Protein AF-A0A135L977-F1 (afdb_monomer)

pLDDT: mean 73.46, std 22.53, range [22.14, 96.0]

Mean predicted aligned error: 14.61 Å

Sequence (661 aa):
MSYQSEPTFPAQKAPVEPTLLHPRTAQRRLKKLVEDEQHTILTTLPQDTKLSVALDCWTSPFQQAFMAITGYFIDRDWNYREILLGFEPLDGAHSGINLSGMLMDIFRKLDITDRVLAITSDNAPNNTTLVQAVQDSIDSLELPNNPVVVRIPCLAHVIQLSLRELLGSVKVDPQNDTTDRNVSDVQAQAQARSLRASQSEQVIVQTLVKIRGLAVFINASPQRRDDFFRLQTNGAKLAPIQDVRTRWNSTFLMLRRAKRLSKPCDEYCDNIGTQKYKLSKAEWRQVDYLLYITEPFYRFTTVLSKTKEITVHHVFGIYNALFDHFEDSIARLTPKTIPWKKAMLQALNAGMAKLTSYYAKTKEIHGNLYAIGTILAPQHKLHFFSSKAWGTSENDTNWSDQYKETLRQFMAPYAQRHTQAQPLQGEQTPKRHSASTSDLDALLDIRPHIHSDPSTSEHELARYLEKPRRKVDPLEFWKEHEDEFPILSSVARDILSIPATGAGVERLFNSARDVCHYRRGRLSAKTIQDIMMFRCKTQFDIEIEELPDEDMSLDSIQEADEQREAELTTDMPEPISDGEDSEDNDPVGLIEYEFIMESQLPCPSIVPSTRKRQRSELVDSEDESSPHLPLYGDEVGTQRRPGLREVRKRGKPSDDQFVSY

Radius of gyration: 31.74 Å; Cα contacts (8 Å, |Δi|>4): 713; chains: 1; bounding box: 70×122×106 Å

InterPro domains:
  IPR008906 HAT, C-terminal dimerisation domain [PF05699] (461-533)
  IPR012337 Ribonuclease H-like superfamily [SSF53098] (48-536)
  IPR052035 Zinc finger BED domain-containing [PTHR46481] (23-533)

Solvent-accessible surface area (backbone atoms only — not comparable to full-atom values): 39423 Å² total; per-residue (Å²): 140,78,89,79,79,78,84,80,74,79,77,77,75,72,78,76,74,77,82,76,70,57,67,71,60,45,51,54,51,48,52,50,58,37,53,56,45,54,50,54,57,56,67,48,47,47,94,91,55,38,32,20,35,28,36,48,73,49,67,44,96,83,75,50,39,32,37,34,33,31,36,22,28,39,35,84,86,45,46,76,44,80,43,81,75,44,54,42,70,60,78,84,70,88,42,17,61,54,53,22,54,55,52,50,51,49,25,59,75,69,73,39,70,81,31,45,43,34,43,18,26,62,83,54,75,42,54,57,47,16,50,50,47,40,43,56,55,50,59,73,63,68,49,98,77,61,64,70,62,39,64,36,66,17,45,51,56,49,53,46,53,16,51,48,40,20,36,48,66,41,63,58,59,58,86,37,81,49,83,65,55,54,54,67,59,59,50,52,55,46,52,60,44,49,76,72,39,52,85,34,32,34,56,59,35,49,45,52,47,21,52,42,48,44,20,23,55,32,72,58,36,72,66,49,40,53,58,54,40,69,59,53,86,69,83,81,80,72,79,64,47,61,40,26,50,76,42,84,60,30,55,57,51,20,51,53,45,45,60,77,37,40,66,49,51,48,60,56,17,72,41,96,90,36,54,89,40,49,73,50,73,71,43,52,51,50,50,40,49,50,46,56,68,46,42,64,54,46,51,52,40,54,51,54,51,68,54,84,69,77,36,23,49,45,51,66,58,54,50,49,56,51,48,52,53,47,50,55,52,40,62,66,33,66,84,48,82,53,51,50,50,45,38,47,42,54,11,49,53,45,14,47,52,46,44,49,61,56,56,60,52,39,78,41,79,48,28,52,52,36,47,43,22,24,39,66,26,48,58,44,28,61,60,59,43,68,33,72,95,52,56,88,59,102,84,68,71,64,53,39,60,53,49,52,50,50,45,52,62,67,43,47,67,47,42,52,51,56,62,68,69,52,77,80,91,79,76,92,76,85,84,80,90,81,88,87,77,60,76,64,61,71,72,60,67,77,62,77,79,77,67,84,67,95,62,60,69,65,55,51,53,49,55,59,69,69,48,78,69,42,93,59,60,48,51,62,52,41,60,78,36,31,89,81,31,59,54,58,36,55,50,43,38,37,46,40,26,30,57,40,42,40,22,70,44,55,54,49,50,56,56,45,48,68,65,61,27,85,95,44,78,78,67,49,63,68,54,50,28,55,50,52,55,45,50,53,70,65,44,80,82,38,79,77,71,76,67,76,63,92,78,59,55,69,69,57,50,54,50,51,54,47,52,58,49,56,76,73,49,61,80,39,58,59,75,88,59,93,84,59,90,52,101,77,74,81,81,94,51,69,43,79,62,78,65,79,63,84,77,81,72,82,76,80,84,78,74,84,78,85,73,82,80,84,79,82,86,80,81,90,79,90,81,91,80,87,82,84,86,86,90,86,85,90,85,90,83,89,84,82,87,89,84,91,78,86,83,79,85,74,80,83,78,79,96,81,80,85,79,80,124

Foldseek 3Di:
DDDDDDDDDPPDPDPDDPPDDDPVRVLVVLVVVLVVLLLVVVVQADPLAAKEKEKDWDAFPLRWIWIWIWIWFQGPLLDIDIATLFTGTDDDDPALLSVLVVVVVSCVVSVRLQRYAEYEYEPDPRVVVNLVNSLVVLVVVVDPVSHRYYYFHQLLNLLLVLVCLLCVLLVNADDAQDLDLDLVVLVVVLVVVLVVGDPLSNLLSLLSSLLSSLLSPCVNDPVSLVVLQVLCPDDDRAGQFHAHNQDRCRVLLNLVSCLVCVRSSQVSCVDPPSVSSHDDLVSNVSSQQVNLLCVLSNVVSVCLLPDPFQPLLCSVVSLVVNLVSLVVLLVLLVVADRSNSVSSNSSSVSSNVSSVVVVVCLVDPNVLLSLLLNLLQLQRHLVVCVDVVNDDDPDHDSVSVVSLVSNVVVLVVLLVVVVVPDDDPPDDDDDDDDDDDDVVCVVPPPPVPPPPPPDDPVVLSVVSRPDHRDDDRSSVVLSVCCVVRVSSSSVNRRSSRHRSRSSVVVVLVVVLNVVCDPVNVPDDSSNSRSVSSSVSSVPVPPDPPVPPPPDDDVSVVSSVVSSVVSVVDQFGRDDDDPPPSDSDDDDPDGDNPPPPPVDDDDDPDPDDDDDDPPDDDDDDDDDDDDDDDDDDDDDDDDDDDDDDDDDDDDDDDDPDDDDRD

Secondary structure (DSSP, 8-state):
----PPPPPPPPPPPPPP-PPPHHHHHHHHHHHHHHHHHHHHHHS-TT--EEEEEEEEE-TTS-EEEEEEEEEE-TTS-EEEEEEEEEEP-S---HHHHHHHHHHHHHHTT-TTTEEEEEE-S-HHHHHHHHHHHHHHHTTT-TT-PPPEEEE-HHHHHHHHHHHHHHHTT-----SS----HHHHHHHHHHHHTTS-TTHHHHHHHHHHHHHHHHHHHT-HHHHHHHHHH--SSS--PPP---TT-TTHHHHHHHHHHHTHHHHHHHHHSTT-GGGPPPHHHHHHHHHHHHHHHHHHHHHHHHHH--S--GGGHHHHHHHHHHHHHHHHHHHTT---HHHHHHHHHHHHHHHHHHHHHHHTTSHHHHHHHHHHHHSTTTTGGGGGSGGG--STT---HHHHHHHHHHHHHHHHHHHHHHHS-------PPPP-----HHHHH-------------HHHHHHHHHHSPP--S-HHHHHHHTTTT-HHHHHHHHHHHT--SS-HHHHHHHHHHHHHT-GGGTT--HHHHHHHHHHHHHHHSSS-------TT--HHHHHHHHHHHHHHH--EEEPPPPTT-SSTT-----EEE--------PPPP---------------------------------------------PPPPPS------

Structure (mmCIF, N/CA/C/O backbone):
data_AF-A0A135L977-F1
#
_entry.id   AF-A0A135L977-F1
#
loop_
_atom_site.group_PDB
_atom_site.id
_atom_site.type_symbol
_atom_site.label_atom_id
_atom_site.label_alt_id
_atom_site.label_comp_id
_atom_site.label_asym_id
_atom_site.label_entity_id
_atom_site.label_seq_id
_atom_site.pdbx_PDB_ins_code
_atom_site.Cartn_x
_atom_site.Cartn_y
_atom_site.Cartn_z
_atom_site.occupancy
_atom_site.B_iso_or_equiv
_atom_site.auth_seq_id
_atom_site.auth_comp_id
_atom_site.auth_asym_id
_atom_site.auth_atom_id
_atom_site.pdbx_PDB_model_num
ATOM 1 N N . MET A 1 1 ? -23.602 -87.725 -11.733 1.00 49.34 1 MET A N 1
ATOM 2 C CA . MET A 1 1 ? -22.424 -87.354 -10.923 1.00 49.34 1 MET A CA 1
ATOM 3 C C . MET A 1 1 ? -21.447 -86.618 -11.816 1.00 49.34 1 MET A C 1
ATOM 5 O O . MET A 1 1 ? -20.798 -87.259 -12.627 1.00 49.34 1 MET A O 1
ATOM 9 N N . SER A 1 2 ? -21.385 -85.295 -11.695 1.00 36.41 2 SER A N 1
ATOM 10 C CA . SER A 1 2 ? -20.291 -84.464 -12.212 1.00 36.41 2 SER A CA 1
ATOM 11 C C . SER A 1 2 ? -20.518 -83.043 -11.700 1.00 36.41 2 SER A C 1
ATOM 13 O O . SER A 1 2 ? -21.400 -82.340 -12.187 1.00 36.41 2 SER A O 1
ATOM 15 N N . TYR A 1 3 ? -19.768 -82.675 -10.661 1.00 40.78 3 TYR A N 1
ATOM 16 C CA . TYR A 1 3 ? -19.650 -81.306 -10.169 1.00 40.78 3 TYR A CA 1
ATOM 17 C C . TYR A 1 3 ? -19.117 -80.420 -11.303 1.00 40.78 3 TYR A C 1
ATOM 19 O O . TYR A 1 3 ? -18.032 -80.685 -11.819 1.00 40.78 3 TYR A O 1
ATOM 27 N N . GLN A 1 4 ? -19.862 -79.386 -11.691 1.00 41.44 4 GLN A N 1
ATOM 28 C CA . GLN A 1 4 ? -19.320 -78.281 -12.478 1.00 41.44 4 GLN A CA 1
ATOM 29 C C . GLN A 1 4 ? -18.882 -77.192 -11.499 1.00 41.44 4 GLN A C 1
ATOM 31 O O . GLN A 1 4 ? -19.692 -76.634 -10.766 1.00 41.44 4 GLN A O 1
ATOM 36 N N . SER A 1 5 ? -17.573 -76.972 -11.448 1.00 44.62 5 SER A N 1
ATOM 37 C CA . SER A 1 5 ? -16.907 -75.909 -10.702 1.00 44.62 5 SER A CA 1
ATOM 38 C C . SER A 1 5 ? -17.307 -74.537 -11.247 1.00 44.62 5 SER A C 1
ATOM 40 O O . SER A 1 5 ? -17.176 -74.296 -12.449 1.00 44.62 5 SER A O 1
ATOM 42 N N . GLU A 1 6 ? -17.752 -73.644 -10.365 1.00 44.44 6 GLU A N 1
ATOM 43 C CA . GLU A 1 6 ? -17.967 -72.230 -10.676 1.00 44.44 6 GLU A CA 1
ATOM 44 C C . GLU A 1 6 ? -16.665 -71.554 -11.152 1.00 44.44 6 GLU A C 1
ATOM 46 O O . GLU A 1 6 ? -15.580 -71.881 -10.659 1.00 44.44 6 GLU A O 1
ATOM 51 N N . PRO A 1 7 ? -16.740 -70.601 -12.097 1.00 46.44 7 PRO A N 1
ATOM 52 C CA . PRO A 1 7 ? -15.580 -69.844 -12.539 1.00 46.44 7 PRO A CA 1
ATOM 53 C C . PRO A 1 7 ? -15.164 -68.833 -11.463 1.00 46.44 7 PRO A C 1
ATOM 55 O O . PRO A 1 7 ? -15.897 -67.905 -11.128 1.00 46.44 7 PRO A O 1
ATOM 58 N N . THR A 1 8 ? -13.947 -68.990 -10.945 1.00 47.84 8 THR A N 1
ATOM 59 C CA . THR A 1 8 ? -13.271 -67.998 -10.102 1.00 47.84 8 THR A CA 1
ATOM 60 C C . THR A 1 8 ? -13.156 -66.663 -10.836 1.00 47.84 8 THR A C 1
ATOM 62 O O . THR A 1 8 ? -12.465 -66.567 -11.853 1.00 47.84 8 THR A O 1
ATOM 65 N N . PHE A 1 9 ? -13.804 -65.625 -10.304 1.00 45.59 9 PHE A N 1
ATOM 66 C CA . PHE A 1 9 ? -13.606 -64.240 -10.726 1.00 45.59 9 PHE A CA 1
ATOM 67 C C . PHE A 1 9 ? -12.124 -63.852 -10.569 1.00 45.59 9 PHE A C 1
ATOM 69 O O . PHE A 1 9 ? -11.539 -64.121 -9.516 1.00 45.59 9 PHE A O 1
ATOM 76 N N . PRO A 1 10 ? -11.485 -63.222 -11.574 1.00 50.06 10 PRO A N 1
ATOM 77 C CA . PRO A 1 10 ? -10.119 -62.746 -11.423 1.00 50.06 10 PRO A CA 1
ATOM 78 C C . PRO A 1 10 ? -10.093 -61.661 -10.346 1.00 50.06 10 PRO A C 1
ATOM 80 O O . PRO A 1 10 ? -10.793 -60.653 -10.449 1.00 50.06 10 PRO A O 1
ATOM 83 N N . ALA A 1 11 ? -9.282 -61.887 -9.310 1.00 53.66 11 ALA A N 1
ATOM 84 C CA . ALA A 1 11 ? -9.000 -60.908 -8.274 1.00 53.66 11 ALA A CA 1
ATOM 85 C C . ALA A 1 11 ? -8.647 -59.565 -8.930 1.00 53.66 11 ALA A C 1
ATOM 87 O O . ALA A 1 11 ? -7.690 -59.478 -9.706 1.00 53.66 11 ALA A O 1
ATOM 88 N N . GLN A 1 12 ? -9.436 -58.526 -8.643 1.00 55.78 12 GLN A N 1
ATOM 89 C CA . GLN A 1 12 ? -9.081 -57.156 -8.994 1.00 55.78 12 GLN A CA 1
ATOM 90 C C . GLN A 1 12 ? -7.673 -56.902 -8.449 1.00 55.78 12 GLN A C 1
ATOM 92 O O . GLN A 1 12 ? -7.437 -57.040 -7.248 1.00 55.78 12 GLN A O 1
ATOM 97 N N . LYS A 1 13 ? -6.718 -56.601 -9.341 1.00 57.03 13 LYS A N 1
ATOM 98 C CA . LYS A 1 13 ? -5.365 -56.201 -8.941 1.00 57.03 13 LYS A CA 1
ATOM 99 C C . LYS A 1 13 ? -5.510 -55.076 -7.922 1.00 57.03 13 LYS A C 1
ATOM 101 O O . LYS A 1 13 ? -6.149 -54.070 -8.228 1.00 57.03 13 LYS A O 1
ATOM 106 N N . ALA A 1 14 ? -4.937 -55.270 -6.735 1.00 58.12 14 ALA A N 1
ATOM 107 C CA . ALA A 1 14 ? -4.849 -54.224 -5.729 1.00 58.12 14 ALA A CA 1
ATOM 108 C C . ALA A 1 14 ? -4.335 -52.935 -6.401 1.00 58.12 14 ALA A C 1
ATOM 110 O O . ALA A 1 14 ? -3.413 -53.030 -7.225 1.00 58.12 14 ALA A O 1
ATOM 111 N N . PRO A 1 15 ? -4.936 -51.762 -6.128 1.00 58.78 15 PRO A N 1
ATOM 112 C CA . PRO A 1 15 ? -4.445 -50.507 -6.677 1.00 58.78 15 PRO A CA 1
ATOM 113 C C . PRO A 1 15 ? -2.958 -50.393 -6.344 1.00 58.78 15 PRO A C 1
ATOM 115 O O . PRO A 1 15 ? -2.561 -50.566 -5.193 1.00 58.78 15 PRO A O 1
ATOM 118 N N . VAL A 1 16 ? -2.137 -50.188 -7.376 1.00 65.56 16 VAL A N 1
ATOM 119 C CA . VAL A 1 16 ? -0.691 -50.009 -7.227 1.00 65.56 16 VAL A CA 1
ATOM 120 C C . VAL A 1 16 ? -0.491 -48.871 -6.237 1.00 65.56 16 VAL A C 1
ATOM 122 O O . VAL A 1 16 ? -0.934 -47.754 -6.510 1.00 65.56 16 VAL A O 1
ATOM 125 N N . GLU A 1 17 ? 0.119 -49.158 -5.083 1.00 60.03 17 GLU A N 1
ATOM 126 C CA . GLU A 1 17 ? 0.443 -48.118 -4.111 1.00 60.03 17 GLU A CA 1
ATOM 127 C C . GLU A 1 17 ? 1.224 -47.020 -4.840 1.00 60.03 17 GLU A C 1
ATOM 129 O O . GLU A 1 17 ? 2.238 -47.320 -5.489 1.00 60.03 17 GLU A O 1
ATOM 134 N N . PRO A 1 18 ? 0.756 -45.758 -4.803 1.00 63.22 18 PRO A N 1
ATOM 135 C CA . PRO A 1 18 ? 1.469 -44.680 -5.455 1.00 63.22 18 PRO A CA 1
ATOM 136 C C . PRO A 1 18 ? 2.872 -44.640 -4.862 1.00 63.22 18 PRO A C 1
ATOM 138 O O . PRO A 1 18 ? 3.048 -44.521 -3.650 1.00 63.22 18 PRO A O 1
ATOM 141 N N . THR A 1 19 ? 3.884 -44.782 -5.716 1.00 73.88 19 THR A N 1
ATOM 142 C CA . THR A 1 19 ? 5.275 -44.751 -5.275 1.00 73.88 19 THR A CA 1
ATOM 143 C C . THR A 1 19 ? 5.573 -43.346 -4.761 1.00 73.88 19 THR A C 1
ATOM 145 O O . THR A 1 19 ? 5.822 -42.424 -5.540 1.00 73.88 19 THR A O 1
ATOM 148 N N . LEU A 1 20 ? 5.493 -43.164 -3.443 1.00 72.88 20 LEU A N 1
ATOM 149 C CA . LEU A 1 20 ? 5.776 -41.888 -2.804 1.00 72.88 20 L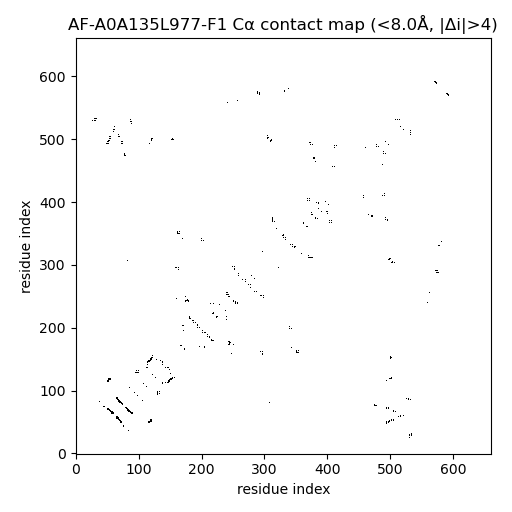EU A CA 1
ATOM 150 C C . LEU A 1 20 ? 7.235 -41.518 -3.083 1.00 72.88 20 LEU A C 1
ATOM 152 O O . LEU A 1 20 ? 8.161 -42.293 -2.831 1.00 72.88 20 LEU A O 1
ATOM 156 N N . LEU A 1 21 ? 7.445 -40.330 -3.647 1.00 77.44 21 LEU A N 1
ATOM 157 C CA . LEU A 1 21 ? 8.785 -39.832 -3.932 1.00 77.44 21 LEU A CA 1
ATOM 158 C C . LEU A 1 21 ? 9.562 -39.667 -2.625 1.00 77.44 21 LEU A C 1
ATOM 160 O O . LEU A 1 21 ? 9.064 -39.096 -1.656 1.00 77.44 21 LEU A O 1
ATOM 164 N N . HIS A 1 22 ? 10.828 -40.086 -2.627 1.00 82.06 22 HIS A N 1
ATOM 165 C CA . HIS A 1 22 ? 11.729 -39.771 -1.525 1.00 82.06 22 HIS A CA 1
ATOM 166 C C . HIS A 1 22 ? 11.811 -38.237 -1.342 1.00 82.06 22 HIS A C 1
ATOM 168 O O . HIS A 1 22 ? 11.999 -37.533 -2.342 1.00 82.06 22 HIS A O 1
ATOM 174 N N . PRO A 1 23 ? 11.762 -37.693 -0.108 1.00 75.75 23 PRO A N 1
ATOM 175 C CA . PRO A 1 23 ? 11.695 -36.246 0.137 1.00 75.75 23 PRO A CA 1
ATOM 176 C C . PRO A 1 23 ? 12.778 -35.425 -0.576 1.00 75.75 23 PRO A C 1
ATOM 178 O O . PRO A 1 23 ? 12.489 -34.397 -1.177 1.00 75.75 23 PRO A O 1
ATOM 181 N N . ARG A 1 24 ? 14.025 -35.918 -0.609 1.00 78.69 24 ARG A N 1
ATOM 182 C CA . ARG A 1 24 ? 15.127 -35.261 -1.347 1.00 78.69 24 ARG A CA 1
ATOM 183 C C . ARG A 1 24 ? 14.898 -35.205 -2.861 1.00 78.69 24 ARG A C 1
ATOM 185 O O . ARG A 1 24 ? 15.302 -34.245 -3.511 1.00 78.69 24 ARG A O 1
ATOM 192 N N . THR A 1 25 ? 14.274 -36.235 -3.430 1.00 84.25 25 THR A N 1
ATOM 193 C CA . THR A 1 25 ? 13.932 -36.276 -4.857 1.00 84.25 25 THR A CA 1
ATOM 194 C C . THR A 1 25 ? 12.800 -35.302 -5.150 1.00 84.25 25 THR A C 1
ATOM 196 O O . THR A 1 25 ? 12.874 -34.580 -6.142 1.00 84.25 25 THR A O 1
ATOM 199 N N . ALA A 1 26 ? 11.796 -35.235 -4.269 1.00 80.44 26 ALA A N 1
ATOM 200 C CA . ALA A 1 26 ? 10.725 -34.250 -4.355 1.00 80.44 26 ALA A CA 1
ATOM 201 C C . ALA A 1 26 ? 11.283 -32.818 -4.291 1.00 80.44 26 ALA A C 1
ATOM 203 O O . ALA A 1 26 ? 11.040 -32.044 -5.207 1.00 80.44 26 ALA A O 1
ATOM 204 N N . GLN A 1 27 ? 12.128 -32.504 -3.303 1.00 79.25 27 GLN A N 1
ATOM 205 C CA . GLN A 1 27 ? 12.760 -31.188 -3.150 1.00 79.25 27 GLN A CA 1
ATOM 206 C C . GLN A 1 27 ? 13.604 -30.789 -4.371 1.00 79.25 27 GLN A C 1
ATOM 208 O O . GLN A 1 27 ? 13.496 -29.670 -4.864 1.00 79.25 27 GLN A O 1
ATOM 213 N N . ARG A 1 28 ? 14.418 -31.708 -4.913 1.00 83.50 28 ARG A N 1
ATOM 214 C CA . ARG A 1 28 ? 15.217 -31.431 -6.119 1.00 83.50 28 ARG A CA 1
ATOM 215 C C . ARG A 1 28 ? 14.336 -31.133 -7.333 1.00 83.50 28 ARG A C 1
ATOM 217 O O . ARG A 1 28 ? 14.639 -30.213 -8.086 1.00 83.50 28 ARG A O 1
ATOM 224 N N . ARG A 1 29 ? 13.269 -31.916 -7.534 1.00 84.75 29 ARG A N 1
ATOM 225 C CA . ARG A 1 29 ? 12.309 -31.684 -8.623 1.00 84.75 29 ARG A CA 1
ATOM 226 C C . ARG A 1 29 ? 11.600 -30.346 -8.448 1.00 84.75 29 ARG A C 1
ATOM 228 O O . ARG A 1 29 ? 11.495 -29.606 -9.413 1.00 84.75 29 ARG A O 1
ATOM 235 N N . LEU A 1 30 ? 11.187 -30.029 -7.225 1.00 81.69 30 LEU A N 1
ATOM 236 C CA . LEU A 1 30 ? 10.537 -28.772 -6.870 1.00 81.69 30 LEU A CA 1
ATOM 237 C C . LEU A 1 30 ? 11.422 -27.566 -7.204 1.00 81.69 30 LEU A C 1
ATOM 239 O O . LEU A 1 30 ? 10.984 -26.672 -7.916 1.00 81.69 30 LEU A O 1
ATOM 243 N N . LYS A 1 31 ? 12.691 -27.590 -6.775 1.00 82.25 31 LYS A N 1
ATOM 244 C CA . LYS A 1 31 ? 13.657 -26.525 -7.068 1.00 82.25 31 LYS A CA 1
ATOM 245 C C . LYS A 1 31 ? 13.836 -26.316 -8.572 1.00 82.25 31 LYS A C 1
ATOM 247 O O . LYS A 1 31 ? 13.759 -25.185 -9.034 1.00 82.25 31 LYS A O 1
ATOM 252 N N . LYS A 1 32 ? 14.016 -27.401 -9.333 1.00 85.62 32 LYS A N 1
ATOM 253 C CA . LYS A 1 32 ? 14.134 -27.314 -10.793 1.00 85.62 32 LYS A CA 1
ATOM 254 C C . LYS A 1 32 ? 12.875 -26.708 -11.423 1.00 85.62 32 LYS A C 1
ATOM 256 O O . LYS A 1 32 ? 12.978 -25.830 -12.262 1.00 85.62 32 LYS A O 1
ATOM 261 N N . LEU A 1 33 ? 11.693 -27.138 -10.981 1.00 83.06 33 LEU A N 1
ATOM 262 C CA . LEU A 1 33 ? 10.418 -26.621 -11.484 1.00 83.06 33 LEU A CA 1
ATOM 263 C C . LEU A 1 33 ? 10.199 -25.133 -11.191 1.00 83.06 33 LEU A C 1
ATOM 265 O O . LEU A 1 33 ? 9.468 -24.500 -11.946 1.00 83.06 33 LEU A O 1
ATOM 269 N N . VAL A 1 34 ? 10.758 -24.615 -10.094 1.00 83.56 34 VAL A N 1
ATOM 270 C CA . VAL A 1 34 ? 10.756 -23.183 -9.763 1.00 83.56 34 VAL A CA 1
ATOM 271 C C . VAL A 1 34 ? 11.723 -22.434 -10.676 1.00 83.56 34 VAL A C 1
ATOM 273 O O . VAL A 1 34 ? 11.342 -21.425 -11.252 1.00 83.56 34 VAL A O 1
ATOM 276 N N . GLU A 1 35 ? 12.951 -22.933 -10.832 1.00 84.69 35 GLU A N 1
ATOM 277 C CA . GLU A 1 35 ? 13.979 -22.290 -11.663 1.00 84.69 35 GLU A CA 1
ATOM 278 C C . GLU A 1 35 ? 13.559 -22.225 -13.141 1.00 84.69 35 GLU A C 1
ATOM 280 O O . GLU A 1 35 ? 13.664 -21.166 -13.756 1.00 84.69 35 GLU A O 1
ATOM 285 N N . ASP A 1 36 ? 13.006 -23.316 -13.681 1.00 84.75 36 ASP A N 1
ATOM 286 C CA . ASP A 1 36 ? 12.485 -23.374 -15.054 1.00 84.75 36 ASP A CA 1
ATOM 287 C C . ASP A 1 36 ? 11.333 -22.362 -15.261 1.00 84.75 36 ASP A C 1
ATOM 289 O O . ASP A 1 36 ? 11.236 -21.728 -16.312 1.00 84.75 36 ASP A O 1
ATOM 293 N N . GLU A 1 37 ? 10.475 -22.168 -14.252 1.00 80.62 37 GLU A N 1
ATOM 294 C CA . GLU A 1 37 ? 9.342 -21.233 -14.309 1.00 80.62 37 GLU A CA 1
ATOM 295 C C . GLU A 1 37 ? 9.792 -19.775 -14.231 1.00 80.62 37 GLU A C 1
ATOM 297 O O . GLU A 1 37 ? 9.392 -18.961 -15.060 1.00 80.62 37 GLU A O 1
ATOM 302 N N . GLN A 1 38 ? 10.656 -19.448 -13.263 1.00 84.75 38 GLN A N 1
ATOM 303 C CA . GLN A 1 38 ? 11.221 -18.106 -13.146 1.00 84.75 38 GLN A CA 1
ATOM 304 C C . GLN A 1 38 ? 11.900 -17.712 -14.453 1.00 84.75 38 GLN A C 1
ATOM 306 O O . GLN A 1 38 ? 11.684 -16.610 -14.947 1.00 84.75 38 GLN A O 1
ATOM 311 N N . HIS A 1 39 ? 12.652 -18.636 -15.054 1.00 85.56 39 HIS A N 1
ATOM 312 C CA . HIS A 1 39 ? 13.256 -18.401 -16.353 1.00 85.56 39 HIS A CA 1
ATOM 313 C C . HIS A 1 39 ? 12.197 -18.196 -17.446 1.00 85.56 39 HIS A C 1
ATOM 315 O O . HIS A 1 39 ? 12.319 -17.253 -18.224 1.00 85.56 39 HIS A O 1
ATOM 321 N N . THR A 1 40 ? 11.150 -19.023 -17.491 1.00 86.31 40 THR A N 1
ATOM 322 C CA . THR A 1 40 ? 10.064 -18.906 -18.480 1.00 86.31 40 THR A CA 1
ATOM 323 C C . THR A 1 40 ? 9.375 -17.545 -18.391 1.00 86.31 40 THR A C 1
ATOM 325 O O . THR A 1 40 ? 9.290 -16.831 -19.388 1.00 86.31 40 THR A O 1
ATOM 328 N N . ILE A 1 41 ? 8.966 -17.116 -17.199 1.00 84.25 41 ILE A N 1
ATOM 329 C CA . ILE A 1 41 ? 8.322 -15.813 -17.005 1.00 84.25 41 ILE A CA 1
ATOM 330 C C . ILE A 1 41 ? 9.299 -14.676 -17.326 1.00 84.25 41 ILE A C 1
ATOM 332 O O . ILE A 1 41 ? 8.939 -13.753 -18.051 1.00 84.25 41 ILE A O 1
ATOM 336 N N . LEU A 1 42 ? 10.557 -14.751 -16.881 1.00 86.19 42 LEU A N 1
ATOM 337 C CA . LEU A 1 42 ? 11.562 -13.730 -17.195 1.00 86.19 42 LEU A CA 1
ATOM 338 C C . LEU A 1 42 ? 11.907 -13.661 -18.692 1.00 86.19 42 LEU A C 1
ATOM 340 O O . LEU A 1 42 ? 12.355 -12.618 -19.148 1.00 86.19 42 LEU A O 1
ATOM 344 N N . THR A 1 43 ? 11.654 -14.703 -19.495 1.00 87.31 43 THR A N 1
ATOM 345 C CA . THR A 1 43 ? 11.786 -14.592 -20.965 1.00 87.31 43 THR A CA 1
ATOM 346 C C . THR A 1 43 ? 10.667 -13.778 -21.617 1.00 87.31 43 THR A C 1
ATOM 348 O O . THR A 1 43 ? 10.846 -13.286 -22.733 1.00 87.31 43 THR A O 1
ATOM 351 N N . THR A 1 44 ? 9.530 -13.594 -20.934 1.00 88.69 44 THR A N 1
ATOM 352 C CA . THR A 1 44 ? 8.441 -12.720 -21.413 1.00 88.69 44 THR A CA 1
ATOM 353 C C . THR A 1 44 ? 8.773 -11.236 -21.249 1.00 88.69 44 THR A C 1
ATOM 355 O O . THR A 1 44 ? 8.252 -10.405 -21.995 1.00 88.69 44 THR A O 1
ATOM 358 N N . LEU A 1 45 ? 9.684 -10.907 -20.325 1.00 89.19 45 LEU A N 1
ATOM 359 C CA . LEU A 1 45 ? 10.205 -9.562 -20.119 1.00 89.19 45 LEU A CA 1
ATOM 360 C C . LEU A 1 45 ? 10.975 -9.114 -21.385 1.00 89.19 45 LEU A C 1
ATOM 362 O O . LEU A 1 45 ? 11.989 -9.729 -21.735 1.00 89.19 45 LEU A O 1
ATOM 366 N N . PRO A 1 46 ? 10.532 -8.058 -22.096 1.00 88.69 46 PRO A N 1
ATOM 367 C CA . PRO A 1 46 ? 11.173 -7.616 -23.338 1.00 88.69 46 PRO A CA 1
ATOM 368 C C . PRO A 1 46 ? 12.633 -7.217 -23.111 1.00 88.69 46 PRO A C 1
ATOM 370 O O . PRO A 1 46 ? 12.947 -6.693 -22.053 1.00 88.69 46 PRO A O 1
ATOM 373 N N . GLN A 1 47 ? 13.525 -7.436 -24.081 1.00 81.38 47 GLN A N 1
ATOM 374 C CA . GLN A 1 47 ? 14.984 -7.330 -23.894 1.00 81.38 47 GLN A CA 1
ATOM 375 C C . GLN A 1 47 ? 15.455 -5.964 -23.353 1.00 81.38 47 GLN A C 1
ATOM 377 O O . GLN A 1 47 ? 16.345 -5.923 -22.511 1.00 81.38 47 GLN A O 1
ATOM 382 N N . ASP A 1 48 ? 14.810 -4.872 -23.767 1.00 82.62 48 ASP A N 1
ATOM 383 C CA . ASP A 1 48 ? 15.196 -3.494 -23.427 1.00 82.62 48 ASP A CA 1
ATOM 384 C C . ASP A 1 48 ? 14.381 -2.850 -22.292 1.00 82.62 48 ASP A C 1
ATOM 386 O O . ASP A 1 48 ? 14.566 -1.665 -21.991 1.00 82.62 48 ASP A O 1
ATOM 390 N N . THR A 1 49 ? 13.482 -3.621 -21.677 1.00 89.50 49 THR A N 1
ATOM 391 C CA . THR A 1 49 ? 12.572 -3.180 -20.610 1.00 89.50 49 THR A CA 1
ATOM 392 C C . THR A 1 49 ? 13.214 -3.355 -19.239 1.00 89.50 49 THR A C 1
ATOM 394 O O . THR A 1 49 ? 13.954 -4.312 -18.995 1.00 89.50 49 THR A O 1
ATOM 397 N N . LYS A 1 50 ? 12.934 -2.439 -18.322 1.00 92.25 50 LYS A N 1
ATOM 398 C CA . LYS A 1 50 ? 13.350 -2.548 -16.926 1.00 92.25 50 LYS A CA 1
ATOM 399 C C . LYS A 1 50 ? 12.269 -3.220 -16.087 1.00 92.25 50 LYS A C 1
ATOM 401 O O . LYS A 1 50 ? 11.103 -3.268 -16.461 1.00 92.25 50 LYS A O 1
ATOM 406 N N . LEU A 1 51 ? 12.662 -3.729 -14.927 1.00 93.56 51 LEU A N 1
ATOM 407 C CA . LEU A 1 51 ? 11.746 -4.304 -13.949 1.00 93.56 51 LEU A CA 1
ATOM 408 C C . LEU A 1 51 ? 11.824 -3.553 -12.624 1.00 93.56 51 LEU A C 1
ATOM 410 O O . LEU A 1 51 ? 12.870 -3.033 -12.229 1.00 93.56 51 LEU A O 1
ATOM 414 N N . SER A 1 52 ? 10.704 -3.525 -11.923 1.00 96.00 52 SER A N 1
ATOM 415 C CA . SER A 1 52 ? 10.602 -2.985 -10.573 1.00 96.00 52 SER A CA 1
ATOM 416 C C . SER A 1 52 ? 10.549 -4.131 -9.574 1.00 96.00 52 SER A C 1
ATOM 418 O O . SER A 1 52 ? 10.043 -5.206 -9.875 1.00 96.00 52 SER A O 1
ATOM 420 N N . VAL A 1 53 ? 11.068 -3.924 -8.374 1.00 95.75 53 VAL A N 1
ATOM 421 C CA . VAL A 1 53 ? 11.061 -4.922 -7.303 1.00 95.75 53 VAL A CA 1
ATOM 422 C C . VAL A 1 53 ? 10.271 -4.365 -6.131 1.00 95.75 53 VAL A C 1
ATOM 424 O O . VAL A 1 53 ? 10.405 -3.190 -5.818 1.00 95.75 53 VAL A O 1
ATOM 427 N N . ALA A 1 54 ? 9.474 -5.188 -5.459 1.00 94.75 54 ALA A N 1
ATOM 428 C CA . ALA A 1 54 ? 9.017 -4.917 -4.103 1.00 94.75 54 ALA A CA 1
ATOM 429 C C . ALA A 1 54 ? 9.590 -5.968 -3.157 1.00 94.75 54 ALA A C 1
ATOM 431 O O . ALA A 1 54 ? 9.648 -7.151 -3.500 1.00 94.75 54 ALA A O 1
ATOM 432 N N . LEU A 1 55 ? 10.007 -5.539 -1.972 1.00 94.19 55 LEU A N 1
ATOM 433 C CA . LEU A 1 55 ? 10.532 -6.431 -0.949 1.00 94.19 55 LEU A CA 1
ATOM 434 C C . LEU A 1 55 ? 9.983 -6.082 0.422 1.00 94.19 55 LEU A C 1
ATOM 436 O O . LEU A 1 55 ? 9.668 -4.925 0.703 1.00 94.19 55 LEU A O 1
ATOM 440 N N . ASP A 1 56 ? 9.914 -7.101 1.266 1.00 91.25 56 ASP A N 1
ATOM 441 C CA . ASP A 1 56 ? 9.557 -6.953 2.667 1.00 91.25 56 ASP A CA 1
ATOM 442 C C . ASP A 1 56 ? 10.151 -8.104 3.494 1.00 91.25 56 ASP A C 1
ATOM 444 O O . ASP A 1 56 ? 10.531 -9.153 2.956 1.00 91.25 56 ASP A O 1
ATOM 448 N N . CYS A 1 57 ? 10.265 -7.895 4.803 1.00 89.88 57 CYS A N 1
ATOM 449 C CA . CYS A 1 57 ? 10.825 -8.846 5.752 1.00 89.88 57 CYS A CA 1
ATOM 450 C C . CYS A 1 57 ? 9.753 -9.331 6.725 1.00 89.88 57 CYS A C 1
ATOM 452 O O . CYS A 1 57 ? 9.168 -8.555 7.474 1.00 89.88 57 CYS A O 1
ATOM 454 N N . TRP A 1 58 ? 9.579 -10.645 6.812 1.00 85.38 58 TRP A N 1
ATOM 455 C CA . TRP A 1 58 ? 8.618 -11.267 7.712 1.00 85.38 58 TRP A CA 1
ATOM 456 C C . TRP A 1 58 ? 9.293 -12.238 8.669 1.00 85.38 58 TRP A C 1
ATOM 458 O O . TRP A 1 58 ? 10.152 -13.030 8.288 1.00 85.38 58 TRP A O 1
ATOM 468 N N . THR A 1 59 ? 8.866 -12.214 9.931 1.00 82.81 59 THR A N 1
ATOM 469 C CA . THR A 1 59 ? 9.268 -13.212 10.926 1.00 82.81 59 THR A CA 1
ATOM 470 C C . THR A 1 59 ? 8.115 -14.168 11.185 1.00 82.81 59 THR A C 1
ATOM 472 O O . THR A 1 59 ? 7.024 -13.765 11.586 1.00 82.81 59 THR A O 1
ATOM 475 N N . SER A 1 60 ? 8.369 -15.454 10.968 1.00 80.94 60 SER A N 1
ATOM 476 C CA . SER A 1 60 ? 7.399 -16.513 11.222 1.00 80.94 60 SER A CA 1
ATOM 477 C C . SER A 1 60 ? 7.079 -16.676 12.715 1.00 80.94 60 SER A C 1
ATOM 479 O O . SER A 1 60 ? 7.901 -16.329 13.569 1.00 80.94 60 SER A O 1
ATOM 481 N N . PRO A 1 61 ? 5.940 -17.309 13.061 1.00 75.19 61 PRO A N 1
ATOM 482 C CA . PRO A 1 61 ? 5.606 -17.657 14.446 1.00 75.19 61 PRO A CA 1
ATOM 483 C C . PRO A 1 61 ? 6.665 -18.515 15.161 1.00 75.19 61 PRO A C 1
ATOM 485 O O . PRO A 1 61 ? 6.692 -18.569 16.388 1.00 75.19 61 PRO A O 1
ATOM 488 N N . PHE A 1 62 ? 7.552 -19.172 14.407 1.00 79.69 62 PHE A N 1
ATOM 489 C CA . PHE A 1 62 ? 8.658 -19.982 14.927 1.00 79.69 62 PHE A CA 1
ATOM 490 C C . PHE A 1 62 ? 9.998 -19.240 14.952 1.00 79.69 62 PHE A C 1
ATOM 492 O O . PHE A 1 62 ? 11.046 -19.878 15.025 1.00 79.69 62 PHE A O 1
ATOM 499 N N . GLN A 1 63 ? 9.973 -17.904 14.896 1.00 83.19 63 GLN A N 1
ATOM 500 C CA . GLN A 1 63 ? 11.152 -17.033 14.984 1.00 83.19 63 GLN A CA 1
ATOM 501 C C . GLN A 1 63 ? 12.165 -17.224 13.844 1.00 83.19 63 GLN A C 1
ATOM 503 O O . GLN A 1 63 ? 13.342 -16.907 13.991 1.00 83.19 63 GLN A O 1
ATOM 508 N N . GLN A 1 64 ? 11.716 -17.731 12.696 1.00 86.19 64 GLN A N 1
ATOM 509 C CA . GLN A 1 64 ? 12.510 -17.747 11.465 1.00 86.19 64 GLN A CA 1
ATOM 510 C C . GLN A 1 64 ? 12.156 -16.513 10.643 1.00 86.19 64 GLN A C 1
ATOM 512 O O . GLN A 1 64 ? 10.975 -16.315 10.342 1.00 86.19 64 GLN A O 1
ATOM 517 N N . ALA A 1 65 ? 13.155 -15.703 10.307 1.00 89.56 65 ALA A N 1
ATOM 518 C CA . ALA A 1 65 ? 12.996 -14.508 9.493 1.00 89.56 65 ALA A CA 1
ATOM 519 C C . ALA A 1 65 ? 13.218 -14.817 8.009 1.00 89.56 65 ALA A C 1
ATOM 521 O O . ALA A 1 65 ? 14.064 -15.640 7.656 1.00 89.56 65 ALA A O 1
ATOM 522 N N . PHE A 1 66 ? 12.453 -14.151 7.153 1.00 90.81 66 PHE A N 1
ATOM 523 C CA . PHE A 1 66 ? 12.499 -14.291 5.706 1.00 90.81 66 PHE A CA 1
ATOM 524 C C . PHE A 1 66 ? 12.399 -12.921 5.043 1.00 90.81 66 PHE A C 1
ATOM 526 O O . PHE A 1 66 ? 11.689 -12.049 5.540 1.00 90.81 66 PHE A O 1
ATOM 533 N N . MET A 1 67 ? 13.056 -12.760 3.901 1.00 92.44 67 MET A N 1
ATOM 534 C CA . MET A 1 67 ? 12.831 -11.655 2.978 1.00 92.44 67 MET A CA 1
ATOM 535 C C . MET A 1 67 ? 12.164 -12.200 1.721 1.00 92.44 67 MET A C 1
ATOM 537 O O . MET A 1 67 ? 12.686 -13.102 1.063 1.00 92.44 67 MET A O 1
ATOM 541 N N . ALA A 1 68 ? 11.004 -11.650 1.392 1.00 92.00 68 ALA A N 1
ATOM 542 C CA . ALA A 1 68 ? 10.308 -11.955 0.156 1.00 92.00 68 ALA A CA 1
ATOM 543 C C . ALA A 1 68 ? 10.551 -10.829 -0.849 1.00 92.00 68 ALA A C 1
ATOM 545 O O . ALA A 1 68 ? 10.513 -9.652 -0.497 1.00 92.00 68 ALA A O 1
ATOM 546 N N . ILE A 1 69 ? 10.842 -11.206 -2.092 1.00 94.00 69 ILE A N 1
ATOM 547 C CA . ILE A 1 69 ? 11.267 -10.303 -3.162 1.00 94.00 69 ILE A CA 1
ATOM 548 C C . ILE A 1 69 ? 10.429 -10.618 -4.391 1.00 94.00 69 ILE A C 1
ATOM 550 O O . ILE A 1 69 ? 10.550 -11.694 -4.976 1.00 94.00 69 ILE A O 1
ATOM 554 N N . THR A 1 70 ? 9.595 -9.670 -4.795 1.00 92.75 70 THR A N 1
ATOM 555 C CA . THR A 1 70 ? 8.684 -9.805 -5.934 1.00 92.75 70 THR A CA 1
ATOM 556 C C . THR A 1 70 ? 9.092 -8.829 -7.028 1.00 92.75 70 THR A C 1
ATOM 558 O O . THR A 1 70 ? 9.337 -7.661 -6.748 1.00 92.75 70 THR A O 1
ATOM 561 N N . GLY A 1 71 ? 9.200 -9.307 -8.262 1.00 93.50 71 GLY A N 1
ATOM 562 C CA . GLY A 1 71 ? 9.467 -8.516 -9.454 1.00 93.50 71 GLY A CA 1
ATOM 563 C C . GLY A 1 71 ? 8.176 -8.162 -10.182 1.00 93.50 71 GLY A C 1
ATOM 564 O O . GLY A 1 71 ? 7.236 -8.956 -10.209 1.00 93.50 71 GLY A O 1
ATOM 565 N N . TYR A 1 72 ? 8.166 -6.985 -10.792 1.00 94.25 72 TYR A N 1
ATOM 566 C CA . TYR A 1 72 ? 7.047 -6.425 -11.533 1.00 94.25 72 TYR A CA 1
ATOM 567 C C . TYR A 1 72 ? 7.542 -5.861 -12.855 1.00 94.25 72 TYR A C 1
ATOM 569 O O . TYR A 1 72 ? 8.538 -5.135 -12.900 1.00 94.25 72 TYR A O 1
ATOM 577 N N . PHE A 1 73 ? 6.846 -6.200 -13.930 1.00 94.94 73 PHE A N 1
ATOM 578 C CA . PHE A 1 73 ? 7.132 -5.693 -15.266 1.00 94.94 73 PHE A CA 1
ATOM 579 C C . PHE A 1 73 ? 5.888 -5.785 -16.144 1.00 94.94 73 PHE A C 1
ATOM 581 O O . PHE A 1 73 ? 4.918 -6.455 -15.798 1.00 94.94 73 PHE A O 1
ATOM 588 N N . ILE A 1 74 ? 5.915 -5.112 -17.287 1.00 95.25 74 ILE A N 1
ATOM 589 C CA . ILE A 1 74 ? 4.874 -5.224 -18.307 1.00 95.25 74 ILE A CA 1
ATOM 590 C C . ILE A 1 74 ? 5.458 -6.020 -19.480 1.00 95.25 74 ILE A C 1
ATOM 592 O O . ILE A 1 74 ? 6.554 -5.711 -19.958 1.00 95.25 74 ILE A O 1
ATOM 596 N N . ASP A 1 75 ? 4.768 -7.083 -19.896 1.00 92.94 75 ASP A N 1
ATOM 597 C CA . ASP A 1 75 ? 5.221 -7.954 -20.986 1.00 92.94 75 ASP A CA 1
ATOM 598 C C . ASP A 1 75 ? 4.957 -7.351 -22.382 1.00 92.94 75 ASP A C 1
ATOM 600 O O . ASP A 1 75 ? 4.481 -6.223 -22.530 1.00 92.94 75 ASP A O 1
ATOM 604 N N . ARG A 1 76 ? 5.300 -8.104 -23.435 1.00 90.94 76 ARG A N 1
ATOM 605 C CA . ARG A 1 76 ? 5.109 -7.683 -24.838 1.00 90.94 76 ARG A CA 1
ATOM 606 C C . ARG A 1 76 ? 3.643 -7.480 -25.222 1.00 90.94 76 ARG A C 1
ATOM 608 O O . ARG A 1 76 ? 3.363 -6.721 -26.137 1.00 90.94 76 ARG A O 1
ATOM 615 N N . ASP A 1 77 ? 2.730 -8.150 -24.530 1.00 91.62 77 ASP A N 1
ATOM 616 C CA . ASP A 1 77 ? 1.293 -8.100 -24.794 1.00 91.62 77 ASP A CA 1
ATOM 617 C C . ASP A 1 77 ? 0.580 -7.049 -23.925 1.00 91.62 77 ASP A C 1
ATOM 619 O O . ASP A 1 77 ? -0.656 -6.984 -23.937 1.00 91.62 77 ASP A O 1
ATOM 623 N N . TRP A 1 78 ? 1.358 -6.221 -23.212 1.00 93.81 78 TRP A N 1
ATOM 624 C CA . TRP A 1 78 ? 0.916 -5.205 -22.255 1.00 93.81 78 TRP A CA 1
ATOM 625 C C . TRP A 1 78 ? 0.221 -5.759 -21.010 1.00 93.81 78 TRP A C 1
ATOM 627 O O . TRP A 1 78 ? -0.539 -5.052 -20.352 1.00 93.81 78 TRP A O 1
ATOM 637 N N . ASN A 1 79 ? 0.517 -7.003 -20.630 1.00 92.25 79 ASN A N 1
ATOM 638 C CA . ASN A 1 79 ? 0.038 -7.543 -19.364 1.00 92.25 79 ASN A CA 1
ATOM 639 C C . ASN A 1 79 ? 0.995 -7.168 -18.236 1.00 92.25 79 ASN A C 1
ATOM 641 O O . ASN A 1 79 ? 2.212 -7.354 -18.343 1.00 92.25 79 ASN A O 1
ATOM 645 N N . TYR A 1 80 ? 0.436 -6.700 -17.124 1.00 92.25 80 TYR A N 1
ATOM 646 C CA . TYR A 1 80 ? 1.186 -6.511 -15.891 1.00 92.25 80 TYR A CA 1
ATOM 647 C C . TYR A 1 80 ? 1.519 -7.873 -15.270 1.00 92.25 80 TYR A C 1
ATOM 649 O O . TYR A 1 80 ? 0.632 -8.681 -14.992 1.00 92.25 80 TYR A O 1
ATOM 657 N N . ARG A 1 81 ? 2.811 -8.151 -15.092 1.00 89.94 81 ARG A N 1
ATOM 658 C CA . ARG A 1 81 ? 3.331 -9.412 -14.561 1.00 89.94 81 ARG A CA 1
ATOM 659 C C . ARG A 1 81 ? 3.893 -9.200 -13.167 1.00 89.94 81 ARG A C 1
ATOM 661 O O . ARG A 1 81 ? 4.705 -8.307 -12.946 1.00 89.94 81 ARG A O 1
ATOM 668 N N . GLU A 1 82 ? 3.494 -10.083 -12.261 1.00 88.38 82 GLU A N 1
ATOM 669 C CA . GLU A 1 82 ? 4.016 -10.213 -10.903 1.00 88.38 82 GLU A CA 1
ATOM 670 C C . GLU A 1 82 ? 4.739 -11.564 -10.793 1.00 88.38 82 GLU A C 1
ATOM 672 O O . GLU A 1 82 ? 4.197 -12.596 -11.188 1.00 88.38 82 GLU A O 1
ATOM 677 N N . ILE A 1 83 ? 5.973 -11.572 -10.283 1.00 88.06 83 ILE A N 1
ATOM 678 C CA . ILE A 1 83 ? 6.775 -12.793 -10.124 1.00 88.06 83 ILE A CA 1
ATOM 679 C C . ILE A 1 83 ? 7.520 -12.807 -8.793 1.00 88.06 83 ILE A C 1
ATOM 681 O O . ILE A 1 83 ? 8.239 -11.874 -8.455 1.00 88.06 83 ILE A O 1
ATOM 685 N N . LEU A 1 84 ? 7.447 -13.918 -8.062 1.00 90.56 84 LEU A N 1
ATOM 686 C CA . LEU A 1 84 ? 8.306 -14.143 -6.902 1.00 90.56 84 LEU A CA 1
ATOM 687 C C . LEU A 1 84 ? 9.748 -14.439 -7.357 1.00 90.56 84 LEU A C 1
ATOM 689 O O . LEU A 1 84 ? 10.035 -15.508 -7.901 1.00 90.56 84 LEU A O 1
ATOM 693 N N . LEU A 1 85 ? 10.663 -13.496 -7.125 1.00 91.56 85 LEU A N 1
ATOM 694 C CA . LEU A 1 85 ? 12.089 -13.624 -7.448 1.00 91.56 85 LEU A CA 1
ATOM 695 C C . LEU A 1 85 ? 12.839 -14.414 -6.368 1.00 91.56 85 LEU A C 1
ATOM 697 O O . LEU A 1 85 ? 13.717 -15.216 -6.689 1.00 91.56 85 LEU A O 1
ATOM 701 N N . GLY A 1 86 ? 12.463 -14.234 -5.100 1.00 91.25 86 GLY A N 1
ATOM 702 C CA . GLY A 1 86 ? 13.073 -14.947 -3.980 1.00 91.25 86 GLY A CA 1
ATOM 703 C C . GLY A 1 86 ? 12.246 -14.900 -2.698 1.00 91.25 86 GLY A C 1
ATOM 704 O O . GLY A 1 86 ? 11.538 -13.932 -2.432 1.00 91.25 86 GLY A O 1
ATOM 705 N N . PHE A 1 87 ? 12.362 -15.956 -1.895 1.00 91.81 87 PHE A N 1
ATOM 706 C CA . PHE A 1 87 ? 11.823 -16.046 -0.536 1.00 91.81 87 PHE A CA 1
ATOM 707 C C . PHE A 1 87 ? 12.938 -16.559 0.374 1.00 91.81 87 PHE A C 1
ATOM 709 O O . PHE A 1 87 ? 13.048 -17.753 0.651 1.00 91.81 87 PHE A O 1
ATOM 716 N N . GLU A 1 88 ? 13.849 -15.674 0.747 1.00 91.62 88 GLU A N 1
ATOM 717 C CA . GLU A 1 88 ? 15.127 -16.068 1.326 1.00 91.62 88 GLU A CA 1
ATOM 718 C C . GLU A 1 88 ? 15.095 -16.032 2.854 1.00 91.62 88 GLU A C 1
ATOM 720 O O . GLU A 1 88 ? 14.612 -15.057 3.431 1.00 91.62 88 GLU A O 1
ATOM 725 N N . PRO A 1 89 ? 15.609 -17.068 3.537 1.00 91.69 89 PRO A N 1
ATOM 726 C CA . PRO A 1 89 ? 15.796 -17.015 4.978 1.00 91.69 89 PRO A CA 1
ATOM 727 C C . PRO A 1 89 ? 16.855 -15.971 5.340 1.00 91.69 89 PRO A C 1
ATOM 729 O O . PRO A 1 89 ? 17.915 -15.915 4.722 1.00 91.69 89 PRO A O 1
ATOM 732 N N . LEU A 1 90 ? 16.575 -15.167 6.362 1.00 89.44 90 LEU A N 1
ATOM 733 C CA . LEU A 1 90 ? 17.486 -14.143 6.858 1.00 89.44 90 LEU A CA 1
ATOM 734 C C . LEU A 1 90 ? 18.316 -14.681 8.024 1.00 89.44 90 LEU A C 1
ATOM 736 O O . LEU A 1 90 ? 17.769 -15.103 9.044 1.00 89.44 90 LEU A O 1
ATOM 740 N N . ASP A 1 91 ? 19.638 -14.600 7.881 1.00 82.38 91 ASP A N 1
ATOM 741 C CA . ASP A 1 91 ? 20.597 -14.909 8.937 1.00 82.38 91 ASP A CA 1
ATOM 742 C C . ASP A 1 91 ? 21.260 -13.621 9.454 1.00 82.38 91 ASP A C 1
ATOM 744 O O . ASP A 1 91 ? 21.662 -12.741 8.688 1.00 82.38 91 ASP A O 1
ATOM 748 N N . GLY A 1 92 ? 21.425 -13.520 10.775 1.00 79.88 92 GLY A N 1
ATOM 749 C CA . GLY A 1 92 ? 22.124 -12.403 11.413 1.00 79.88 92 GLY A CA 1
ATOM 750 C C . GLY A 1 92 ? 21.294 -11.119 11.526 1.00 79.88 92 GLY A C 1
ATOM 751 O O . GLY A 1 92 ? 20.076 -11.149 11.678 1.00 79.88 92 GLY A O 1
ATOM 752 N N . ALA A 1 93 ? 21.972 -9.968 11.541 1.00 78.88 93 ALA A N 1
ATOM 753 C CA . ALA A 1 93 ? 21.313 -8.674 11.705 1.00 78.88 93 ALA A CA 1
ATOM 754 C C . ALA A 1 93 ? 20.587 -8.251 10.418 1.00 78.88 93 ALA A C 1
ATOM 756 O O . ALA A 1 93 ? 21.155 -8.322 9.329 1.00 78.88 93 ALA A O 1
ATOM 757 N N . HIS A 1 94 ? 19.368 -7.722 10.542 1.00 82.00 94 HIS A N 1
ATOM 758 C CA . HIS A 1 94 ? 18.580 -7.189 9.419 1.00 82.00 94 HIS A CA 1
ATOM 759 C C . HIS A 1 94 ? 19.035 -5.767 9.021 1.00 82.00 94 HIS A C 1
ATOM 761 O O . HIS A 1 94 ? 18.231 -4.839 8.887 1.00 82.00 94 HIS A O 1
ATOM 767 N N . SER A 1 95 ? 20.351 -5.563 8.905 1.00 87.12 95 SER A N 1
ATOM 768 C CA . SER A 1 95 ? 20.922 -4.299 8.439 1.00 87.12 95 SER A CA 1
ATOM 769 C C . SER A 1 95 ? 20.724 -4.155 6.930 1.00 87.12 95 SER A C 1
ATOM 771 O O . SER A 1 95 ? 20.715 -5.151 6.207 1.00 87.12 95 SER A O 1
ATOM 773 N N . GLY A 1 96 ? 20.622 -2.917 6.438 1.00 86.81 96 GLY A N 1
ATOM 774 C CA . GLY A 1 96 ? 20.459 -2.668 5.002 1.00 86.81 96 GLY A CA 1
ATOM 775 C C . GLY A 1 96 ? 21.566 -3.299 4.150 1.00 86.81 96 GLY A C 1
ATOM 776 O O . GLY A 1 96 ? 21.281 -3.825 3.085 1.00 86.81 96 GLY A O 1
ATOM 777 N N . ILE A 1 97 ? 22.801 -3.353 4.665 1.00 89.19 97 ILE A N 1
ATOM 778 C CA . ILE A 1 97 ? 23.959 -3.973 3.995 1.00 89.19 97 ILE A CA 1
ATOM 779 C C . ILE A 1 97 ? 23.807 -5.498 3.871 1.00 89.19 97 ILE A C 1
ATOM 781 O O . ILE A 1 97 ? 24.174 -6.086 2.859 1.00 89.19 97 ILE A O 1
ATOM 785 N N . ASN A 1 98 ? 23.280 -6.167 4.900 1.00 89.25 98 ASN A N 1
ATOM 786 C CA . ASN A 1 98 ? 23.067 -7.614 4.835 1.00 89.25 98 ASN A CA 1
ATOM 787 C C . ASN A 1 98 ? 21.963 -7.949 3.821 1.00 89.25 98 ASN A C 1
ATOM 789 O O . ASN A 1 98 ? 22.116 -8.830 2.976 1.00 89.25 98 ASN A O 1
ATOM 793 N N . LEU A 1 99 ? 20.869 -7.183 3.871 1.00 92.31 99 LEU A N 1
ATOM 794 C CA . LEU A 1 99 ? 19.752 -7.329 2.943 1.00 92.31 99 LEU A CA 1
ATOM 795 C C . LEU A 1 99 ? 20.166 -7.017 1.494 1.00 92.31 99 LEU A C 1
ATOM 797 O O . LEU A 1 99 ? 19.746 -7.726 0.581 1.00 92.31 99 LEU A O 1
ATOM 801 N N . SER A 1 100 ? 21.027 -6.015 1.270 1.00 94.31 100 SER A N 1
ATOM 802 C CA . SER A 1 100 ? 21.524 -5.684 -0.070 1.00 94.31 100 SER A CA 1
ATOM 803 C C . SER A 1 100 ? 22.395 -6.793 -0.657 1.00 94.31 100 SER A C 1
ATOM 805 O O . SER A 1 100 ? 22.237 -7.115 -1.831 1.00 94.31 100 SER A O 1
ATOM 807 N N . GLY A 1 101 ? 23.261 -7.427 0.143 1.00 93.12 101 GLY A N 1
ATOM 808 C CA . GLY A 1 101 ? 24.081 -8.555 -0.309 1.00 93.12 101 GLY A CA 1
ATOM 809 C C . GLY A 1 101 ? 23.230 -9.708 -0.849 1.00 93.12 101 GLY A C 1
ATOM 810 O O . GLY A 1 101 ? 23.455 -10.180 -1.964 1.00 93.12 101 GLY A O 1
ATOM 811 N N . MET A 1 102 ? 22.188 -10.080 -0.102 1.00 93.38 102 MET A N 1
ATOM 812 C CA . MET A 1 102 ? 21.221 -11.101 -0.510 1.00 93.38 102 MET A CA 1
ATOM 813 C C . MET A 1 102 ? 20.445 -10.711 -1.773 1.00 93.38 102 MET A C 1
ATOM 815 O O . MET A 1 102 ? 20.268 -11.528 -2.677 1.00 93.38 102 MET A O 1
ATOM 819 N N . LEU A 1 103 ? 19.996 -9.457 -1.857 1.00 95.06 103 LEU A N 1
ATOM 820 C CA . LEU A 1 103 ? 19.275 -8.964 -3.025 1.00 95.06 103 LEU A CA 1
ATOM 821 C C . LEU A 1 103 ? 20.164 -8.982 -4.283 1.00 95.06 103 LEU A C 1
ATOM 823 O O . LEU A 1 103 ? 19.730 -9.441 -5.339 1.00 95.06 103 LEU A O 1
ATOM 827 N N . MET A 1 104 ? 21.433 -8.583 -4.156 1.00 94.75 104 MET A N 1
ATOM 828 C CA . MET A 1 104 ? 22.413 -8.636 -5.245 1.00 94.75 104 MET A CA 1
ATOM 829 C C . MET A 1 104 ? 22.762 -10.068 -5.666 1.00 94.75 104 MET A C 1
ATOM 831 O O . MET A 1 104 ? 23.001 -10.307 -6.850 1.00 94.75 104 MET A O 1
ATOM 835 N N . ASP A 1 105 ? 22.791 -11.032 -4.739 1.00 94.50 105 ASP A N 1
ATOM 836 C CA . ASP A 1 105 ? 22.948 -12.452 -5.083 1.00 94.50 105 ASP A CA 1
ATOM 837 C C . ASP A 1 105 ? 21.796 -12.943 -5.970 1.00 94.50 105 ASP A C 1
ATOM 839 O O . ASP A 1 105 ? 22.033 -13.656 -6.947 1.00 94.50 105 ASP A O 1
ATOM 843 N N . ILE A 1 106 ? 20.559 -12.525 -5.681 1.00 93.81 106 ILE A N 1
ATOM 844 C CA . ILE A 1 106 ? 19.390 -12.854 -6.509 1.00 93.81 106 ILE A CA 1
ATOM 845 C C . ILE A 1 106 ? 19.476 -12.173 -7.872 1.00 93.81 106 ILE A C 1
ATOM 847 O O . ILE A 1 106 ? 19.269 -12.837 -8.887 1.00 93.81 106 ILE A O 1
ATOM 851 N N . PHE A 1 107 ? 19.825 -10.885 -7.919 1.00 94.06 107 PHE A N 1
ATOM 852 C CA . PHE A 1 107 ? 19.957 -10.155 -9.183 1.00 94.06 107 PHE A CA 1
ATOM 853 C C . PHE A 1 107 ? 21.011 -10.777 -10.102 1.00 94.06 107 PHE A C 1
ATOM 855 O O . PHE A 1 107 ? 20.762 -10.937 -11.296 1.00 94.06 107 PHE A O 1
ATOM 862 N N . ARG A 1 108 ? 22.145 -11.217 -9.542 1.00 93.62 108 ARG A N 1
ATOM 863 C CA . ARG A 1 108 ? 23.175 -11.962 -10.278 1.00 93.62 108 ARG A CA 1
ATOM 864 C C . ARG A 1 108 ? 22.700 -13.344 -10.707 1.00 93.62 108 ARG A C 1
ATOM 866 O O . ARG A 1 108 ? 22.952 -13.745 -11.836 1.00 93.62 108 ARG A O 1
ATOM 873 N N . LYS A 1 109 ? 22.012 -14.081 -9.828 1.00 92.31 109 LYS A N 1
ATOM 874 C CA . LYS A 1 109 ? 21.498 -15.424 -10.141 1.00 92.31 109 LYS A CA 1
ATOM 875 C C . LYS A 1 109 ? 20.510 -15.399 -11.311 1.00 92.31 109 LYS A C 1
ATOM 877 O O . LYS A 1 109 ? 20.494 -16.340 -12.099 1.00 92.31 109 LYS A O 1
ATOM 882 N N . LEU A 1 110 ? 19.676 -14.365 -11.380 1.00 91.06 110 LEU A N 1
ATOM 883 C CA . LEU A 1 110 ? 18.626 -14.218 -12.389 1.00 91.06 110 LEU A CA 1
ATOM 884 C C . LEU A 1 110 ? 19.060 -13.401 -13.615 1.00 91.06 110 LEU A C 1
ATOM 886 O O . LEU A 1 110 ? 18.251 -13.240 -14.520 1.00 91.06 110 LEU A O 1
ATOM 890 N N . ASP A 1 111 ? 20.303 -12.911 -13.647 1.00 90.81 111 ASP A N 1
ATOM 891 C CA . ASP A 1 111 ? 20.846 -12.070 -14.724 1.00 90.81 111 ASP A CA 1
ATOM 892 C C . ASP A 1 111 ? 19.999 -10.811 -15.001 1.00 90.81 111 ASP A C 1
ATOM 894 O O . ASP A 1 111 ? 19.636 -10.493 -16.129 1.00 90.81 111 ASP A O 1
ATOM 898 N N . ILE A 1 112 ? 19.624 -10.108 -13.925 1.00 91.69 112 ILE A N 1
ATOM 899 C CA . ILE A 1 112 ? 18.778 -8.899 -13.980 1.00 91.69 112 ILE A CA 1
ATOM 900 C C . ILE A 1 112 ? 19.427 -7.663 -13.352 1.00 91.69 112 ILE A C 1
ATOM 902 O O . ILE A 1 112 ? 18.761 -6.651 -13.142 1.00 91.69 112 ILE A O 1
ATOM 906 N N . THR A 1 113 ? 20.715 -7.736 -13.017 1.00 91.44 113 THR A N 1
ATOM 907 C CA . THR A 1 113 ? 21.428 -6.685 -12.267 1.00 91.44 113 THR A CA 1
ATOM 908 C C . THR A 1 113 ? 21.360 -5.317 -12.950 1.00 91.44 113 THR A C 1
ATOM 910 O O . THR A 1 113 ? 21.208 -4.301 -12.281 1.00 91.44 113 THR A O 1
ATOM 913 N N . ASP A 1 114 ? 21.418 -5.287 -14.278 1.00 89.38 114 ASP A N 1
ATOM 914 C CA . ASP A 1 114 ? 21.368 -4.074 -15.094 1.00 89.38 114 ASP A CA 1
ATOM 915 C C . ASP A 1 114 ? 19.938 -3.614 -15.442 1.00 89.38 114 ASP A C 1
ATOM 917 O O . ASP A 1 114 ? 19.745 -2.565 -16.063 1.00 89.38 114 ASP A O 1
ATOM 921 N N . ARG A 1 115 ? 18.925 -4.386 -15.029 1.00 90.94 115 ARG A N 1
ATOM 922 C CA . ARG A 1 115 ? 17.524 -4.222 -15.443 1.00 90.94 115 ARG A CA 1
ATOM 923 C C . ARG A 1 115 ? 16.615 -3.667 -14.355 1.00 90.94 115 ARG A C 1
ATOM 925 O O . ARG A 1 115 ? 15.458 -3.368 -14.640 1.00 90.94 115 ARG A O 1
ATOM 932 N N . VAL A 1 116 ? 17.092 -3.537 -13.120 1.00 93.75 116 VAL A N 1
ATOM 933 C CA . VAL A 1 116 ? 16.276 -3.049 -12.000 1.00 93.75 116 VAL A CA 1
ATOM 934 C C . VAL A 1 116 ? 16.142 -1.527 -12.069 1.00 93.75 116 VAL A C 1
ATOM 936 O O . VAL A 1 116 ? 17.134 -0.805 -12.060 1.00 93.75 116 VAL A O 1
ATOM 939 N N . LEU A 1 117 ? 14.905 -1.033 -12.131 1.00 94.00 117 LEU A N 1
ATOM 940 C CA . LEU A 1 117 ? 14.590 0.400 -12.125 1.00 94.00 117 LEU A CA 1
ATOM 941 C C . LEU A 1 117 ? 14.328 0.928 -10.715 1.00 94.00 117 LEU A C 1
ATOM 943 O O . LEU A 1 117 ? 14.794 2.004 -10.344 1.00 94.00 117 LEU A O 1
ATOM 947 N N . ALA A 1 118 ? 13.526 0.193 -9.950 1.00 95.19 118 ALA A N 1
ATOM 948 C CA . ALA A 1 118 ? 12.979 0.673 -8.694 1.00 95.19 118 ALA A CA 1
ATOM 949 C C . ALA A 1 118 ? 12.874 -0.443 -7.655 1.00 95.19 118 ALA A C 1
ATOM 951 O O . ALA A 1 118 ? 12.592 -1.590 -7.997 1.00 95.19 118 ALA A O 1
ATOM 952 N N . ILE A 1 119 ? 13.060 -0.087 -6.383 1.00 95.94 119 ILE A N 1
ATOM 953 C CA . ILE A 1 119 ? 12.847 -0.973 -5.233 1.00 95.94 119 ILE A CA 1
ATOM 954 C C . ILE A 1 119 ? 11.799 -0.347 -4.318 1.00 95.94 119 ILE A C 1
ATOM 956 O O . ILE A 1 119 ? 12.042 0.682 -3.686 1.00 95.94 119 ILE A O 1
ATOM 960 N N . THR A 1 120 ? 10.650 -1.002 -4.222 1.00 95.06 120 THR A N 1
ATOM 961 C CA . THR A 1 120 ? 9.539 -0.654 -3.342 1.00 95.06 120 THR A CA 1
ATOM 962 C C . THR A 1 120 ? 9.684 -1.377 -2.015 1.00 95.06 120 THR A C 1
ATOM 964 O O . THR A 1 120 ? 9.812 -2.599 -1.977 1.00 95.06 120 THR A O 1
ATOM 967 N N . SER A 1 121 ? 9.678 -0.634 -0.917 1.00 93.38 121 SER A N 1
ATOM 968 C CA . SER A 1 121 ? 9.834 -1.200 0.424 1.00 93.38 121 SER A CA 1
ATOM 969 C C . SER A 1 121 ? 9.073 -0.388 1.463 1.00 93.38 121 SER A C 1
ATOM 971 O O . SER A 1 121 ? 8.615 0.730 1.192 1.00 93.38 121 SER A O 1
ATOM 973 N N . ASP A 1 122 ? 8.909 -0.950 2.660 1.00 89.12 122 ASP A N 1
ATOM 974 C CA . ASP A 1 122 ? 8.347 -0.215 3.788 1.00 89.12 122 ASP A CA 1
ATOM 975 C C . ASP A 1 122 ? 9.188 1.040 4.122 1.00 89.12 122 ASP A C 1
ATOM 977 O O . ASP A 1 122 ? 10.268 1.293 3.572 1.00 89.12 122 ASP A O 1
ATOM 981 N N . ASN A 1 123 ? 8.695 1.856 5.051 1.00 85.56 123 ASN A N 1
ATOM 982 C CA . ASN A 1 123 ? 9.363 3.094 5.451 1.00 85.56 123 ASN A CA 1
ATOM 983 C C . ASN A 1 123 ? 10.379 2.927 6.594 1.00 85.56 123 ASN A C 1
ATOM 985 O O . ASN A 1 123 ? 10.708 3.912 7.261 1.00 85.56 123 ASN A O 1
ATOM 989 N N . ALA A 1 124 ? 10.895 1.716 6.821 1.00 84.81 124 ALA A N 1
ATOM 990 C CA . ALA A 1 124 ? 11.917 1.474 7.825 1.00 84.81 124 ALA A CA 1
ATOM 991 C C . ALA A 1 124 ? 13.276 2.101 7.424 1.00 84.81 124 ALA A C 1
ATOM 993 O O . ALA A 1 124 ? 13.663 2.079 6.250 1.00 84.81 124 ALA A O 1
ATOM 994 N N . PRO A 1 125 ? 14.051 2.659 8.378 1.00 84.31 125 PRO A N 1
ATOM 995 C CA . PRO A 1 125 ? 15.306 3.360 8.071 1.00 84.31 125 PRO A CA 1
ATOM 996 C C . PRO A 1 125 ? 16.388 2.497 7.406 1.00 84.31 125 PRO A C 1
ATOM 998 O O . PRO A 1 125 ? 17.211 3.005 6.645 1.00 84.31 125 PRO A O 1
ATOM 1001 N N . ASN A 1 126 ? 16.405 1.192 7.687 1.00 86.81 126 ASN A N 1
ATOM 1002 C CA . ASN A 1 126 ? 17.348 0.241 7.091 1.00 86.81 126 ASN A CA 1
ATOM 1003 C C . ASN A 1 126 ? 17.134 0.063 5.579 1.00 86.81 126 ASN A C 1
ATOM 1005 O O . ASN A 1 126 ? 18.078 -0.292 4.881 1.00 86.81 126 ASN A O 1
ATOM 1009 N N . ASN A 1 127 ? 15.947 0.363 5.052 1.00 89.62 127 ASN A N 1
ATOM 1010 C CA . ASN A 1 127 ? 15.685 0.260 3.619 1.00 89.62 127 ASN A CA 1
ATOM 1011 C C . ASN A 1 127 ? 16.331 1.387 2.806 1.00 89.62 127 ASN A C 1
ATOM 1013 O O . ASN A 1 127 ? 16.659 1.191 1.638 1.00 89.62 127 ASN A O 1
ATOM 1017 N N . THR A 1 128 ? 16.602 2.540 3.422 1.00 88.69 128 THR A N 1
ATOM 1018 C CA . THR A 1 128 ? 17.425 3.581 2.789 1.00 88.69 128 THR A CA 1
ATOM 1019 C C . THR A 1 128 ? 18.866 3.101 2.617 1.00 88.69 128 THR A C 1
ATOM 1021 O O . THR A 1 128 ? 19.438 3.243 1.540 1.00 88.69 128 THR A O 1
ATOM 1024 N N . THR A 1 129 ? 19.448 2.483 3.652 1.00 91.75 129 THR A N 1
ATOM 1025 C CA . THR A 1 129 ? 20.820 1.955 3.571 1.00 91.75 129 THR A CA 1
ATOM 1026 C C . THR A 1 129 ? 20.918 0.722 2.675 1.00 91.75 129 THR A C 1
ATOM 1028 O O . THR A 1 129 ? 21.946 0.534 2.034 1.00 91.75 129 THR A O 1
ATOM 1031 N N . LEU A 1 130 ? 19.846 -0.074 2.572 1.00 93.38 130 LEU A N 1
ATOM 1032 C CA . LEU A 1 130 ? 19.731 -1.179 1.618 1.00 93.38 130 LEU A CA 1
ATOM 1033 C C . LEU A 1 130 ? 19.882 -0.690 0.180 1.00 93.38 130 LEU A C 1
ATOM 1035 O O . LEU A 1 130 ? 20.756 -1.176 -0.531 1.00 93.38 130 LEU A O 1
ATOM 1039 N N . VAL A 1 131 ? 19.054 0.268 -0.249 1.00 92.25 131 VAL A N 1
ATOM 1040 C CA . VAL A 1 131 ? 19.062 0.723 -1.649 1.00 92.25 131 VAL A CA 1
ATOM 1041 C C . VAL A 1 131 ? 20.366 1.440 -1.988 1.00 92.25 131 VAL A C 1
ATOM 1043 O O . VAL A 1 131 ? 20.899 1.218 -3.070 1.00 92.25 131 VAL A O 1
ATOM 1046 N N . GLN A 1 132 ? 20.937 2.205 -1.052 1.00 92.69 132 GLN A N 1
ATOM 1047 C CA . GLN A 1 132 ? 22.260 2.800 -1.256 1.00 92.69 132 GLN A CA 1
ATOM 1048 C C . GLN A 1 132 ? 23.333 1.727 -1.485 1.00 92.69 132 GLN A C 1
ATOM 1050 O O . GLN A 1 132 ? 24.077 1.807 -2.452 1.00 92.69 132 GLN A O 1
ATOM 1055 N N . ALA A 1 133 ? 23.375 0.682 -0.654 1.00 94.44 133 ALA A N 1
ATOM 1056 C CA . ALA A 1 133 ? 24.360 -0.387 -0.807 1.00 94.44 133 ALA A CA 1
ATOM 1057 C C . ALA A 1 133 ? 24.151 -1.219 -2.090 1.00 94.44 133 ALA A C 1
ATOM 1059 O O . ALA A 1 133 ? 25.116 -1.748 -2.645 1.00 94.44 133 ALA A O 1
ATOM 1060 N N . VAL A 1 134 ? 22.906 -1.342 -2.571 1.00 94.81 134 VAL A N 1
ATOM 1061 C CA . VAL A 1 134 ? 22.604 -1.914 -3.895 1.00 94.81 134 VAL A CA 1
ATOM 1062 C C . VAL A 1 134 ? 23.177 -1.027 -4.999 1.00 94.81 134 VAL A C 1
ATOM 1064 O O . VAL A 1 134 ? 23.872 -1.548 -5.867 1.00 94.81 134 VAL A O 1
ATOM 1067 N N . GLN A 1 135 ? 22.942 0.288 -4.946 1.00 93.62 135 GLN A N 1
ATOM 1068 C CA . GLN A 1 135 ? 23.479 1.230 -5.931 1.00 93.62 135 GLN A CA 1
ATOM 1069 C C . GLN A 1 135 ? 25.010 1.200 -5.955 1.00 93.62 135 GLN A C 1
ATOM 1071 O O . GLN A 1 135 ? 25.584 1.023 -7.022 1.00 93.62 135 GLN A O 1
ATOM 1076 N N . ASP A 1 136 ? 25.664 1.251 -4.791 1.00 93.38 136 ASP A N 1
ATOM 1077 C CA . ASP A 1 136 ? 27.128 1.185 -4.688 1.00 93.38 136 ASP A CA 1
ATOM 1078 C C . ASP A 1 136 ? 27.678 -0.116 -5.309 1.00 93.38 136 ASP A C 1
ATOM 1080 O O . ASP A 1 136 ? 28.723 -0.129 -5.963 1.00 93.38 136 ASP A O 1
ATOM 1084 N N . SER A 1 137 ? 26.956 -1.231 -5.127 1.00 93.06 137 SER A N 1
ATOM 1085 C CA . SER A 1 137 ? 27.323 -2.521 -5.721 1.00 93.06 137 SER A CA 1
ATOM 1086 C C . SER A 1 137 ? 27.165 -2.512 -7.242 1.00 93.06 137 SER A C 1
ATOM 1088 O O . SER A 1 137 ? 28.008 -3.076 -7.933 1.00 93.06 137 SER A O 1
ATOM 1090 N N . ILE A 1 138 ? 26.117 -1.876 -7.768 1.00 90.75 138 ILE A N 1
ATOM 1091 C CA . ILE A 1 138 ? 25.879 -1.730 -9.211 1.00 90.75 138 ILE A CA 1
ATOM 1092 C C . ILE A 1 138 ? 26.935 -0.822 -9.846 1.00 90.75 138 ILE A C 1
ATOM 1094 O O . ILE A 1 138 ? 27.522 -1.206 -10.857 1.00 90.75 138 ILE A O 1
ATOM 1098 N N . ASP A 1 139 ? 27.233 0.320 -9.224 1.00 90.75 139 ASP A N 1
ATOM 1099 C CA . ASP A 1 139 ? 28.255 1.260 -9.693 1.00 90.75 139 ASP A CA 1
ATOM 1100 C C . ASP A 1 139 ? 29.630 0.566 -9.783 1.00 90.75 139 ASP A C 1
ATOM 1102 O O . ASP A 1 139 ? 30.380 0.773 -10.738 1.00 90.75 139 ASP A O 1
ATOM 1106 N N . SER A 1 140 ? 29.939 -0.333 -8.837 1.00 91.12 140 SER A N 1
ATOM 1107 C CA . SER A 1 140 ? 31.195 -1.102 -8.827 1.00 91.12 140 SER A CA 1
ATOM 1108 C C . SER A 1 140 ? 31.347 -2.112 -9.974 1.00 91.12 140 SER A C 1
ATOM 1110 O O . SER A 1 140 ? 32.455 -2.585 -10.224 1.00 91.12 140 SER A O 1
ATOM 1112 N N . LEU A 1 141 ? 30.255 -2.457 -10.667 1.00 89.06 141 LEU A N 1
ATOM 1113 C CA . LEU A 1 141 ? 30.273 -3.374 -11.810 1.00 89.06 141 LEU A CA 1
ATOM 1114 C C . LEU A 1 141 ? 30.595 -2.668 -13.136 1.00 89.06 141 LEU A C 1
ATOM 1116 O O . LEU A 1 141 ? 30.730 -3.353 -14.147 1.00 89.06 141 LEU A O 1
ATOM 1120 N N . GLU A 1 142 ? 30.704 -1.332 -13.140 1.00 85.06 142 GLU A N 1
ATOM 1121 C CA . GLU A 1 142 ? 31.036 -0.512 -14.319 1.00 85.06 142 GLU A CA 1
ATOM 1122 C C . GLU A 1 142 ? 30.170 -0.846 -15.550 1.00 85.06 142 GLU A C 1
ATOM 1124 O O . GLU A 1 142 ? 30.643 -0.952 -16.685 1.00 85.06 142 GLU A O 1
ATOM 1129 N N . LEU A 1 143 ? 28.869 -1.047 -15.323 1.00 83.06 143 LEU A N 1
ATOM 1130 C CA . LEU A 1 143 ? 27.937 -1.444 -16.375 1.00 83.06 143 LEU A CA 1
ATOM 1131 C C . LEU A 1 143 ? 27.760 -0.322 -17.421 1.00 83.06 143 LEU A C 1
ATOM 1133 O O . LEU A 1 143 ? 27.706 0.852 -17.045 1.00 83.06 143 LEU A O 1
ATOM 1137 N N . PRO A 1 144 ? 27.562 -0.647 -18.718 1.00 70.69 144 PRO A N 1
ATOM 1138 C CA . PRO A 1 144 ? 27.545 0.337 -19.812 1.00 70.69 144 PRO A CA 1
ATOM 1139 C C . PRO A 1 144 ? 26.540 1.486 -19.644 1.00 70.69 144 PRO A C 1
ATOM 1141 O O . PRO A 1 144 ? 26.772 2.588 -20.132 1.00 70.69 144 PRO A O 1
ATOM 1144 N N . ASN A 1 145 ? 25.428 1.224 -18.951 1.00 69.88 145 ASN A N 1
ATOM 1145 C CA . ASN A 1 145 ? 24.319 2.164 -18.770 1.00 69.88 145 ASN A CA 1
ATOM 1146 C C . ASN A 1 145 ? 24.239 2.758 -17.356 1.00 69.88 145 ASN A C 1
ATOM 1148 O O . ASN A 1 145 ? 23.286 3.485 -17.085 1.00 69.88 145 ASN A O 1
ATOM 1152 N N . ASN A 1 146 ? 25.177 2.390 -16.473 1.00 76.81 146 ASN A N 1
ATOM 1153 C CA . ASN A 1 146 ? 25.173 2.621 -15.027 1.00 76.81 146 ASN A CA 1
ATOM 1154 C C . ASN A 1 146 ? 23.766 2.840 -14.419 1.00 76.81 146 ASN A C 1
ATOM 1156 O O . ASN A 1 146 ? 23.359 3.985 -14.185 1.00 76.81 146 ASN A O 1
ATOM 1160 N N . PRO A 1 147 ? 22.969 1.769 -14.253 1.00 82.75 147 PRO A N 1
ATOM 1161 C CA . PRO A 1 147 ? 21.567 1.911 -13.905 1.00 82.75 147 PRO A CA 1
ATOM 1162 C C . PRO A 1 147 ? 21.404 2.531 -12.517 1.00 82.75 147 PRO A C 1
ATOM 1164 O O . PRO A 1 147 ? 22.004 2.092 -11.538 1.00 82.75 147 PRO A O 1
ATOM 1167 N N . VAL A 1 148 ? 20.546 3.547 -12.444 1.00 88.62 148 VAL A N 1
ATOM 1168 C CA . VAL A 1 148 ? 20.140 4.172 -11.185 1.00 88.62 148 VAL A CA 1
ATOM 1169 C C . VAL A 1 148 ? 18.911 3.448 -10.652 1.00 88.62 148 VAL A C 1
ATOM 1171 O O . VAL A 1 148 ? 17.864 3.442 -11.306 1.00 88.62 148 VAL A O 1
ATOM 1174 N N . VAL A 1 149 ? 19.036 2.871 -9.460 1.00 92.00 149 VAL A N 1
ATOM 1175 C CA . VAL A 1 149 ? 17.954 2.192 -8.749 1.00 92.00 149 VAL A CA 1
ATOM 1176 C C . VAL A 1 149 ? 17.283 3.169 -7.792 1.00 92.00 149 VAL A C 1
ATOM 1178 O O . VAL A 1 149 ? 17.893 3.683 -6.855 1.00 92.00 149 VAL A O 1
ATOM 1181 N N . VAL A 1 150 ? 15.992 3.416 -8.004 1.00 92.19 150 VAL A N 1
ATOM 1182 C CA . VAL A 1 150 ? 15.231 4.383 -7.204 1.00 92.19 150 VAL A CA 1
ATOM 1183 C C . VAL A 1 150 ? 14.440 3.676 -6.106 1.00 92.19 150 VAL A C 1
ATOM 1185 O O . VAL A 1 150 ? 13.693 2.733 -6.362 1.00 92.19 150 VAL A O 1
ATOM 1188 N N . ARG A 1 151 ? 14.554 4.150 -4.861 1.00 92.69 151 ARG A N 1
ATOM 1189 C CA . ARG A 1 151 ? 13.707 3.663 -3.764 1.00 92.69 151 ARG A CA 1
ATOM 1190 C C . ARG A 1 151 ? 12.300 4.250 -3.866 1.00 92.69 151 ARG A C 1
ATOM 1192 O O . ARG A 1 151 ? 12.145 5.466 -3.875 1.00 92.69 151 ARG A O 1
ATOM 1199 N N . ILE A 1 152 ? 11.290 3.391 -3.824 1.00 93.06 152 ILE A N 1
ATOM 1200 C CA . ILE A 1 152 ? 9.872 3.750 -3.778 1.00 93.06 152 ILE A CA 1
ATOM 1201 C C . ILE A 1 152 ? 9.330 3.442 -2.372 1.00 93.06 152 ILE A C 1
ATOM 1203 O O . ILE A 1 152 ? 9.296 2.281 -1.962 1.00 93.06 152 ILE A O 1
ATOM 1207 N N . PRO A 1 153 ? 8.940 4.444 -1.569 1.00 91.62 153 PRO A N 1
ATOM 1208 C CA . PRO A 1 153 ? 8.281 4.183 -0.294 1.00 91.62 153 PRO A CA 1
ATOM 1209 C C . PRO A 1 153 ? 6.892 3.565 -0.504 1.00 91.62 153 PRO A C 1
ATOM 1211 O O . PRO A 1 153 ? 6.088 4.086 -1.272 1.00 91.62 153 PRO A O 1
ATOM 1214 N N . CYS A 1 154 ? 6.580 2.499 0.234 1.00 92.06 154 CYS A N 1
ATOM 1215 C CA . CYS A 1 154 ? 5.266 1.861 0.192 1.00 92.06 154 CYS A CA 1
ATOM 1216 C C . CYS A 1 154 ? 4.165 2.831 0.654 1.00 92.06 154 CYS A C 1
ATOM 1218 O O . CYS A 1 154 ? 4.133 3.246 1.819 1.00 92.06 154 CYS A O 1
ATOM 1220 N N . LEU A 1 155 ? 3.240 3.168 -0.250 1.00 92.69 155 LEU A N 1
ATOM 1221 C CA . LEU A 1 155 ? 2.168 4.130 0.003 1.00 92.69 155 LEU A CA 1
ATOM 1222 C C . LEU A 1 155 ? 1.201 3.641 1.083 1.00 92.69 155 LEU A C 1
ATOM 1224 O O . LEU A 1 155 ? 0.829 4.420 1.954 1.00 92.69 155 LEU A O 1
ATOM 1228 N N . ALA A 1 156 ? 0.848 2.354 1.093 1.00 90.19 156 ALA A N 1
ATOM 1229 C CA . ALA A 1 156 ? -0.043 1.813 2.118 1.00 90.19 156 ALA A CA 1
ATOM 1230 C C . ALA A 1 156 ? 0.550 1.990 3.529 1.00 90.19 156 ALA A C 1
ATOM 1232 O O . ALA A 1 156 ? -0.145 2.423 4.449 1.00 90.19 156 ALA A O 1
ATOM 1233 N N . HIS A 1 157 ? 1.866 1.796 3.683 1.00 89.19 157 HIS A N 1
ATOM 1234 C CA . HIS A 1 157 ? 2.562 2.087 4.938 1.00 89.19 157 HIS A CA 1
ATOM 1235 C C . HIS A 1 157 ? 2.535 3.581 5.290 1.00 89.19 157 HIS A C 1
ATOM 1237 O O . HIS A 1 157 ? 2.415 3.922 6.464 1.00 89.19 157 HIS A O 1
ATOM 1243 N N . VAL A 1 158 ? 2.626 4.488 4.311 1.00 92.25 158 VAL A N 1
ATOM 1244 C CA . VAL A 1 158 ? 2.484 5.934 4.564 1.00 92.25 158 VAL A CA 1
ATOM 1245 C C . VAL A 1 158 ? 1.088 6.262 5.092 1.00 92.25 158 VAL A C 1
ATOM 1247 O O . VAL A 1 158 ? 0.983 6.911 6.133 1.00 92.25 158 VAL A O 1
ATOM 1250 N N . ILE A 1 159 ? 0.036 5.780 4.421 1.00 92.56 159 ILE A N 1
ATOM 1251 C CA . ILE A 1 159 ? -1.366 5.967 4.834 1.00 92.56 159 ILE A CA 1
ATOM 1252 C C . ILE A 1 159 ? -1.542 5.486 6.275 1.00 92.56 159 ILE A C 1
ATOM 1254 O O . ILE A 1 159 ? -2.094 6.197 7.118 1.00 92.56 159 ILE A O 1
ATOM 1258 N N . GLN A 1 160 ? -0.969 4.326 6.590 1.00 87.88 160 GLN A N 1
ATOM 1259 C CA . GLN A 1 160 ? -1.038 3.769 7.928 1.00 87.88 160 GLN A CA 1
ATOM 1260 C C . GLN A 1 160 ? -0.295 4.568 8.982 1.00 87.88 160 GLN A C 1
ATOM 1262 O O . GLN A 1 160 ? -0.769 4.696 10.109 1.00 87.88 160 GLN A O 1
ATOM 1267 N N . LEU A 1 161 ? 0.898 5.059 8.663 1.00 90.44 161 LEU A N 1
ATOM 1268 C CA . LEU A 1 161 ? 1.671 5.860 9.602 1.00 90.44 161 LEU A CA 1
ATOM 1269 C C . LEU A 1 161 ? 0.948 7.171 9.917 1.00 90.44 161 LEU A C 1
ATOM 1271 O O . LEU A 1 161 ? 0.979 7.597 11.068 1.00 90.44 161 LEU A O 1
ATOM 1275 N N . SER A 1 162 ? 0.259 7.764 8.941 1.00 92.69 162 SER A N 1
ATOM 1276 C CA . SER A 1 162 ? -0.590 8.938 9.159 1.00 92.69 162 SER A CA 1
ATOM 1277 C C . SER A 1 162 ? -1.805 8.618 10.034 1.00 92.69 162 SER A C 1
ATOM 1279 O O . SER A 1 162 ? -2.075 9.350 10.986 1.00 92.69 162 SER A O 1
ATOM 1281 N N . LEU A 1 163 ? -2.492 7.496 9.783 1.00 90.69 163 LEU A N 1
ATOM 1282 C CA . LEU A 1 163 ? -3.607 7.041 10.623 1.00 90.69 163 LEU A CA 1
ATOM 1283 C C . LEU A 1 163 ? -3.155 6.740 12.060 1.00 90.69 163 LEU A C 1
ATOM 1285 O O . LEU A 1 163 ? -3.825 7.118 13.017 1.00 90.69 163 LEU A O 1
ATOM 1289 N N . ARG A 1 164 ? -1.997 6.099 12.228 1.00 87.69 164 ARG A N 1
ATOM 1290 C CA . ARG A 1 164 ? -1.412 5.808 13.542 1.00 87.69 164 ARG A CA 1
ATOM 1291 C C . ARG A 1 164 ? -1.028 7.080 14.287 1.00 87.69 164 ARG A C 1
ATOM 1293 O O . ARG A 1 164 ? -1.221 7.147 15.488 1.00 87.69 164 ARG A O 1
ATOM 1300 N N . GLU A 1 165 ? -0.506 8.096 13.605 1.00 89.75 165 GLU A N 1
ATOM 1301 C CA . GLU A 1 165 ? -0.214 9.384 14.246 1.00 89.75 165 GLU A CA 1
ATOM 1302 C C . GLU A 1 165 ? -1.504 10.070 14.725 1.00 89.75 165 GLU A C 1
ATOM 1304 O O . GLU A 1 165 ? -1.556 10.588 15.843 1.00 89.75 165 GLU A O 1
ATOM 1309 N N . LEU A 1 166 ? -2.571 10.007 13.921 1.00 89.81 166 LEU A N 1
ATOM 1310 C CA . LEU A 1 166 ? -3.899 10.500 14.288 1.00 89.81 166 LEU A CA 1
ATOM 1311 C C . LEU A 1 166 ? -4.430 9.769 15.529 1.00 89.81 166 LEU A C 1
ATOM 1313 O O . LEU A 1 166 ? -4.719 10.399 16.545 1.00 89.81 166 LEU A O 1
ATOM 1317 N N . LEU A 1 167 ? -4.513 8.438 15.484 1.00 85.50 167 LEU A N 1
ATOM 1318 C CA . LEU A 1 167 ? -5.027 7.611 16.582 1.00 85.50 167 LEU A CA 1
ATOM 1319 C C . LEU A 1 167 ? -4.128 7.674 17.833 1.00 85.50 167 LEU A C 1
ATOM 1321 O O . LEU A 1 167 ? -4.608 7.769 18.967 1.00 85.50 167 LEU A O 1
ATOM 1325 N N . GLY A 1 168 ? -2.814 7.697 17.649 1.00 83.00 168 GLY A N 1
ATOM 1326 C CA . GLY A 1 168 ? -1.821 7.845 18.708 1.00 83.00 168 GLY A CA 1
ATOM 1327 C C . GLY A 1 168 ? -1.933 9.183 19.437 1.00 83.00 168 GLY A C 1
ATOM 1328 O O . GLY A 1 168 ? -1.837 9.216 20.666 1.00 83.00 168 GLY A O 1
ATOM 1329 N N . SER A 1 169 ? -2.238 10.267 18.715 1.00 82.25 169 SER A N 1
ATOM 1330 C CA . SER A 1 169 ? -2.441 11.604 19.294 1.00 82.25 169 SER A CA 1
ATOM 1331 C C . SER A 1 169 ? -3.641 11.661 20.237 1.00 82.25 169 SER A C 1
ATOM 1333 O O . SER A 1 169 ? -3.590 12.339 21.261 1.00 82.25 169 SER A O 1
ATOM 1335 N N . VAL A 1 170 ? -4.690 10.881 19.961 1.00 77.19 170 VAL A N 1
ATOM 1336 C CA . VAL A 1 170 ? -5.835 10.724 20.878 1.00 77.19 170 VAL A CA 1
ATOM 1337 C C . VAL A 1 170 ? -5.605 9.632 21.931 1.00 77.19 170 VAL A C 1
ATOM 1339 O O . VAL A 1 170 ? -6.480 9.379 22.754 1.00 77.19 170 VAL A O 1
ATOM 1342 N N . LYS A 1 171 ? -4.431 8.979 21.934 1.00 76.25 171 LYS A N 1
ATOM 1343 C CA . LYS A 1 171 ? -4.066 7.820 22.778 1.00 76.25 171 LYS A CA 1
ATOM 1344 C C . LYS A 1 171 ? -5.000 6.625 22.609 1.00 76.25 171 LYS A C 1
ATOM 1346 O O . LYS A 1 171 ? -5.211 5.841 23.545 1.00 76.25 171 LYS A O 1
ATOM 1351 N N . VAL A 1 172 ? -5.533 6.469 21.403 1.00 69.94 172 VAL A N 1
ATOM 1352 C CA . VAL A 1 172 ? -6.535 5.457 21.105 1.00 69.94 172 VAL A CA 1
ATOM 1353 C C . VAL A 1 172 ? -5.980 4.195 20.469 1.00 69.94 172 VAL A C 1
ATOM 1355 O O . VAL A 1 172 ? -6.733 3.240 20.379 1.00 69.94 172 VAL A O 1
ATOM 1358 N N . ASP A 1 173 ? -4.692 4.102 20.135 1.00 69.44 173 ASP A N 1
ATOM 1359 C CA . ASP A 1 173 ? -4.119 2.881 19.545 1.00 69.44 173 ASP A CA 1
ATOM 1360 C C . ASP A 1 173 ? -4.263 1.630 20.438 1.00 69.44 173 ASP A C 1
ATOM 1362 O O . ASP A 1 173 ? -3.994 1.719 21.649 1.00 69.44 173 ASP A O 1
ATOM 1366 N N . PRO A 1 174 ? -4.602 0.456 19.866 1.00 75.12 174 PRO A N 1
ATOM 1367 C CA . PRO A 1 174 ? -4.556 -0.814 20.588 1.00 75.12 174 PRO A CA 1
ATOM 1368 C C . PRO A 1 174 ? -3.136 -1.131 21.091 1.00 75.12 174 PRO A C 1
ATOM 1370 O O . PRO A 1 174 ? -2.132 -0.650 20.561 1.00 75.12 174 PRO A O 1
ATOM 1373 N N . GLN A 1 175 ? -3.033 -1.899 22.178 1.00 72.62 175 GLN A N 1
ATOM 1374 C CA . GLN A 1 175 ? -1.753 -2.275 22.820 1.00 72.62 175 GLN A CA 1
ATOM 1375 C C . GLN A 1 175 ? -1.461 -3.766 22.782 1.00 72.62 175 GLN A C 1
ATOM 1377 O O . GLN A 1 175 ? -0.367 -4.202 23.120 1.00 72.62 175 GLN A O 1
ATOM 1382 N N . ASN A 1 176 ? -2.460 -4.527 22.385 1.00 75.81 176 ASN A N 1
ATOM 1383 C CA . ASN A 1 176 ? -2.449 -5.959 22.281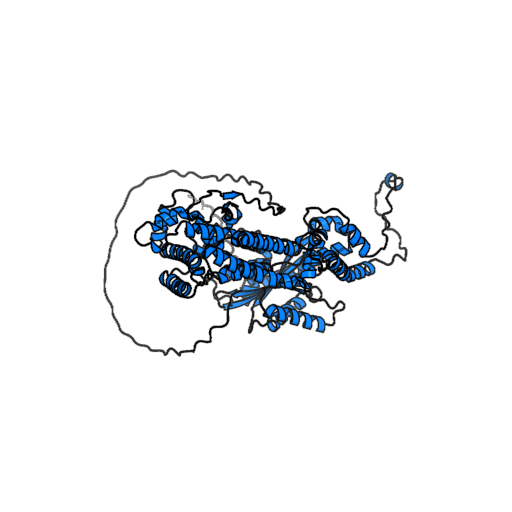 1.00 75.81 176 ASN A CA 1
ATOM 1384 C C . ASN A 1 176 ? -1.989 -6.362 20.876 1.00 75.81 176 ASN A C 1
ATOM 1386 O O . ASN A 1 176 ? -2.500 -5.862 19.873 1.00 75.81 176 ASN A O 1
ATOM 1390 N N . ASP A 1 177 ? -1.047 -7.297 20.811 1.00 69.31 177 ASP A N 1
ATOM 1391 C CA . ASP A 1 177 ? -0.603 -7.885 19.541 1.00 69.31 177 ASP A CA 1
ATOM 1392 C C . ASP A 1 177 ? -1.528 -9.028 19.083 1.00 69.31 177 ASP A C 1
ATOM 1394 O O . ASP A 1 177 ? -1.416 -9.518 17.963 1.00 69.31 177 ASP A O 1
ATOM 1398 N N . THR A 1 178 ? -2.458 -9.450 19.949 1.00 70.50 178 THR A N 1
ATOM 1399 C CA . THR A 1 178 ? -3.488 -10.472 19.699 1.00 70.50 178 THR A CA 1
ATOM 1400 C C . THR A 1 178 ? -4.788 -10.105 20.417 1.00 70.50 178 THR A C 1
ATOM 1402 O O . THR A 1 178 ? -4.803 -9.203 21.253 1.00 70.50 178 THR A O 1
ATOM 1405 N N . THR A 1 179 ? -5.896 -10.780 20.119 1.00 68.06 179 THR A N 1
ATOM 1406 C CA . THR A 1 179 ? -7.163 -10.606 20.845 1.00 68.06 179 THR A CA 1
ATOM 1407 C C . THR A 1 179 ? -7.045 -11.166 22.269 1.00 68.06 179 THR A C 1
ATOM 1409 O O . THR A 1 179 ? -7.183 -12.365 22.515 1.00 68.06 179 THR A O 1
ATOM 1412 N N . ASP A 1 180 ? -6.725 -10.292 23.227 1.00 65.62 180 ASP A N 1
ATOM 1413 C CA . ASP A 1 180 ? -6.557 -10.678 24.627 1.00 65.62 180 ASP A CA 1
ATOM 1414 C C . ASP A 1 180 ? -7.920 -10.888 25.295 1.00 65.62 180 ASP A C 1
ATOM 1416 O O . ASP A 1 180 ? -8.773 -10.002 25.295 1.00 65.62 180 ASP A O 1
ATOM 1420 N N . ARG A 1 181 ? -8.125 -12.060 25.901 1.00 66.06 181 ARG A N 1
ATOM 1421 C CA . ARG A 1 181 ? -9.380 -12.417 26.582 1.00 66.06 181 ARG A CA 1
ATOM 1422 C C . ARG A 1 181 ? -9.405 -11.993 28.055 1.00 66.06 181 ARG A C 1
ATOM 1424 O O . ARG A 1 181 ? -10.441 -12.139 28.709 1.00 66.06 181 ARG A O 1
ATOM 1431 N N . ASN A 1 182 ? -8.307 -11.455 28.593 1.00 72.38 182 ASN A N 1
ATOM 1432 C CA . ASN A 1 182 ? -8.230 -11.035 29.990 1.00 72.38 182 ASN A CA 1
ATOM 1433 C C . ASN A 1 182 ? -8.779 -9.618 30.206 1.00 72.38 182 ASN A C 1
ATOM 1435 O O . ASN A 1 182 ? -8.115 -8.605 29.992 1.00 72.38 182 ASN A O 1
ATOM 1439 N N . VAL A 1 183 ? -9.998 -9.551 30.749 1.00 68.69 183 VAL A N 1
ATOM 1440 C CA . VAL A 1 183 ? -10.682 -8.288 31.088 1.00 68.69 183 VAL A CA 1
ATOM 1441 C C . VAL A 1 183 ? -9.866 -7.429 32.067 1.00 68.69 183 VAL A C 1
ATOM 1443 O O . VAL A 1 183 ? -9.857 -6.207 31.936 1.00 68.69 183 VAL A O 1
ATOM 1446 N N . SER A 1 184 ? -9.177 -8.037 33.042 1.00 68.88 184 SER A N 1
ATOM 1447 C CA . SER A 1 184 ? -8.384 -7.312 34.049 1.00 68.88 184 SER A CA 1
ATOM 1448 C C . SER A 1 184 ? -7.236 -6.519 33.435 1.00 68.88 184 SER A C 1
ATOM 1450 O O . SER A 1 184 ? -6.977 -5.389 33.847 1.00 68.88 184 SER A O 1
ATOM 1452 N N . ASP A 1 185 ? -6.581 -7.099 32.435 1.00 66.88 185 ASP A N 1
ATOM 1453 C CA . ASP A 1 185 ? -5.351 -6.563 31.862 1.00 66.88 185 ASP A CA 1
ATOM 1454 C C . ASP A 1 185 ? -5.685 -5.391 30.936 1.00 66.88 185 ASP A C 1
ATOM 1456 O O . ASP A 1 185 ? -5.095 -4.312 31.049 1.00 66.88 185 ASP A O 1
ATOM 1460 N N . VAL A 1 186 ? -6.740 -5.544 30.129 1.00 66.75 186 VAL A N 1
ATOM 1461 C CA . VAL A 1 186 ? -7.302 -4.469 29.298 1.00 66.75 186 VAL A CA 1
ATOM 1462 C C . VAL A 1 186 ? -7.776 -3.296 30.164 1.00 66.75 186 VAL A C 1
ATOM 1464 O O . VAL A 1 186 ? -7.497 -2.136 29.853 1.00 66.75 186 VAL A O 1
ATOM 1467 N N . GLN A 1 187 ? -8.443 -3.571 31.291 1.00 67.00 187 GLN A N 1
ATOM 1468 C CA . GLN A 1 187 ? -8.905 -2.528 32.211 1.00 67.00 187 GLN A CA 1
ATOM 1469 C C . GLN A 1 187 ? -7.754 -1.803 32.924 1.00 67.00 187 GLN A C 1
ATOM 1471 O O . GLN A 1 187 ? -7.796 -0.577 33.050 1.00 67.00 187 GLN A O 1
ATOM 1476 N N . ALA A 1 188 ? -6.716 -2.519 33.361 1.00 67.31 188 ALA A N 1
ATOM 1477 C CA . ALA A 1 188 ? -5.554 -1.918 34.013 1.00 67.31 188 ALA A CA 1
ATOM 1478 C C . ALA A 1 188 ? -4.760 -1.011 33.054 1.00 67.31 188 ALA A C 1
ATOM 1480 O O . ALA A 1 188 ? -4.397 0.114 33.412 1.00 67.31 188 ALA A O 1
ATOM 1481 N N . GLN A 1 189 ? -4.546 -1.458 31.811 1.00 67.81 189 GLN A N 1
ATOM 1482 C CA . GLN A 1 189 ? -3.889 -0.662 30.767 1.00 67.81 189 GLN A CA 1
ATOM 1483 C C . GLN A 1 189 ? -4.690 0.605 30.429 1.00 67.81 189 GLN A C 1
ATOM 1485 O O . GLN A 1 189 ? -4.127 1.698 30.314 1.00 67.81 189 GLN A O 1
ATOM 1490 N N . ALA A 1 190 ? -6.013 0.474 30.326 1.00 65.50 190 ALA A N 1
ATOM 1491 C CA . ALA A 1 190 ? -6.924 1.584 30.081 1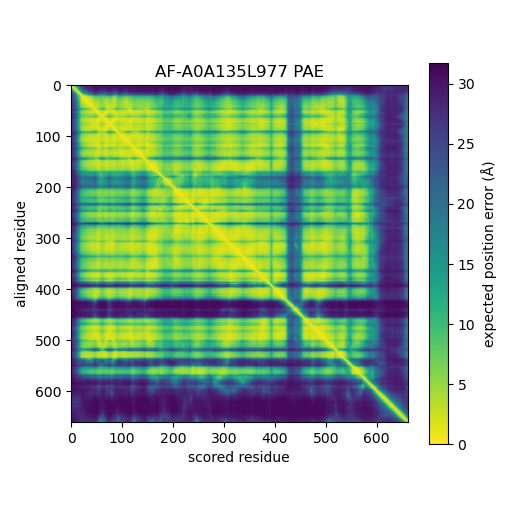.00 65.50 190 ALA A CA 1
ATOM 1492 C C . ALA A 1 190 ? -6.913 2.633 31.206 1.00 65.50 190 ALA A C 1
ATOM 1494 O O . ALA A 1 190 ? -6.812 3.832 30.937 1.00 65.50 190 ALA A O 1
ATOM 1495 N N . GLN A 1 191 ? -6.968 2.197 32.470 1.00 67.06 191 GLN A N 1
ATOM 1496 C CA . GLN A 1 191 ? -6.913 3.094 33.629 1.00 67.06 191 GLN A CA 1
ATOM 1497 C C . GLN A 1 191 ? -5.593 3.868 33.683 1.00 67.06 191 GLN A C 1
ATOM 1499 O O . GLN A 1 191 ? -5.600 5.088 33.859 1.00 67.06 191 GLN A O 1
ATOM 1504 N N . ALA A 1 192 ? -4.465 3.192 33.450 1.00 69.06 192 ALA A N 1
ATOM 1505 C CA . ALA A 1 192 ? -3.157 3.838 33.396 1.00 69.06 192 ALA A CA 1
ATOM 1506 C C . ALA A 1 192 ? -3.076 4.923 32.304 1.00 69.06 192 ALA A C 1
ATOM 1508 O O . ALA A 1 192 ? -2.405 5.938 32.496 1.00 69.06 192 ALA A O 1
ATOM 1509 N N . ARG A 1 193 ? -3.774 4.744 31.173 1.00 65.69 193 ARG A N 1
ATOM 1510 C CA . ARG A 1 193 ? -3.850 5.740 30.092 1.00 65.69 193 ARG A CA 1
ATOM 1511 C C . ARG A 1 193 ? -4.771 6.902 30.398 1.00 65.69 193 ARG A C 1
ATOM 1513 O O . ARG A 1 193 ? -4.369 8.037 30.167 1.00 65.69 193 ARG A O 1
ATOM 1520 N N . SER A 1 194 ? -5.958 6.642 30.944 1.00 67.25 194 SER A N 1
ATOM 1521 C CA . SER A 1 194 ? -6.884 7.710 31.332 1.00 67.25 194 SER A CA 1
ATOM 1522 C C . SER A 1 194 ? -6.216 8.685 32.305 1.00 67.25 194 SER A C 1
ATOM 1524 O O . SER A 1 194 ? -6.386 9.891 32.174 1.00 67.25 194 SER A O 1
ATOM 1526 N N . LEU A 1 195 ? -5.388 8.182 33.228 1.00 67.44 195 LEU A N 1
ATOM 1527 C CA . LEU A 1 195 ? -4.622 9.005 34.172 1.00 67.44 195 LEU A CA 1
ATOM 1528 C C . LEU A 1 195 ? -3.539 9.877 33.508 1.00 67.44 195 LEU A C 1
ATOM 1530 O O . LEU A 1 195 ? -3.135 10.883 34.082 1.00 67.44 195 LEU A O 1
ATOM 1534 N N . ARG A 1 196 ? -3.057 9.500 32.316 1.00 67.81 196 ARG A N 1
ATOM 1535 C CA . ARG A 1 196 ? -2.020 10.219 31.547 1.00 67.81 196 ARG A CA 1
ATOM 1536 C C . ARG A 1 196 ? -2.590 11.057 30.395 1.00 67.81 196 ARG A C 1
ATOM 1538 O O . ARG A 1 196 ? -1.834 11.739 29.702 1.00 67.81 196 ARG A O 1
ATOM 1545 N N . ALA A 1 197 ? -3.884 10.945 30.117 1.00 64.88 197 ALA A N 1
ATOM 1546 C CA . ALA A 1 197 ? -4.581 11.687 29.073 1.00 64.88 197 ALA A CA 1
ATOM 1547 C C . ALA A 1 197 ? -5.015 13.064 29.591 1.00 64.88 197 ALA A C 1
ATOM 1549 O O . ALA A 1 197 ? -5.362 13.201 30.767 1.00 64.88 197 ALA A O 1
ATOM 1550 N N . SER A 1 198 ? -4.998 14.081 28.725 1.00 64.81 198 SER A N 1
ATOM 1551 C CA . SER A 1 198 ? -5.595 15.380 29.061 1.00 64.81 198 SER A CA 1
ATOM 1552 C C . SER A 1 198 ? -7.104 15.226 29.303 1.00 64.81 198 SER A C 1
ATOM 1554 O O . SER A 1 198 ? -7.722 14.285 28.804 1.00 64.81 198 SER A O 1
ATOM 1556 N N . GLN A 1 199 ? -7.729 16.142 30.053 1.00 65.06 199 GLN A N 1
ATOM 1557 C CA . GLN A 1 199 ? -9.178 16.076 30.328 1.00 65.06 199 GLN A CA 1
ATOM 1558 C C . GLN A 1 199 ? -10.029 15.991 29.047 1.00 65.06 199 GLN A C 1
ATOM 1560 O O . GLN A 1 199 ? -11.069 15.341 29.047 1.00 65.06 199 GLN A O 1
ATOM 1565 N N . SER A 1 200 ? -9.580 16.598 27.945 1.00 60.53 200 SER A N 1
ATOM 1566 C CA . SER A 1 200 ? -10.230 16.507 26.633 1.00 60.53 200 SER A CA 1
ATOM 1567 C C . SER A 1 200 ? -10.000 15.166 25.922 1.00 60.53 200 SER A C 1
ATOM 1569 O O . SER A 1 200 ? -10.924 14.655 25.294 1.00 60.53 200 SER A O 1
ATOM 1571 N N . GLU A 1 201 ? -8.807 14.569 26.036 1.00 66.06 201 GLU A N 1
ATOM 1572 C CA . GLU A 1 201 ? -8.481 13.245 25.468 1.00 66.06 201 GLU A CA 1
ATOM 1573 C C . GLU A 1 201 ? -9.185 12.100 26.209 1.00 66.06 201 GLU A C 1
ATOM 1575 O O . GLU A 1 201 ? -9.543 11.088 25.605 1.00 66.06 201 GLU A O 1
ATOM 1580 N N . GLN A 1 202 ? -9.397 12.256 27.521 1.00 69.38 202 GLN A N 1
ATOM 1581 C CA . GLN A 1 202 ? -10.003 11.231 28.374 1.00 69.38 202 GLN A CA 1
ATOM 1582 C C . GLN A 1 202 ? -11.358 10.753 27.848 1.00 69.38 202 GLN A C 1
ATOM 1584 O O . GLN A 1 202 ? -11.666 9.574 27.986 1.00 69.38 202 GLN A O 1
ATOM 1589 N N . VAL A 1 203 ? -12.135 11.629 27.209 1.00 76.38 203 VAL A N 1
ATOM 1590 C CA . VAL A 1 203 ? -13.483 11.299 26.736 1.00 76.38 203 VAL A CA 1
ATOM 1591 C C . VAL A 1 203 ? -13.448 10.243 25.621 1.00 76.38 203 VAL A C 1
ATOM 1593 O O . VAL A 1 203 ? -14.113 9.217 25.732 1.00 76.38 203 VAL A O 1
ATOM 1596 N N . ILE A 1 204 ? -12.625 10.436 24.584 1.00 81.69 204 ILE A N 1
ATOM 1597 C CA . ILE A 1 204 ? -12.550 9.501 23.442 1.00 81.69 204 ILE A CA 1
ATOM 1598 C C . ILE A 1 204 ? -11.884 8.188 23.865 1.00 81.69 204 ILE A C 1
ATOM 1600 O O . ILE A 1 204 ? -12.322 7.099 23.483 1.00 81.69 204 ILE A O 1
ATOM 1604 N N . VAL A 1 205 ? -10.847 8.276 24.705 1.00 81.31 205 VAL A N 1
ATOM 1605 C CA . VAL A 1 205 ? -10.184 7.094 25.269 1.00 81.31 205 VAL A CA 1
ATOM 1606 C C . VAL A 1 205 ? -11.184 6.244 26.052 1.00 81.31 205 VAL A C 1
ATOM 1608 O O . VAL A 1 205 ? -11.200 5.027 25.885 1.00 81.31 205 VAL A O 1
ATOM 1611 N N . GLN A 1 206 ? -12.048 6.858 26.866 1.00 82.88 206 GLN A N 1
ATOM 1612 C CA . GLN A 1 206 ? -13.069 6.138 27.630 1.00 82.88 206 GLN A CA 1
ATOM 1613 C C . GLN A 1 206 ? -14.071 5.411 26.725 1.00 82.88 206 GLN A C 1
ATOM 1615 O O . GLN A 1 206 ? -14.352 4.239 26.982 1.00 82.88 206 GLN A O 1
ATOM 1620 N N . THR A 1 207 ? -14.529 6.037 25.638 1.00 88.94 207 THR A N 1
ATOM 1621 C CA . THR A 1 207 ? -15.417 5.403 24.647 1.00 88.94 207 THR A CA 1
ATOM 1622 C C . THR A 1 207 ? -14.827 4.104 24.102 1.00 88.94 207 THR A C 1
ATOM 1624 O O . THR A 1 207 ? -15.456 3.047 24.167 1.00 88.94 207 THR A O 1
ATOM 1627 N N . LEU A 1 208 ? -13.579 4.137 23.630 1.00 86.56 208 LEU A N 1
ATOM 1628 C CA . LEU A 1 208 ? -12.933 2.944 23.075 1.00 86.56 208 LEU A CA 1
ATOM 1629 C C . LEU A 1 208 ? -12.605 1.894 24.134 1.00 86.56 208 LEU A C 1
ATOM 1631 O O . LEU A 1 208 ? -12.668 0.698 23.858 1.00 86.56 208 LEU A O 1
ATOM 1635 N N . VAL A 1 209 ? -12.292 2.317 25.358 1.00 84.31 209 VAL A N 1
ATOM 1636 C CA . VAL A 1 209 ? -12.102 1.402 26.491 1.00 84.31 209 VAL A CA 1
ATOM 1637 C C . VAL A 1 209 ? -13.386 0.637 26.799 1.00 84.31 209 VAL A C 1
ATOM 1639 O O . VAL A 1 209 ? -13.316 -0.561 27.075 1.00 84.31 209 VAL A O 1
ATOM 1642 N N . LYS A 1 210 ? -14.553 1.288 26.723 1.00 88.62 210 LYS A N 1
ATOM 1643 C CA . LYS A 1 210 ? -15.843 0.612 26.894 1.00 88.62 210 LYS A CA 1
ATOM 1644 C C . LYS A 1 210 ? -16.092 -0.411 25.790 1.00 88.62 210 LYS A C 1
ATOM 1646 O O . LYS A 1 210 ? -16.410 -1.551 26.115 1.00 88.62 210 LYS A O 1
ATOM 1651 N N . ILE A 1 211 ? -15.868 -0.043 24.525 1.00 91.19 211 ILE A N 1
ATOM 1652 C CA . ILE A 1 211 ? -16.054 -0.942 23.371 1.00 91.19 211 ILE A CA 1
ATOM 1653 C C . ILE A 1 211 ? -15.139 -2.167 23.477 1.00 91.19 211 ILE A C 1
ATOM 1655 O O . ILE A 1 211 ? -15.619 -3.300 23.457 1.00 91.19 211 ILE A O 1
ATOM 1659 N N . ARG A 1 212 ? -13.832 -1.952 23.677 1.00 88.75 212 ARG A N 1
ATOM 1660 C CA . ARG A 1 212 ? -12.853 -3.036 23.853 1.00 88.75 212 ARG A CA 1
ATOM 1661 C C . ARG A 1 212 ? -13.196 -3.903 25.058 1.00 88.75 212 ARG A C 1
ATOM 1663 O O . ARG A 1 212 ? -13.207 -5.124 24.961 1.00 88.75 212 ARG A O 1
ATOM 1670 N N . GLY A 1 213 ? -13.510 -3.279 26.193 1.00 86.56 213 GLY A N 1
ATOM 1671 C CA . GLY A 1 213 ? -13.862 -3.980 27.425 1.00 86.56 213 GLY A CA 1
ATOM 1672 C C . GLY A 1 213 ? -15.116 -4.842 27.281 1.00 86.56 213 GLY A C 1
ATOM 1673 O O . GLY A 1 213 ? -15.141 -5.960 27.798 1.00 86.56 213 GLY A O 1
ATOM 1674 N N . LEU A 1 214 ? -16.124 -4.357 26.551 1.00 89.25 214 LEU A N 1
ATOM 1675 C CA . LEU A 1 214 ? -17.335 -5.110 26.242 1.00 89.25 214 LEU A CA 1
ATOM 1676 C C . LEU A 1 214 ? -17.033 -6.301 25.327 1.00 89.25 214 LEU A C 1
ATOM 1678 O O . LEU A 1 214 ? -17.460 -7.415 25.633 1.00 89.25 214 LEU A O 1
ATOM 1682 N N . ALA A 1 215 ? -16.253 -6.090 24.262 1.00 90.19 215 ALA A N 1
ATOM 1683 C CA . ALA A 1 215 ? -15.852 -7.152 23.343 1.00 90.19 215 ALA A CA 1
ATOM 1684 C C . ALA A 1 215 ? -15.093 -8.272 24.069 1.00 90.19 215 ALA A C 1
ATOM 1686 O O . ALA A 1 215 ? -15.469 -9.439 23.970 1.00 90.19 215 ALA A O 1
ATOM 1687 N N . VAL A 1 216 ? -14.101 -7.917 24.889 1.00 87.62 216 VAL A N 1
ATOM 1688 C CA . VAL A 1 216 ? -13.337 -8.869 25.711 1.00 87.62 216 VAL A CA 1
ATOM 1689 C C . VAL A 1 216 ? -14.254 -9.589 26.700 1.00 87.62 216 VAL A C 1
ATOM 1691 O O . VAL A 1 216 ? -14.191 -10.809 26.836 1.00 87.62 216 VAL A O 1
ATOM 1694 N N . PHE A 1 217 ? -15.142 -8.860 27.384 1.00 86.81 217 PHE A N 1
ATOM 1695 C CA . PHE A 1 217 ? -16.041 -9.442 28.381 1.00 86.81 217 PHE A CA 1
ATOM 1696 C C . PHE A 1 217 ? -16.999 -10.472 27.779 1.00 86.81 217 PHE A C 1
ATOM 1698 O O . PHE A 1 217 ? -17.173 -11.542 28.374 1.00 86.81 217 PHE A O 1
ATOM 1705 N N . ILE A 1 218 ? -17.600 -10.153 26.630 1.00 88.31 218 ILE A N 1
ATOM 1706 C CA . ILE A 1 218 ? -18.501 -11.048 25.900 1.00 88.31 218 ILE A CA 1
ATOM 1707 C C . ILE A 1 218 ? -17.706 -12.242 25.368 1.00 88.31 218 ILE A C 1
ATOM 1709 O O . ILE A 1 218 ? -18.071 -13.382 25.646 1.00 88.31 218 ILE A O 1
ATOM 1713 N N . ASN A 1 219 ? -16.575 -12.009 24.696 1.00 87.69 219 ASN A N 1
ATOM 1714 C CA . ASN A 1 219 ? -15.804 -13.070 24.044 1.00 87.69 219 ASN A CA 1
ATOM 1715 C C . ASN A 1 219 ? -15.049 -13.996 25.013 1.00 87.69 219 ASN A C 1
ATOM 1717 O O . ASN A 1 219 ? -14.662 -15.101 24.628 1.00 87.69 219 ASN A O 1
ATOM 1721 N N . ALA A 1 220 ? -14.888 -13.603 26.280 1.00 85.44 220 ALA A N 1
ATOM 1722 C CA . ALA A 1 220 ? -14.236 -14.414 27.307 1.00 85.44 220 ALA A CA 1
ATOM 1723 C C . ALA A 1 220 ? -15.027 -15.670 27.730 1.00 85.44 220 ALA A C 1
ATOM 1725 O O . ALA A 1 220 ? -14.438 -16.579 28.312 1.00 85.44 220 ALA A O 1
ATOM 1726 N N . SER A 1 221 ? -16.342 -15.748 27.477 1.00 84.94 221 SER A N 1
ATOM 1727 C CA . SER A 1 221 ? -17.172 -16.901 27.865 1.00 84.94 221 SER A CA 1
ATOM 1728 C C . SER A 1 221 ? -18.160 -17.282 26.756 1.00 84.94 221 SER A C 1
ATOM 1730 O O . SER A 1 221 ? -18.918 -16.423 26.305 1.00 84.94 221 SER A O 1
ATOM 1732 N N . PRO A 1 222 ? -18.228 -18.570 26.358 1.00 87.06 222 PRO A N 1
ATOM 1733 C CA . PRO A 1 222 ? -19.242 -19.047 25.418 1.00 87.06 222 PRO A CA 1
ATOM 1734 C C . PRO A 1 222 ? -20.670 -18.721 25.869 1.00 87.06 222 PRO A C 1
ATOM 1736 O O . PRO A 1 222 ? -21.467 -18.262 25.065 1.00 87.06 222 PRO A O 1
ATOM 1739 N N . GLN A 1 223 ? -20.965 -18.847 27.168 1.00 89.06 223 GLN A N 1
ATOM 1740 C CA . GLN A 1 223 ? -22.289 -18.542 27.718 1.00 89.06 223 GLN A CA 1
ATOM 1741 C C . GLN A 1 223 ? -22.650 -17.066 27.529 1.00 89.06 223 GLN A C 1
ATOM 1743 O O . GLN A 1 223 ? -23.755 -16.750 27.103 1.00 89.06 223 GLN A O 1
ATOM 1748 N N . ARG A 1 224 ? -21.697 -16.154 27.769 1.00 89.19 224 ARG A N 1
ATOM 1749 C CA . ARG A 1 224 ? -21.910 -14.715 27.544 1.00 89.19 224 ARG A CA 1
ATOM 1750 C C . ARG A 1 224 ? -22.155 -14.394 26.075 1.00 89.19 224 ARG A C 1
ATOM 1752 O O . ARG A 1 224 ? -22.972 -13.527 25.777 1.00 89.19 224 ARG A O 1
ATOM 1759 N N . ARG A 1 225 ? -21.462 -15.088 25.169 1.00 88.69 225 ARG A N 1
ATOM 1760 C CA . ARG A 1 225 ? -21.688 -14.966 23.725 1.00 88.69 225 ARG A CA 1
ATOM 1761 C C . ARG A 1 225 ? -23.061 -15.478 23.324 1.00 88.69 225 ARG A C 1
ATOM 1763 O O . ARG A 1 225 ? -23.737 -14.793 22.570 1.00 88.69 225 ARG A O 1
ATOM 1770 N N . ASP A 1 226 ? -23.487 -16.621 23.852 1.00 90.00 226 ASP A N 1
ATOM 1771 C CA . ASP A 1 226 ? -24.818 -17.169 23.590 1.00 90.00 226 ASP A CA 1
ATOM 1772 C C . ASP A 1 226 ? -25.913 -16.220 24.088 1.00 90.00 226 ASP A C 1
ATOM 1774 O O . ASP A 1 226 ? -26.868 -15.946 23.363 1.00 90.00 226 ASP A O 1
ATOM 1778 N N . ASP A 1 227 ? -25.750 -15.655 25.287 1.00 89.75 227 ASP A N 1
ATOM 1779 C CA . ASP A 1 227 ? -26.663 -14.648 25.829 1.00 89.75 227 ASP A CA 1
ATOM 1780 C C . ASP A 1 227 ? -26.715 -13.398 24.937 1.00 89.75 227 ASP A C 1
ATOM 1782 O O . ASP A 1 227 ? -27.797 -12.898 24.638 1.00 89.75 227 ASP A O 1
ATOM 1786 N N . PHE A 1 228 ? -25.566 -12.931 24.437 1.00 91.00 228 PHE A N 1
ATOM 1787 C CA . PHE A 1 228 ? -25.502 -11.811 23.495 1.00 91.00 228 PHE A CA 1
ATOM 1788 C C . PHE A 1 228 ? -26.151 -12.140 22.140 1.00 91.00 228 PHE A C 1
ATOM 1790 O O . PHE A 1 228 ? -26.872 -11.323 21.568 1.00 91.00 228 PHE A O 1
ATOM 1797 N N . PHE A 1 229 ? -25.957 -13.356 21.624 1.00 91.25 229 PHE A N 1
ATOM 1798 C CA . PHE A 1 229 ? -26.587 -13.814 20.386 1.00 91.25 229 PHE A CA 1
ATOM 1799 C C . PHE A 1 229 ? -28.107 -13.917 20.502 1.00 91.25 229 PHE A C 1
ATOM 1801 O O . PHE A 1 229 ? -28.806 -13.714 19.506 1.00 91.25 229 PHE A O 1
ATOM 1808 N N . ARG A 1 230 ? -28.654 -14.197 21.691 1.00 89.81 230 ARG A N 1
ATOM 1809 C CA . ARG A 1 230 ? -30.111 -14.210 21.908 1.00 89.81 230 ARG A CA 1
ATOM 1810 C C . ARG A 1 230 ? -30.752 -12.835 21.715 1.00 89.81 230 ARG A C 1
ATOM 1812 O O . ARG A 1 230 ? -31.902 -12.793 21.293 1.00 89.81 230 ARG A O 1
ATOM 1819 N N . LEU A 1 231 ? -30.013 -11.745 21.934 1.00 88.25 231 LEU A N 1
ATOM 1820 C CA . LEU A 1 231 ? -30.502 -10.373 21.724 1.00 88.25 231 LEU A CA 1
ATOM 1821 C C . LEU A 1 231 ? -30.627 -9.997 20.238 1.00 88.25 231 LEU A C 1
ATOM 1823 O O . LEU A 1 231 ? -31.351 -9.078 19.873 1.00 88.25 231 LEU A O 1
ATOM 1827 N N . GLN A 1 232 ? -29.939 -10.711 19.348 1.00 90.06 232 GLN A N 1
ATOM 1828 C CA . GLN A 1 232 ? -29.951 -10.417 17.914 1.00 90.06 232 GLN A CA 1
ATOM 1829 C C . GLN A 1 232 ? -31.108 -11.147 17.233 1.00 90.06 232 GLN A C 1
ATOM 1831 O O . GLN A 1 232 ? -30.974 -12.306 16.859 1.00 90.06 232 GLN A O 1
ATOM 1836 N N . THR A 1 233 ? -32.267 -10.518 17.078 1.00 79.50 233 THR A N 1
ATOM 1837 C CA . THR A 1 233 ? -33.465 -11.192 16.539 1.00 79.50 233 THR A CA 1
ATOM 1838 C C . THR A 1 233 ? -33.431 -11.411 15.025 1.00 79.50 233 THR A C 1
ATOM 1840 O O . THR A 1 233 ? -34.011 -12.384 14.548 1.00 79.50 233 THR A O 1
ATOM 1843 N N . ASN A 1 234 ? -32.703 -10.569 14.284 1.00 75.19 234 ASN A N 1
ATOM 1844 C CA . ASN A 1 234 ? -32.661 -10.571 12.821 1.00 75.19 234 ASN A CA 1
ATOM 1845 C C . ASN A 1 234 ? -31.226 -10.738 12.297 1.00 75.19 234 ASN A C 1
ATOM 1847 O O . ASN A 1 234 ? -30.298 -10.131 12.828 1.00 75.19 234 ASN A O 1
ATOM 1851 N N . GLY A 1 235 ? -31.064 -11.499 11.210 1.00 74.50 235 GLY A N 1
ATOM 1852 C CA . GLY A 1 235 ? -29.785 -11.659 10.509 1.00 74.50 235 GLY A CA 1
ATOM 1853 C C . GLY A 1 235 ? -28.836 -12.697 11.122 1.00 74.50 235 GLY A C 1
ATOM 1854 O O . GLY A 1 235 ? -29.219 -13.517 11.959 1.00 74.50 235 GLY A O 1
ATOM 1855 N N . ALA A 1 236 ? -27.586 -12.687 10.653 1.00 80.25 236 ALA A N 1
ATOM 1856 C CA . ALA A 1 236 ? -26.531 -13.545 11.181 1.00 80.25 236 ALA A CA 1
ATOM 1857 C C . ALA A 1 236 ? -26.186 -13.153 12.627 1.00 80.25 236 ALA A C 1
ATOM 1859 O O . ALA A 1 236 ? -26.171 -11.973 12.971 1.00 80.25 236 ALA A O 1
ATOM 1860 N N . LYS A 1 237 ? -25.886 -14.144 13.475 1.00 87.31 237 LYS A N 1
ATOM 1861 C CA . LYS A 1 237 ? -25.448 -13.912 14.857 1.00 87.31 237 LYS A CA 1
ATOM 1862 C C . LYS A 1 237 ? -23.989 -13.464 14.856 1.00 87.31 237 LYS A C 1
ATOM 1864 O O . LYS A 1 237 ? -23.100 -14.233 14.500 1.00 87.31 237 LYS A O 1
ATOM 1869 N N . LEU A 1 238 ? -23.742 -12.228 15.266 1.00 89.69 238 LEU A N 1
ATOM 1870 C CA . LEU A 1 238 ? -22.442 -11.571 15.170 1.00 89.69 238 LEU A CA 1
ATOM 1871 C C . LEU A 1 238 ? -21.899 -11.264 16.561 1.00 89.69 238 LEU A C 1
ATOM 1873 O O . LEU A 1 238 ? -22.622 -10.757 17.415 1.00 89.69 238 LEU A O 1
ATOM 1877 N N . ALA A 1 239 ? -20.627 -11.564 16.816 1.00 89.06 239 ALA A N 1
ATOM 1878 C CA . ALA A 1 239 ? -19.983 -11.143 18.058 1.00 89.06 239 ALA A CA 1
ATOM 1879 C C . ALA A 1 239 ? -19.272 -9.791 17.860 1.00 89.06 239 ALA A C 1
ATOM 1881 O O . ALA A 1 239 ? -18.948 -9.433 16.716 1.00 89.06 239 ALA A O 1
ATOM 1882 N N . PRO A 1 240 ? -19.036 -9.036 18.948 1.00 90.12 240 PRO A N 1
ATOM 1883 C CA . PRO A 1 240 ? -18.164 -7.870 18.912 1.00 90.12 240 PRO A CA 1
ATOM 1884 C C . PRO A 1 240 ? -16.724 -8.273 18.579 1.00 90.12 240 PRO A C 1
ATOM 1886 O O . PRO A 1 240 ? -16.252 -9.322 19.019 1.00 90.12 240 PRO A O 1
ATOM 1889 N N . ILE A 1 241 ? -16.024 -7.410 17.847 1.00 89.88 241 ILE A N 1
ATOM 1890 C CA . ILE A 1 241 ? -14.614 -7.585 17.472 1.00 89.88 241 ILE A CA 1
ATOM 1891 C C . ILE A 1 241 ? -13.749 -6.737 18.409 1.00 89.88 241 ILE A C 1
ATOM 1893 O O . ILE A 1 241 ? -14.192 -5.690 18.878 1.00 89.88 241 ILE A O 1
ATOM 1897 N N . GLN A 1 242 ? -12.531 -7.190 18.693 1.00 85.88 242 GLN A N 1
ATOM 1898 C CA . GLN A 1 242 ? -11.515 -6.412 19.397 1.00 85.88 242 GLN A CA 1
ATOM 1899 C C . GLN A 1 242 ? -10.397 -6.071 18.415 1.00 85.88 242 GLN A C 1
ATOM 1901 O O . GLN A 1 242 ? -9.957 -6.930 17.659 1.00 85.88 242 GLN A O 1
ATOM 1906 N N . ASP A 1 243 ? -9.932 -4.828 18.440 1.00 86.69 243 ASP A N 1
ATOM 1907 C CA . ASP A 1 243 ? -8.833 -4.389 17.594 1.00 86.69 243 ASP A CA 1
ATOM 1908 C C . ASP A 1 243 ? -7.463 -4.906 18.068 1.00 86.69 243 ASP A C 1
ATOM 1910 O O . ASP A 1 243 ? -7.276 -5.329 19.212 1.00 86.69 243 ASP A O 1
ATOM 1914 N N . VAL A 1 244 ? -6.495 -4.906 17.151 1.00 80.25 244 VAL A N 1
ATOM 1915 C CA . VAL A 1 244 ? -5.161 -5.490 17.317 1.00 80.25 244 VAL A CA 1
ATOM 1916 C C . VAL A 1 244 ? -4.108 -4.532 16.768 1.00 80.25 244 VAL A C 1
ATOM 1918 O O . VAL A 1 244 ? -4.182 -4.090 15.623 1.00 80.25 244 VAL A O 1
ATOM 1921 N N . ARG A 1 245 ? -3.072 -4.253 17.567 1.00 76.06 245 ARG A N 1
ATOM 1922 C CA . ARG A 1 245 ? -2.004 -3.287 17.253 1.00 76.06 245 ARG A CA 1
ATOM 1923 C C . ARG A 1 245 ? -1.283 -3.576 15.943 1.00 76.06 245 ARG A C 1
ATOM 1925 O O . ARG A 1 245 ? -0.960 -2.653 15.200 1.00 76.06 245 ARG A O 1
ATOM 1932 N N . THR A 1 246 ? -1.031 -4.849 15.677 1.00 68.44 246 THR A N 1
ATOM 1933 C CA . THR A 1 246 ? -0.314 -5.328 14.490 1.00 68.44 246 THR A CA 1
ATOM 1934 C C . THR A 1 246 ? -1.225 -5.493 13.269 1.00 68.44 246 THR A C 1
ATOM 1936 O O . THR A 1 246 ? -0.729 -5.739 12.175 1.00 68.44 246 THR A O 1
ATOM 1939 N N . ARG A 1 247 ? -2.553 -5.333 13.413 1.00 74.12 247 ARG A N 1
ATOM 1940 C CA . ARG A 1 247 ? -3.526 -5.386 12.309 1.00 74.12 247 ARG A CA 1
ATOM 1941 C C . ARG A 1 247 ? -4.104 -3.996 12.079 1.00 74.12 247 ARG A C 1
ATOM 1943 O O . ARG A 1 247 ? -5.108 -3.616 12.672 1.00 74.12 247 ARG A O 1
ATOM 1950 N N . TRP A 1 248 ? -3.484 -3.239 11.191 1.00 72.12 248 TRP A N 1
ATOM 1951 C CA . TRP A 1 248 ? -3.800 -1.836 10.924 1.00 72.12 248 TRP A CA 1
ATOM 1952 C C . TRP A 1 248 ? -5.276 -1.446 10.730 1.00 72.12 248 TRP A C 1
ATOM 1954 O O . TRP A 1 248 ? -5.703 -0.430 11.271 1.00 72.12 248 TRP A O 1
ATOM 1964 N N . ASN A 1 249 ? -6.060 -2.255 10.018 1.00 83.56 249 ASN A N 1
ATOM 1965 C CA . ASN A 1 249 ? -7.471 -1.985 9.731 1.00 83.56 249 ASN A CA 1
ATOM 1966 C C . ASN A 1 249 ? -8.422 -2.408 10.872 1.00 83.56 249 ASN A C 1
ATOM 1968 O O . ASN A 1 249 ? -9.623 -2.146 10.816 1.00 83.56 249 ASN A O 1
ATOM 1972 N N . SER A 1 250 ? -7.904 -3.048 11.925 1.00 87.00 250 SER A N 1
ATOM 1973 C CA . SER A 1 250 ? -8.720 -3.665 12.979 1.00 87.00 250 SER A CA 1
ATOM 1974 C C . SER A 1 250 ? -9.532 -2.661 13.804 1.00 87.00 250 SER A C 1
ATOM 1976 O O . SER A 1 250 ? -10.666 -2.964 14.167 1.00 87.00 250 SER A O 1
ATOM 1978 N N . THR A 1 251 ? -9.018 -1.449 14.050 1.00 89.06 251 THR A N 1
ATOM 1979 C CA . THR A 1 251 ? -9.754 -0.402 14.782 1.00 89.06 251 THR A CA 1
ATOM 1980 C C . THR A 1 251 ? -11.018 0.022 14.036 1.00 89.06 251 THR A C 1
ATOM 1982 O O . THR A 1 251 ? -12.080 0.122 14.647 1.00 89.06 251 THR A O 1
ATOM 1985 N N . PHE A 1 252 ? -10.928 0.225 12.717 1.00 91.12 252 PHE A N 1
ATOM 1986 C CA . PHE A 1 252 ? -12.083 0.571 11.885 1.00 91.12 252 PHE A CA 1
ATOM 1987 C C . PHE A 1 252 ? -13.129 -0.550 11.908 1.00 91.12 252 PHE A C 1
ATOM 1989 O O . PHE A 1 252 ? -14.296 -0.302 12.208 1.00 91.12 252 PHE A O 1
ATOM 1996 N N . LEU A 1 253 ? -12.697 -1.799 11.696 1.00 91.31 253 LEU A N 1
ATOM 1997 C CA . LEU A 1 253 ? -13.581 -2.971 11.717 1.00 91.31 253 LEU A CA 1
ATOM 1998 C C . LEU A 1 253 ? -14.252 -3.168 13.087 1.00 91.31 253 LEU A C 1
ATOM 2000 O O . LEU A 1 253 ? -15.448 -3.451 13.153 1.00 91.31 253 LEU A O 1
ATOM 2004 N N . MET A 1 254 ? -13.520 -2.962 14.188 1.00 92.62 254 MET A N 1
ATOM 2005 C CA . MET A 1 254 ? -14.074 -2.995 15.545 1.00 92.62 254 MET A CA 1
ATOM 2006 C C . MET A 1 254 ? -15.174 -1.946 15.720 1.00 92.62 254 MET A C 1
ATOM 2008 O O . MET A 1 254 ? -16.258 -2.271 16.208 1.00 92.62 254 MET A O 1
ATOM 2012 N N . LEU A 1 255 ? -14.904 -0.694 15.343 1.00 92.31 255 LEU A N 1
ATOM 2013 C CA . LEU A 1 255 ? -15.862 0.401 15.482 1.00 92.31 255 LEU A CA 1
ATOM 2014 C C . LEU A 1 255 ? -17.118 0.157 14.645 1.00 92.31 255 LEU A C 1
ATOM 2016 O O . LEU A 1 255 ? -18.234 0.352 15.128 1.00 92.31 255 LEU A O 1
ATOM 2020 N N . ARG A 1 256 ? -16.936 -0.333 13.419 1.00 92.88 256 ARG A N 1
ATOM 2021 C CA . ARG A 1 256 ? -18.020 -0.598 12.475 1.00 92.88 256 ARG A CA 1
ATOM 2022 C C . ARG A 1 256 ? -18.913 -1.727 12.981 1.00 92.88 256 ARG A C 1
ATOM 2024 O O . ARG A 1 256 ? -20.131 -1.558 13.098 1.00 92.88 256 ARG A O 1
ATOM 2031 N N . ARG A 1 257 ? -18.297 -2.820 13.446 1.00 91.56 257 ARG A N 1
ATOM 2032 C CA . ARG A 1 257 ? -18.990 -3.930 14.110 1.00 91.56 257 ARG A CA 1
ATOM 2033 C C . ARG A 1 257 ? -19.733 -3.473 15.361 1.00 91.56 257 ARG A C 1
ATOM 2035 O O . ARG A 1 257 ? -20.880 -3.871 15.561 1.00 91.56 257 ARG A O 1
ATOM 2042 N N . ALA A 1 258 ? -19.102 -2.650 16.200 1.00 92.25 258 ALA A N 1
ATOM 2043 C CA . ALA A 1 258 ? -19.715 -2.127 17.417 1.00 92.25 258 ALA A CA 1
ATOM 2044 C C . ALA A 1 258 ? -20.946 -1.267 17.099 1.00 92.25 258 ALA A C 1
ATOM 2046 O O . ALA A 1 258 ? -21.981 -1.442 17.739 1.00 92.25 258 ALA A O 1
ATOM 2047 N N . LYS A 1 259 ? -20.870 -0.403 16.078 1.00 91.50 259 LYS A N 1
ATOM 2048 C CA . LYS A 1 259 ? -21.993 0.439 15.645 1.00 91.50 259 LYS A CA 1
ATOM 2049 C C . LYS A 1 259 ? -23.162 -0.388 15.110 1.00 91.50 259 LYS A C 1
ATOM 2051 O O . LYS A 1 259 ? -24.303 -0.158 15.522 1.00 91.50 259 LYS A O 1
ATOM 2056 N N . ARG A 1 260 ? -22.899 -1.398 14.271 1.00 89.56 260 ARG A N 1
ATOM 2057 C CA . ARG A 1 260 ? -23.939 -2.322 13.775 1.00 89.56 260 ARG A CA 1
ATOM 2058 C C . ARG A 1 260 ? -24.613 -3.094 14.912 1.00 89.56 260 ARG A C 1
ATOM 2060 O O . ARG A 1 260 ? -25.809 -3.362 14.865 1.00 89.56 260 ARG A O 1
ATOM 2067 N N . LEU A 1 261 ? -23.849 -3.409 15.955 1.00 89.94 261 LEU A N 1
ATOM 2068 C CA . LEU A 1 261 ? -24.324 -4.073 17.165 1.00 89.94 261 LEU A CA 1
ATOM 2069 C C . LEU A 1 261 ? -24.777 -3.101 18.266 1.00 89.94 261 LEU A C 1
ATOM 2071 O O . LEU A 1 261 ? -24.965 -3.544 19.393 1.00 89.94 261 LEU A O 1
ATOM 2075 N N . SER A 1 262 ? -24.999 -1.815 17.973 1.00 89.81 262 SER A N 1
ATOM 2076 C CA . SER A 1 262 ? -25.334 -0.801 18.989 1.00 89.81 262 SER A CA 1
ATOM 2077 C C . SER A 1 262 ? -26.537 -1.183 19.856 1.00 89.81 262 SER A C 1
ATOM 2079 O O . SER A 1 262 ? -26.403 -1.218 21.076 1.00 89.81 262 SER A O 1
ATOM 2081 N N . LYS A 1 263 ? -27.675 -1.570 19.254 1.00 89.12 263 LYS A N 1
ATOM 2082 C CA . LYS A 1 263 ? -28.871 -1.978 20.022 1.00 89.12 263 LYS A CA 1
ATOM 2083 C C . LYS A 1 263 ? -28.614 -3.216 20.901 1.00 89.12 263 LYS A C 1
ATOM 2085 O O . LYS A 1 263 ? -28.811 -3.104 22.109 1.00 89.12 263 LYS A O 1
ATOM 2090 N N . PRO A 1 264 ? -28.107 -4.356 20.372 1.00 90.19 264 PRO A N 1
ATOM 2091 C CA . PRO A 1 264 ? -27.732 -5.488 21.223 1.00 90.19 264 PRO A CA 1
ATOM 2092 C C . PRO A 1 264 ? -26.698 -5.146 22.301 1.00 90.19 264 PRO A C 1
ATOM 2094 O O . PRO A 1 264 ? -26.774 -5.678 23.403 1.00 90.19 264 PRO A O 1
ATOM 2097 N N . CYS A 1 265 ? -25.722 -4.280 22.009 1.00 89.88 265 CYS A N 1
ATOM 2098 C CA . CYS A 1 265 ? -24.715 -3.843 22.976 1.00 89.88 265 CYS A CA 1
ATOM 2099 C C . CYS A 1 265 ? -25.351 -3.068 24.134 1.00 89.88 265 CYS A C 1
ATOM 2101 O O . CYS A 1 265 ? -25.049 -3.367 25.291 1.00 89.88 265 CYS A O 1
ATOM 2103 N N . ASP A 1 266 ? -26.247 -2.127 23.838 1.00 89.25 266 ASP A N 1
ATOM 2104 C CA . ASP A 1 266 ? -26.932 -1.328 24.854 1.00 89.25 266 ASP A CA 1
ATOM 2105 C C . ASP A 1 266 ? -27.867 -2.202 25.708 1.00 89.25 266 ASP A C 1
ATOM 2107 O O . ASP A 1 266 ? -27.788 -2.152 26.937 1.00 89.25 266 ASP A O 1
ATOM 2111 N N . GLU A 1 267 ? -28.655 -3.084 25.081 1.00 89.69 267 GLU A N 1
ATOM 2112 C CA . GLU A 1 267 ? -29.524 -4.049 25.776 1.00 89.69 267 GLU A CA 1
ATOM 2113 C C . GLU A 1 267 ? -28.724 -5.022 26.658 1.00 89.69 267 GLU A C 1
ATOM 2115 O O . GLU A 1 267 ? -29.118 -5.334 27.783 1.00 89.69 267 GLU A O 1
ATOM 2120 N N . TYR A 1 268 ? -27.561 -5.484 26.188 1.00 89.12 268 TYR A N 1
ATOM 2121 C CA . TYR A 1 268 ? -26.686 -6.351 26.977 1.00 89.12 268 TYR A CA 1
ATOM 2122 C C . TYR A 1 268 ? -26.076 -5.619 28.178 1.00 89.12 268 TYR A C 1
ATOM 2124 O O . TYR A 1 268 ? -25.886 -6.216 29.242 1.00 89.12 268 TYR A O 1
ATOM 2132 N N . CYS A 1 269 ? -25.764 -4.329 28.028 1.00 87.56 269 CYS A N 1
ATOM 2133 C CA . CYS A 1 269 ? -25.273 -3.492 29.123 1.00 87.56 269 CYS A CA 1
ATOM 2134 C C . CYS A 1 269 ? -26.353 -3.178 30.161 1.00 87.56 269 CYS A C 1
ATOM 2136 O O . CYS A 1 269 ? -26.008 -2.908 31.313 1.00 87.56 269 CYS A O 1
ATOM 2138 N N . ASP A 1 270 ? -27.631 -3.251 29.775 1.00 85.38 270 ASP A N 1
ATOM 2139 C CA . ASP A 1 270 ? -28.758 -3.019 30.675 1.00 85.38 270 ASP A CA 1
ATOM 2140 C C . ASP A 1 270 ? -28.965 -4.126 31.719 1.00 85.38 270 ASP A C 1
ATOM 2142 O O . ASP A 1 270 ? -29.524 -3.881 32.792 1.00 85.38 270 ASP A O 1
ATOM 2146 N N . ASN A 1 271 ? -28.392 -5.307 31.480 1.00 77.06 271 ASN A N 1
ATOM 2147 C CA . ASN A 1 271 ? -28.386 -6.421 32.423 1.00 77.06 271 ASN A CA 1
ATOM 2148 C C . ASN A 1 271 ? -27.347 -6.242 33.558 1.00 77.06 271 ASN A C 1
ATOM 2150 O O . ASN A 1 271 ? -26.365 -5.504 33.458 1.00 77.06 271 ASN A O 1
ATOM 2154 N N . ILE A 1 272 ? -27.564 -6.919 34.693 1.00 59.19 272 ILE A N 1
ATOM 2155 C CA . ILE A 1 272 ? -26.755 -6.740 35.914 1.00 59.19 272 ILE A CA 1
ATOM 2156 C C . ILE A 1 272 ? -25.282 -7.122 35.660 1.00 59.19 272 ILE A C 1
ATOM 2158 O O . ILE A 1 272 ? -24.970 -8.275 35.374 1.00 59.19 272 ILE A O 1
ATOM 2162 N N . GLY A 1 273 ? -24.363 -6.161 35.840 1.00 69.38 273 GLY A N 1
ATOM 2163 C CA . GLY A 1 273 ? -22.905 -6.386 35.858 1.00 69.38 273 GLY A CA 1
ATOM 2164 C C . GLY A 1 273 ? -22.099 -5.764 34.706 1.00 69.38 273 GLY A C 1
ATOM 2165 O O . GLY A 1 273 ? -20.867 -5.747 34.779 1.00 69.38 273 GLY A O 1
ATOM 2166 N N . THR A 1 274 ? -22.755 -5.206 33.682 1.00 79.88 274 THR A N 1
ATOM 2167 C CA . THR A 1 274 ? -22.113 -4.672 32.456 1.00 79.88 274 THR A CA 1
ATOM 2168 C C . THR A 1 274 ? -22.348 -3.181 32.206 1.00 79.88 274 THR A C 1
ATOM 2170 O O . THR A 1 274 ? -21.723 -2.621 31.311 1.00 79.88 274 THR A O 1
ATOM 2173 N N . GLN A 1 275 ? -23.115 -2.498 33.060 1.00 82.00 275 GLN A N 1
ATOM 2174 C CA . GLN A 1 275 ? -23.424 -1.057 32.975 1.00 82.00 275 GLN A CA 1
ATOM 2175 C C . GLN A 1 275 ? -22.200 -0.140 32.800 1.00 82.00 275 GLN A C 1
ATOM 2177 O O . GLN A 1 275 ? -22.270 0.890 32.138 1.00 82.00 275 GLN A O 1
ATOM 2182 N N . LYS A 1 276 ? -21.038 -0.532 33.341 1.00 82.81 276 LYS A N 1
ATOM 2183 C CA . LYS A 1 276 ? -19.768 0.201 33.176 1.00 82.81 276 LYS A CA 1
ATOM 2184 C C . LYS A 1 276 ? -19.303 0.322 31.716 1.00 82.81 276 LYS A C 1
ATOM 2186 O O . LYS A 1 276 ? -18.480 1.182 31.419 1.00 82.81 276 LYS A O 1
ATOM 2191 N N . TYR A 1 277 ? -19.799 -0.545 30.834 1.00 86.56 277 TYR A N 1
ATOM 2192 C CA . TYR A 1 277 ? -19.489 -0.555 29.407 1.00 86.56 277 TYR A CA 1
ATOM 2193 C C . TYR A 1 277 ? -20.566 0.110 28.551 1.00 86.56 277 TYR A C 1
ATOM 2195 O O . TYR A 1 277 ? -20.390 0.173 27.341 1.00 86.56 277 TYR A O 1
ATOM 2203 N N . LYS A 1 278 ? -21.656 0.617 29.144 1.00 88.62 278 LYS A N 1
ATOM 2204 C CA . LYS A 1 278 ? -22.721 1.276 28.388 1.00 88.62 278 LYS A CA 1
ATOM 2205 C C . LYS A 1 278 ? -22.209 2.578 27.775 1.00 88.62 278 LYS A C 1
ATOM 2207 O O . LYS A 1 278 ? -21.624 3.414 28.479 1.00 88.62 278 LYS A O 1
ATOM 2212 N N . LEU A 1 279 ? -22.428 2.741 26.472 1.00 89.56 279 LEU A N 1
ATOM 2213 C CA . LEU A 1 279 ? -22.124 3.977 25.765 1.00 89.56 279 LEU A CA 1
ATOM 2214 C C . LEU A 1 279 ? -23.314 4.934 25.879 1.00 89.56 279 LEU A C 1
ATOM 2216 O O . LEU A 1 279 ? -24.474 4.564 25.721 1.00 89.56 279 LEU A O 1
ATOM 2220 N N . SER A 1 280 ? -23.017 6.191 26.172 1.00 89.50 280 SER A N 1
ATOM 2221 C CA . SER A 1 280 ? -23.962 7.296 26.058 1.00 89.50 280 SER A CA 1
ATOM 2222 C C . SER A 1 280 ? -24.158 7.693 24.593 1.00 89.50 280 SER A C 1
ATOM 2224 O O . SER A 1 280 ? -23.347 7.369 23.724 1.00 89.50 280 SER A O 1
ATOM 2226 N N . LYS A 1 281 ? -25.201 8.483 24.313 1.00 85.75 281 LYS A N 1
ATOM 2227 C CA . LYS A 1 281 ? -25.427 9.054 22.973 1.00 85.75 281 LYS A CA 1
ATOM 2228 C C . LYS A 1 281 ? -24.216 9.847 22.467 1.00 85.75 281 LYS A C 1
ATOM 2230 O O . LYS A 1 281 ? -23.842 9.727 21.306 1.00 85.75 281 LYS A O 1
ATOM 2235 N N . ALA A 1 282 ? -23.570 10.618 23.344 1.00 84.38 282 ALA A N 1
ATOM 2236 C CA . ALA A 1 282 ? -22.376 11.386 22.999 1.00 84.38 282 ALA A CA 1
ATOM 2237 C C . ALA A 1 282 ? -21.177 10.490 22.640 1.00 84.38 282 ALA A C 1
ATOM 2239 O O . ALA A 1 282 ? -20.397 10.842 21.759 1.00 84.38 282 ALA A O 1
ATOM 2240 N N . GLU A 1 283 ? -21.033 9.333 23.291 1.00 88.81 283 GLU A N 1
ATOM 2241 C CA . GLU A 1 283 ? -19.985 8.352 22.981 1.00 88.81 283 GLU A CA 1
ATOM 2242 C C . GLU A 1 283 ? -20.278 7.618 21.665 1.00 88.81 283 GLU A C 1
ATOM 2244 O O . GLU A 1 283 ? -19.372 7.432 20.859 1.00 88.81 283 GLU A O 1
ATOM 2249 N N . TRP A 1 284 ? -21.543 7.293 21.376 1.00 89.75 284 TRP A N 1
ATOM 2250 C CA . TRP A 1 284 ? -21.928 6.762 20.064 1.00 89.75 284 TRP A CA 1
ATOM 2251 C C . TRP A 1 284 ? -21.653 7.753 18.924 1.00 89.75 284 TRP A C 1
ATOM 2253 O O . TRP A 1 284 ? -21.153 7.339 17.882 1.00 89.75 284 TRP A O 1
ATOM 2263 N N . ARG A 1 285 ? -21.848 9.062 19.139 1.00 86.06 285 ARG A N 1
ATOM 2264 C CA . ARG A 1 285 ? -21.434 10.089 18.162 1.00 86.06 285 ARG A CA 1
ATOM 2265 C C . ARG A 1 285 ? -19.918 10.146 17.951 1.00 86.06 285 ARG A C 1
ATOM 2267 O O . ARG A 1 285 ? -19.457 10.434 16.851 1.00 86.06 285 ARG A O 1
ATOM 2274 N N . GLN A 1 286 ? -19.121 9.875 18.987 1.00 87.88 286 GLN A N 1
ATOM 2275 C CA . GLN A 1 286 ? -17.664 9.781 18.827 1.00 87.88 286 GLN A CA 1
ATOM 2276 C C . GLN A 1 286 ? -17.279 8.582 17.956 1.00 87.88 286 GLN A C 1
ATOM 2278 O O . GLN A 1 286 ? -16.358 8.699 17.152 1.00 87.88 286 GLN A O 1
ATOM 2283 N N . VAL A 1 287 ? -17.987 7.453 18.092 1.00 90.00 287 VAL A N 1
ATOM 2284 C CA . VAL A 1 287 ? -17.809 6.278 17.223 1.00 90.00 287 VAL A CA 1
ATOM 2285 C C . VAL A 1 287 ? -18.127 6.624 15.774 1.00 90.00 287 VAL A C 1
ATOM 2287 O O . VAL A 1 287 ? -17.318 6.322 14.902 1.00 90.00 287 VAL A O 1
ATOM 2290 N N . ASP A 1 288 ? -19.248 7.302 15.527 1.00 88.88 288 ASP A N 1
ATOM 2291 C CA . ASP A 1 288 ? -19.649 7.721 14.179 1.00 88.88 288 ASP A CA 1
ATOM 2292 C C . ASP A 1 288 ? -18.583 8.597 13.520 1.00 88.88 288 ASP A C 1
ATOM 2294 O O . ASP A 1 288 ? -18.190 8.376 12.375 1.00 88.88 288 ASP A O 1
ATOM 2298 N N . TYR A 1 289 ? -18.032 9.540 14.280 1.00 87.50 289 TYR A N 1
ATOM 2299 C CA . TYR A 1 289 ? -17.004 10.423 13.756 1.00 87.50 289 TYR A CA 1
ATOM 2300 C C . TYR A 1 289 ? -15.654 9.731 13.539 1.00 87.50 289 TYR A C 1
ATOM 2302 O O . TYR A 1 289 ? -14.958 10.014 12.565 1.00 87.50 289 TYR A O 1
ATOM 2310 N N . LEU A 1 290 ? -15.276 8.797 14.415 1.00 88.75 290 LEU A N 1
ATOM 2311 C CA . LEU A 1 290 ? -14.090 7.968 14.202 1.00 88.75 290 LEU A CA 1
ATOM 2312 C C . LEU A 1 290 ? -14.238 7.097 12.950 1.00 88.75 290 LEU A C 1
ATOM 2314 O O . LEU A 1 290 ? -13.274 6.966 12.201 1.00 88.75 290 LEU A O 1
ATOM 2318 N N . LEU A 1 291 ? -15.425 6.539 12.699 1.00 90.44 291 LEU A N 1
ATOM 2319 C CA . LEU A 1 291 ? -15.707 5.787 11.476 1.00 90.44 291 LEU A CA 1
ATOM 2320 C C . LEU A 1 291 ? -15.532 6.663 10.239 1.00 90.44 291 LEU A C 1
ATOM 2322 O O . LEU A 1 291 ? -14.760 6.296 9.361 1.00 90.44 291 LEU A O 1
ATOM 2326 N N . TYR A 1 292 ? -16.147 7.846 10.228 1.00 89.38 292 TYR A N 1
ATOM 2327 C CA . TYR A 1 292 ? -15.997 8.824 9.150 1.00 89.38 292 TYR A CA 1
ATOM 2328 C C . TYR A 1 292 ? -14.526 9.189 8.885 1.00 89.38 292 TYR A C 1
ATOM 2330 O O . TYR A 1 292 ? -14.053 9.150 7.752 1.00 89.38 292 TYR A O 1
ATOM 2338 N N . ILE A 1 293 ? -13.762 9.510 9.936 1.00 89.31 293 ILE A N 1
ATOM 2339 C CA . ILE A 1 293 ? -12.356 9.904 9.785 1.00 89.31 293 ILE A CA 1
ATOM 2340 C C . ILE A 1 293 ? -11.509 8.753 9.239 1.00 89.31 293 ILE A C 1
ATOM 2342 O O . ILE A 1 293 ? -10.624 8.986 8.417 1.00 89.31 293 ILE A O 1
ATOM 2346 N N . THR A 1 294 ? -11.724 7.532 9.727 1.00 90.50 294 THR A N 1
ATOM 2347 C CA . THR A 1 294 ? -10.832 6.398 9.443 1.00 90.50 294 THR A CA 1
ATOM 2348 C C . THR A 1 294 ? -11.202 5.623 8.177 1.00 90.50 294 THR A C 1
ATOM 2350 O O . THR A 1 294 ? -10.367 4.877 7.665 1.00 90.50 294 THR A O 1
ATOM 2353 N N . GLU A 1 295 ? -12.394 5.842 7.619 1.00 89.56 295 GLU A N 1
ATOM 2354 C CA . GLU A 1 295 ? -12.883 5.136 6.433 1.00 89.56 295 GLU A CA 1
ATOM 2355 C C . GLU A 1 295 ? -11.991 5.316 5.192 1.00 89.56 295 GLU A C 1
ATOM 2357 O O . GLU A 1 295 ? -11.599 4.291 4.626 1.00 89.56 295 GLU A O 1
ATOM 2362 N N . PRO A 1 296 ? -11.582 6.529 4.756 1.00 91.44 296 PRO A N 1
ATOM 2363 C CA . PRO A 1 296 ? -10.764 6.649 3.545 1.00 91.44 296 PRO A CA 1
ATOM 2364 C C . PRO A 1 296 ? -9.425 5.918 3.670 1.00 91.44 296 PRO A C 1
ATOM 2366 O O . PRO A 1 296 ? -8.967 5.286 2.718 1.00 91.44 296 PRO A O 1
ATOM 2369 N N . PHE A 1 297 ? -8.826 5.930 4.867 1.00 91.50 297 PHE A N 1
ATOM 2370 C CA . PHE A 1 297 ? -7.599 5.188 5.158 1.00 91.50 297 PHE A CA 1
ATOM 2371 C C . PHE A 1 297 ? -7.823 3.686 4.992 1.00 91.50 297 PHE A C 1
ATOM 2373 O O . PHE A 1 297 ? -7.052 3.040 4.288 1.00 91.50 297 PHE A O 1
ATOM 2380 N N . TYR A 1 298 ? -8.897 3.155 5.583 1.00 90.12 298 TYR A N 1
ATOM 2381 C CA . TYR A 1 298 ? -9.278 1.750 5.455 1.00 90.12 298 TYR A CA 1
ATOM 2382 C C . TYR A 1 298 ? -9.536 1.348 3.997 1.00 90.12 298 TYR A C 1
ATOM 2384 O O . TYR A 1 298 ? -9.061 0.304 3.546 1.00 90.12 298 TYR A O 1
ATOM 2392 N N . ARG A 1 299 ? -10.267 2.174 3.239 1.00 89.69 299 ARG A N 1
ATOM 2393 C CA . ARG A 1 299 ? -10.602 1.890 1.838 1.00 89.69 299 ARG A CA 1
ATOM 2394 C C . ARG A 1 299 ? -9.356 1.856 0.964 1.00 89.69 299 ARG A C 1
ATOM 2396 O O . ARG A 1 299 ? -9.152 0.875 0.250 1.00 89.69 299 ARG A O 1
ATOM 2403 N N . PHE A 1 300 ? -8.502 2.877 1.043 1.00 91.00 300 PHE A N 1
ATOM 2404 C CA . PHE A 1 300 ? -7.283 2.913 0.236 1.00 91.00 300 PHE A CA 1
ATOM 2405 C C . PHE A 1 300 ? -6.320 1.782 0.596 1.00 91.00 300 PHE A C 1
ATOM 2407 O O . PHE A 1 300 ? -5.821 1.129 -0.317 1.00 91.00 300 PHE A O 1
ATOM 2414 N N . THR A 1 301 ? -6.074 1.498 1.881 1.00 88.00 301 THR A N 1
ATOM 2415 C CA . THR A 1 301 ? -5.188 0.380 2.258 1.00 88.00 301 THR A CA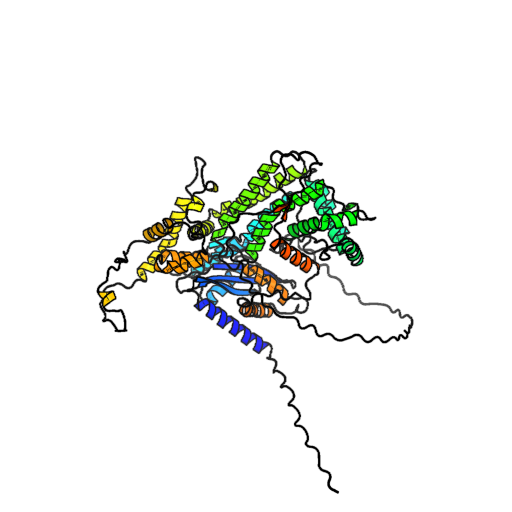 1
ATOM 2416 C C . THR A 1 301 ? -5.751 -0.957 1.786 1.00 88.00 301 THR A C 1
ATOM 2418 O O . THR A 1 301 ? -5.013 -1.757 1.220 1.00 88.00 301 THR A O 1
ATOM 2421 N N . THR A 1 302 ? -7.061 -1.178 1.921 1.00 85.19 302 THR A N 1
ATOM 2422 C CA . THR A 1 302 ? -7.714 -2.423 1.490 1.00 85.19 302 THR A CA 1
ATOM 2423 C C . THR A 1 302 ? -7.618 -2.630 -0.021 1.00 85.19 302 THR A C 1
ATOM 2425 O O . THR A 1 302 ? -7.219 -3.708 -0.464 1.00 85.19 302 THR A O 1
ATOM 2428 N N . VAL A 1 303 ? -7.926 -1.602 -0.819 1.00 86.31 303 VAL A N 1
ATOM 2429 C CA . VAL A 1 303 ? -7.813 -1.676 -2.284 1.00 86.31 303 VAL A CA 1
ATOM 2430 C C . VAL A 1 303 ? -6.358 -1.903 -2.691 1.00 86.31 303 VAL A C 1
ATOM 2432 O O . VAL A 1 303 ? -6.065 -2.834 -3.443 1.00 86.31 303 VAL A O 1
ATOM 2435 N N . LEU A 1 304 ? -5.426 -1.119 -2.144 1.00 86.38 304 LEU A N 1
ATOM 2436 C CA . LEU A 1 304 ? -4.007 -1.220 -2.478 1.00 86.38 304 LEU A CA 1
ATOM 2437 C C . LEU A 1 304 ? -3.405 -2.590 -2.128 1.00 86.38 304 LEU A C 1
ATOM 2439 O O . LEU A 1 304 ? -2.598 -3.094 -2.905 1.00 86.38 304 LEU A O 1
ATOM 2443 N N . SER A 1 305 ? -3.798 -3.216 -1.013 1.00 80.94 305 SER A N 1
ATOM 2444 C CA . SER A 1 305 ? -3.316 -4.554 -0.622 1.00 80.94 305 SER A CA 1
ATOM 2445 C C . SER A 1 305 ? -3.854 -5.680 -1.521 1.00 80.94 305 SER A C 1
ATOM 2447 O O . SER A 1 305 ? -3.208 -6.720 -1.682 1.00 80.94 305 SER A O 1
ATOM 2449 N N . LYS A 1 306 ? -5.019 -5.487 -2.151 1.00 78.56 306 LYS A N 1
ATOM 2450 C CA . LYS A 1 306 ? -5.621 -6.468 -3.074 1.00 78.56 306 LYS A CA 1
ATOM 2451 C C . LYS A 1 306 ? -5.234 -6.257 -4.537 1.00 78.56 306 LYS A C 1
ATOM 2453 O O . LYS A 1 306 ? -5.402 -7.168 -5.342 1.00 78.56 306 LYS A O 1
ATOM 2458 N N . THR A 1 307 ? -4.708 -5.084 -4.879 1.00 79.94 307 THR A N 1
ATOM 2459 C CA . THR A 1 307 ? -4.454 -4.696 -6.269 1.00 79.94 307 THR A CA 1
ATOM 2460 C C . THR A 1 307 ? -3.416 -5.611 -6.932 1.00 79.94 307 THR A C 1
ATOM 2462 O O . THR A 1 307 ? -2.358 -5.903 -6.361 1.00 79.94 307 THR A O 1
ATOM 2465 N N . LYS A 1 308 ? -3.738 -6.056 -8.151 1.00 82.75 308 LYS A N 1
ATOM 2466 C CA . LYS A 1 308 ? -2.844 -6.753 -9.095 1.00 82.75 308 LYS A CA 1
ATOM 2467 C C . LYS A 1 308 ? -2.637 -5.941 -10.380 1.00 82.75 308 LYS A C 1
ATOM 2469 O O . LYS A 1 308 ? -2.261 -6.485 -11.406 1.00 82.75 308 LYS A O 1
ATOM 2474 N N . GLU A 1 309 ? -2.940 -4.652 -10.324 1.00 87.06 309 GLU A N 1
ATOM 2475 C CA . GLU A 1 309 ? -2.884 -3.711 -11.439 1.00 87.06 309 GLU A CA 1
ATOM 2476 C C . GLU A 1 309 ? -1.770 -2.682 -11.210 1.00 87.06 309 GLU A C 1
ATOM 2478 O O . GLU A 1 309 ? -1.150 -2.615 -10.142 1.00 87.06 309 GLU A O 1
ATOM 2483 N N . ILE A 1 310 ? -1.522 -1.850 -12.219 1.00 92.38 310 ILE A N 1
ATOM 2484 C CA . ILE A 1 310 ? -0.559 -0.753 -12.129 1.00 92.38 310 ILE A CA 1
ATOM 2485 C C . ILE A 1 310 ? -1.042 0.320 -11.144 1.00 92.38 310 ILE A C 1
ATOM 2487 O O . ILE A 1 310 ? -2.193 0.739 -11.164 1.00 92.38 310 ILE A O 1
ATOM 2491 N N . THR A 1 311 ? -0.156 0.817 -10.279 1.00 93.62 311 THR A N 1
ATOM 2492 C CA . THR A 1 311 ? -0.569 1.691 -9.155 1.00 93.62 311 THR A CA 1
ATOM 2493 C C . THR A 1 311 ? 0.191 3.008 -9.060 1.00 93.62 311 THR A C 1
ATOM 2495 O O . THR A 1 311 ? -0.329 3.963 -8.485 1.00 93.62 311 THR A O 1
ATOM 2498 N N . VAL A 1 312 ? 1.382 3.121 -9.660 1.00 93.69 312 VAL A N 1
ATOM 2499 C CA . VAL A 1 312 ? 2.226 4.330 -9.562 1.00 93.69 312 VAL A CA 1
ATOM 2500 C C . VAL A 1 312 ? 1.504 5.618 -9.979 1.00 93.69 312 VAL A C 1
ATOM 2502 O O . VAL A 1 312 ? 1.696 6.672 -9.378 1.00 93.69 312 VAL A O 1
ATOM 2505 N N . HIS A 1 313 ? 0.624 5.528 -10.976 1.00 92.88 313 HIS A N 1
ATOM 2506 C CA . HIS A 1 313 ? -0.101 6.661 -11.545 1.00 92.88 313 HIS A CA 1
ATOM 2507 C C . HIS A 1 313 ? -1.263 7.167 -10.668 1.00 92.88 313 HIS A C 1
ATOM 2509 O O . HIS A 1 313 ? -1.822 8.229 -10.941 1.00 92.88 313 HIS A O 1
ATOM 2515 N N . HIS A 1 314 ? -1.618 6.430 -9.610 1.00 92.88 314 HIS A N 1
ATOM 2516 C CA . HIS A 1 314 ? -2.640 6.817 -8.636 1.00 92.88 314 HIS A CA 1
ATOM 2517 C C . HIS A 1 314 ? -2.068 7.495 -7.388 1.00 92.88 314 HIS A C 1
ATOM 2519 O O . HIS A 1 314 ? -2.833 8.087 -6.630 1.00 92.88 314 HIS A O 1
ATOM 2525 N N . VAL A 1 315 ? -0.747 7.451 -7.169 1.00 92.75 315 VAL A N 1
ATOM 2526 C CA . VAL A 1 315 ? -0.114 7.894 -5.913 1.00 92.75 315 VAL A CA 1
ATOM 2527 C C . VAL A 1 315 ? -0.516 9.322 -5.539 1.00 92.75 315 VAL A C 1
ATOM 2529 O O . VAL A 1 315 ? -0.986 9.552 -4.426 1.00 92.75 315 VAL A O 1
ATOM 2532 N N . PHE A 1 316 ? -0.401 10.278 -6.465 1.00 91.25 316 PHE A N 1
ATOM 2533 C CA . PHE A 1 316 ? -0.796 11.662 -6.190 1.00 91.25 316 PHE A CA 1
ATOM 2534 C C . PHE A 1 316 ? -2.305 11.839 -6.017 1.00 91.25 316 PHE A C 1
ATOM 2536 O O . PHE A 1 316 ? -2.726 12.633 -5.182 1.00 91.25 316 PHE A O 1
ATOM 2543 N N . GLY A 1 317 ? -3.121 11.085 -6.757 1.00 91.12 317 GLY A N 1
ATOM 2544 C CA . GLY A 1 317 ? -4.574 11.102 -6.579 1.00 91.12 317 GLY A CA 1
ATOM 2545 C C . GLY A 1 317 ? -4.984 10.659 -5.173 1.00 91.12 317 GLY A C 1
ATOM 2546 O O . GLY A 1 317 ? -5.834 11.291 -4.555 1.00 91.12 317 GLY A O 1
ATOM 2547 N N . ILE A 1 318 ? -4.324 9.627 -4.639 1.00 92.81 318 ILE A N 1
ATOM 2548 C CA . ILE A 1 318 ? -4.551 9.132 -3.275 1.00 92.81 318 ILE A CA 1
ATOM 2549 C C . ILE A 1 318 ? -4.102 10.166 -2.235 1.00 92.81 318 ILE A C 1
ATOM 2551 O O . ILE A 1 318 ? -4.828 10.409 -1.274 1.00 92.81 318 ILE A O 1
ATOM 2555 N N . TYR A 1 319 ? -2.943 10.811 -2.426 1.00 92.75 319 TYR A N 1
ATOM 2556 C CA . TYR A 1 319 ? -2.516 11.905 -1.546 1.00 92.75 319 TYR A CA 1
ATOM 2557 C C . TYR A 1 319 ? -3.534 13.044 -1.520 1.00 92.75 319 TYR A C 1
ATOM 2559 O O . TYR A 1 319 ? -3.929 13.454 -0.433 1.00 92.75 319 TYR A O 1
ATOM 2567 N N . ASN A 1 320 ? -3.978 13.516 -2.687 1.00 90.75 320 ASN A N 1
ATOM 2568 C CA . ASN A 1 320 ? -4.947 14.606 -2.785 1.00 90.75 320 ASN A CA 1
ATOM 2569 C C . ASN A 1 320 ? -6.260 14.245 -2.086 1.00 90.75 320 ASN A C 1
ATOM 2571 O O . ASN A 1 320 ? -6.701 14.993 -1.228 1.00 90.75 320 ASN A O 1
ATOM 2575 N N . ALA A 1 321 ? -6.813 13.056 -2.347 1.00 92.38 321 ALA A N 1
ATOM 2576 C CA . ALA A 1 321 ? -8.043 12.608 -1.694 1.00 92.38 321 ALA A CA 1
ATOM 2577 C C . ALA A 1 321 ? -7.919 12.539 -0.159 1.00 92.38 321 ALA A C 1
ATOM 2579 O O . ALA A 1 321 ? -8.859 12.869 0.562 1.00 92.38 321 ALA A O 1
ATOM 2580 N N . LEU A 1 322 ? -6.759 12.118 0.358 1.00 93.44 322 LEU A N 1
ATOM 2581 C CA . LEU A 1 322 ? -6.509 12.094 1.800 1.00 93.44 322 LEU A CA 1
ATOM 2582 C C . LEU A 1 322 ? -6.311 13.499 2.382 1.00 93.44 322 LEU A C 1
ATOM 2584 O O . LEU A 1 322 ? -6.765 13.745 3.498 1.00 93.44 322 LEU A O 1
ATOM 2588 N N . PHE A 1 323 ? -5.651 14.410 1.660 1.00 93.56 323 PHE A N 1
ATOM 2589 C CA . PHE A 1 323 ? -5.530 15.809 2.074 1.00 93.56 323 PHE A CA 1
ATOM 2590 C C . PHE A 1 323 ? -6.886 16.504 2.093 1.00 93.56 323 PHE A C 1
ATOM 2592 O O . PHE A 1 323 ? -7.221 17.076 3.124 1.00 93.56 323 PHE A O 1
ATOM 2599 N N . ASP A 1 324 ? -7.687 16.363 1.037 1.00 90.94 324 ASP A N 1
ATOM 2600 C CA . ASP A 1 324 ? -9.045 16.910 0.962 1.00 90.94 324 ASP A CA 1
ATOM 2601 C C . ASP A 1 324 ? -9.883 16.421 2.157 1.00 90.94 324 ASP A C 1
ATOM 2603 O O . ASP A 1 324 ? -10.499 17.215 2.865 1.00 90.94 324 ASP A O 1
ATOM 2607 N N . HIS A 1 325 ? -9.815 15.122 2.479 1.00 92.88 325 HIS A N 1
ATOM 2608 C CA . HIS A 1 325 ? -10.494 14.556 3.651 1.00 92.88 325 HIS A CA 1
ATOM 2609 C C . HIS A 1 325 ? -10.018 15.154 4.983 1.00 92.88 325 HIS A C 1
ATOM 2611 O O . HIS A 1 325 ? -10.831 15.435 5.872 1.00 92.88 325 HIS A O 1
ATOM 2617 N N . PHE A 1 326 ? -8.706 15.356 5.149 1.00 93.69 326 PHE A N 1
ATOM 2618 C CA . PHE A 1 326 ? -8.155 16.022 6.330 1.00 93.69 326 PHE A CA 1
ATOM 2619 C C . PHE A 1 326 ? -8.620 17.474 6.422 1.00 93.69 326 PHE A C 1
ATOM 2621 O O . PHE A 1 326 ? -9.077 17.889 7.486 1.00 93.69 326 PHE A O 1
ATOM 2628 N N . GLU A 1 327 ? -8.515 18.231 5.333 1.00 93.25 327 GLU A N 1
ATOM 2629 C CA . GLU A 1 327 ? -8.868 19.647 5.259 1.00 93.25 327 GLU A CA 1
ATOM 2630 C C . GLU A 1 327 ? -10.355 19.861 5.542 1.00 93.25 327 GLU A C 1
ATOM 2632 O O . GLU A 1 327 ? -10.696 20.661 6.417 1.00 93.25 327 GLU A O 1
ATOM 2637 N N . ASP A 1 328 ? -11.230 19.071 4.919 1.00 91.19 328 ASP A N 1
ATOM 2638 C CA . ASP A 1 328 ? -12.671 19.089 5.172 1.00 91.19 328 ASP A CA 1
ATOM 2639 C C . ASP A 1 328 ? -12.991 18.758 6.636 1.00 91.19 328 ASP A C 1
ATOM 2641 O O . ASP A 1 328 ? -13.793 19.435 7.288 1.00 91.19 328 ASP A O 1
ATOM 2645 N N . SER A 1 329 ? -12.342 17.731 7.193 1.00 91.50 329 SER A N 1
ATOM 2646 C CA . SER A 1 329 ? -12.540 17.325 8.589 1.00 91.50 329 SER A CA 1
ATOM 2647 C C . SER A 1 329 ? -12.059 18.396 9.575 1.00 91.50 329 SER A C 1
ATOM 2649 O O . SER A 1 329 ? -12.735 18.687 10.565 1.00 91.50 329 SER A O 1
ATOM 2651 N N . ILE A 1 330 ? -10.910 19.017 9.300 1.00 92.75 330 ILE A N 1
ATOM 2652 C CA . ILE A 1 330 ? -10.330 20.102 10.099 1.00 92.75 330 ILE A CA 1
ATOM 2653 C C . ILE A 1 330 ? -11.220 21.343 10.030 1.00 92.75 330 ILE A C 1
ATOM 2655 O O . ILE A 1 330 ? -11.521 21.932 11.074 1.00 92.75 330 ILE A O 1
ATOM 2659 N N . ALA A 1 331 ? -11.691 21.723 8.840 1.00 91.00 331 ALA A N 1
ATOM 2660 C CA . ALA A 1 331 ? -12.563 22.876 8.648 1.00 91.00 331 ALA A CA 1
ATOM 2661 C C . ALA A 1 331 ? -13.854 22.741 9.473 1.00 91.00 331 ALA A C 1
ATOM 2663 O O . ALA A 1 331 ? -14.223 23.673 10.191 1.00 91.00 331 ALA A O 1
ATOM 2664 N N . ARG A 1 332 ? -14.475 21.552 9.473 1.00 88.12 332 ARG A N 1
ATOM 2665 C CA . ARG A 1 332 ? -15.694 21.255 10.252 1.00 88.12 332 ARG A CA 1
ATOM 2666 C C . ARG A 1 332 ? -15.489 21.315 11.768 1.00 88.12 332 ARG A C 1
ATOM 2668 O O . ARG A 1 332 ? -16.394 21.718 12.499 1.00 88.12 332 ARG A O 1
ATOM 2675 N N . LEU A 1 333 ? -14.320 20.914 12.271 1.00 87.44 333 LEU A N 1
ATOM 2676 C CA . LEU A 1 333 ? -14.035 20.919 13.713 1.00 87.44 333 LEU A CA 1
ATOM 2677 C C . LEU A 1 333 ? -13.484 22.240 14.241 1.00 87.44 333 LEU A C 1
ATOM 2679 O O . LEU A 1 333 ? -13.627 22.514 15.431 1.00 87.44 333 LEU A O 1
ATOM 2683 N N . THR A 1 334 ? -12.860 23.051 13.390 1.00 87.94 334 THR A N 1
ATOM 2684 C CA . THR A 1 334 ? -12.252 24.331 13.779 1.00 87.94 334 THR A CA 1
ATOM 2685 C C . THR A 1 334 ? -13.197 25.254 14.570 1.00 87.94 334 THR A C 1
ATOM 2687 O O . THR A 1 334 ? -12.769 25.762 15.609 1.00 87.94 334 THR A O 1
ATOM 2690 N N . PRO A 1 335 ? -14.475 25.461 14.180 1.00 87.81 335 PRO A N 1
ATOM 2691 C CA . PRO A 1 335 ? -15.383 26.318 14.948 1.00 87.81 335 PRO A CA 1
ATOM 2692 C C . PRO A 1 335 ? -15.889 25.672 16.251 1.00 87.81 335 PRO A C 1
ATOM 2694 O O . PRO A 1 335 ? -16.492 26.352 17.082 1.00 87.81 335 PRO A O 1
ATOM 2697 N N . LYS A 1 336 ? -15.678 24.367 16.458 1.00 84.25 336 LYS A N 1
ATOM 2698 C CA . LYS A 1 336 ? -16.313 23.606 17.538 1.00 84.25 336 LYS A CA 1
ATOM 2699 C C . LYS A 1 336 ? -15.543 23.728 18.852 1.00 84.25 336 LYS A C 1
ATOM 2701 O O . LYS A 1 336 ? -14.327 23.564 18.931 1.00 84.25 336 LYS A O 1
ATOM 2706 N N . THR A 1 337 ? -16.276 23.968 19.938 1.00 82.12 337 THR A N 1
ATOM 2707 C CA . THR A 1 337 ? -15.681 24.237 21.259 1.00 82.12 337 THR A CA 1
ATOM 2708 C C . THR A 1 337 ? -15.640 23.023 22.191 1.00 82.12 337 THR A C 1
ATOM 2710 O O . THR A 1 337 ? -14.896 23.044 23.177 1.00 82.12 337 THR A O 1
ATOM 2713 N N . ILE A 1 338 ? -16.392 21.968 21.862 1.00 84.25 338 ILE A N 1
ATOM 2714 C CA . ILE A 1 338 ? -16.570 20.760 22.680 1.00 84.25 338 ILE A CA 1
ATOM 2715 C C . ILE A 1 338 ? -15.215 20.052 22.909 1.00 84.25 338 ILE A C 1
ATOM 2717 O O . ILE A 1 338 ? -14.466 19.863 21.946 1.00 84.25 338 ILE A O 1
ATOM 2721 N N . PRO A 1 339 ? -14.889 19.612 24.146 1.00 84.25 339 PRO A N 1
ATOM 2722 C CA . PRO A 1 339 ? -13.572 19.059 24.478 1.00 84.25 339 PRO A CA 1
ATOM 2723 C C . PRO A 1 339 ? -13.099 17.907 23.583 1.00 84.25 339 PRO A C 1
ATOM 2725 O O . PRO A 1 339 ? -11.971 17.944 23.096 1.00 84.25 339 PRO A O 1
ATOM 2728 N N . TRP A 1 340 ? -13.950 16.909 23.316 1.00 83.19 340 TRP A N 1
ATOM 2729 C CA . TRP A 1 340 ? -13.567 15.764 22.480 1.00 83.19 340 TRP A CA 1
ATOM 2730 C C . TRP A 1 340 ? -13.381 16.158 21.005 1.00 83.19 340 TRP A C 1
ATOM 2732 O O . TRP A 1 340 ? -12.479 15.651 20.344 1.00 83.19 340 TRP A O 1
ATOM 2742 N N . LYS A 1 341 ? -14.162 17.128 20.503 1.00 86.56 341 LYS A N 1
ATOM 2743 C CA . LYS A 1 341 ? -14.008 17.685 19.148 1.00 86.56 341 LYS A CA 1
ATOM 2744 C C . LYS A 1 341 ? -12.664 18.416 19.007 1.00 86.56 341 LYS A C 1
ATOM 2746 O O . LYS A 1 341 ? -11.967 18.221 18.019 1.00 86.56 341 LYS A O 1
ATOM 2751 N N . LYS A 1 342 ? -12.237 19.170 20.030 1.00 86.94 342 LYS A N 1
ATOM 2752 C CA . LYS A 1 342 ? -10.899 19.797 20.067 1.00 86.94 342 LYS A CA 1
ATOM 2753 C C . LYS A 1 342 ? -9.763 18.776 20.104 1.00 86.94 342 LYS A C 1
ATOM 2755 O O . LYS A 1 342 ? -8.769 18.960 19.407 1.00 86.94 342 LYS A O 1
ATOM 2760 N N . ALA A 1 343 ? -9.908 17.710 20.892 1.00 86.31 343 ALA A N 1
ATOM 2761 C CA . ALA A 1 343 ? -8.932 16.620 20.910 1.00 86.31 343 ALA A CA 1
ATOM 2762 C C . ALA A 1 343 ? -8.817 15.961 19.524 1.00 86.31 343 ALA A C 1
ATOM 2764 O O . ALA A 1 343 ? -7.713 15.708 19.049 1.00 86.31 343 ALA A O 1
ATOM 2765 N N . MET A 1 344 ? -9.944 15.764 18.833 1.00 88.06 344 MET A N 1
ATOM 2766 C CA . MET A 1 344 ? -9.940 15.221 17.475 1.00 88.06 344 MET A CA 1
ATOM 2767 C C . MET A 1 344 ? -9.333 16.184 16.447 1.00 88.06 344 MET A C 1
ATOM 2769 O O . MET A 1 344 ? -8.601 15.751 15.566 1.00 88.06 344 MET A O 1
ATOM 2773 N N . LEU A 1 345 ? -9.550 17.494 16.585 1.00 90.62 345 LEU A N 1
ATOM 2774 C CA . LEU A 1 345 ? -8.890 18.499 15.747 1.00 90.62 345 LEU A CA 1
ATOM 2775 C C . LEU A 1 345 ? -7.362 18.446 15.896 1.00 90.62 345 LEU A C 1
ATOM 2777 O O . LEU A 1 345 ? -6.637 18.509 14.906 1.00 90.62 345 LEU A O 1
ATOM 2781 N N . GLN A 1 346 ? -6.852 18.305 17.122 1.00 89.75 346 GLN A N 1
ATOM 2782 C CA . GLN A 1 346 ? -5.414 18.124 17.357 1.00 89.75 346 GLN A CA 1
ATOM 2783 C C . GLN A 1 346 ? -4.895 16.840 16.699 1.00 89.75 346 GLN A C 1
ATOM 2785 O O . GLN A 1 346 ? -3.834 16.853 16.079 1.00 89.75 346 GLN A O 1
ATOM 2790 N N . ALA A 1 347 ? -5.671 15.760 16.775 1.00 89.81 347 ALA A N 1
ATOM 2791 C CA . ALA A 1 347 ? -5.348 14.482 16.155 1.00 89.81 347 ALA A CA 1
ATOM 2792 C C . ALA A 1 347 ? -5.299 14.548 14.624 1.00 89.81 347 ALA A C 1
ATOM 2794 O O . ALA A 1 347 ? -4.353 14.050 14.016 1.00 89.81 347 ALA A O 1
ATOM 2795 N N . LEU A 1 348 ? -6.284 15.203 14.003 1.00 93.25 348 LEU A N 1
ATOM 2796 C CA . LEU A 1 348 ? -6.321 15.429 12.559 1.00 93.25 348 LEU A CA 1
ATOM 2797 C C . LEU A 1 348 ? -5.110 16.241 12.102 1.00 93.25 348 LEU A C 1
ATOM 2799 O O . LEU A 1 348 ? -4.459 15.853 11.140 1.00 93.25 348 LEU A O 1
ATOM 2803 N N . ASN A 1 349 ? -4.751 17.304 12.828 1.00 94.44 349 ASN A N 1
ATOM 2804 C CA . ASN A 1 349 ? -3.551 18.087 12.524 1.00 94.44 349 ASN A CA 1
ATOM 2805 C C . ASN A 1 349 ? -2.267 17.245 12.617 1.00 94.44 349 ASN A C 1
ATOM 2807 O O . ASN A 1 349 ? -1.384 17.385 11.774 1.00 94.44 349 ASN A O 1
ATOM 2811 N N . ALA A 1 350 ? -2.155 16.356 13.608 1.00 93.56 350 ALA A N 1
ATOM 2812 C CA . ALA A 1 350 ? -0.999 15.470 13.747 1.00 93.56 350 ALA A CA 1
ATOM 2813 C C . ALA A 1 350 ? -0.914 14.446 12.598 1.00 93.56 350 ALA A C 1
ATOM 2815 O O . ALA A 1 350 ? 0.146 14.282 11.989 1.00 93.56 350 ALA A O 1
ATOM 2816 N N . GLY A 1 351 ? -2.041 13.817 12.247 1.00 94.06 351 GLY A N 1
ATOM 2817 C CA . GLY A 1 351 ? -2.147 12.914 11.097 1.00 94.06 351 GLY A CA 1
ATOM 2818 C C . GLY A 1 351 ? -1.834 13.609 9.768 1.00 94.06 351 GLY A C 1
ATOM 2819 O O . GLY A 1 351 ? -1.049 13.091 8.971 1.00 94.06 351 GLY A O 1
ATOM 2820 N N . MET A 1 352 ? -2.371 14.814 9.559 1.00 94.75 352 MET A N 1
ATOM 2821 C CA . MET A 1 352 ? -2.108 15.636 8.377 1.00 94.75 352 MET A CA 1
ATOM 2822 C C . MET A 1 352 ? -0.631 16.028 8.301 1.00 94.75 352 MET A C 1
ATOM 2824 O O . MET A 1 352 ? -0.004 15.835 7.266 1.00 94.75 352 MET A O 1
ATOM 2828 N N . ALA A 1 353 ? -0.027 16.489 9.402 1.00 95.00 353 ALA A N 1
ATOM 2829 C CA . ALA A 1 353 ? 1.398 16.819 9.450 1.00 95.00 353 ALA A CA 1
ATOM 2830 C C . ALA A 1 353 ? 2.280 15.609 9.100 1.00 95.00 353 ALA A C 1
ATOM 2832 O O . ALA A 1 353 ? 3.277 15.745 8.380 1.00 95.00 353 ALA A O 1
ATOM 2833 N N . LYS A 1 354 ? 1.898 14.408 9.558 1.00 94.12 354 LYS A N 1
ATOM 2834 C CA . LYS A 1 354 ? 2.582 13.166 9.194 1.00 94.12 354 LYS A CA 1
ATOM 2835 C C . LYS A 1 354 ? 2.483 12.888 7.698 1.00 94.12 354 LYS A C 1
ATOM 2837 O O . LYS A 1 354 ? 3.516 12.627 7.077 1.00 94.12 354 LYS A O 1
ATOM 2842 N N . LEU A 1 355 ? 1.289 12.999 7.117 1.00 94.62 355 LEU A N 1
ATOM 2843 C CA . LEU A 1 355 ? 1.075 12.814 5.682 1.00 94.62 355 LEU A CA 1
ATOM 2844 C C . LEU A 1 355 ? 1.881 13.834 4.865 1.00 94.62 355 LEU A C 1
ATOM 2846 O O . LEU A 1 355 ? 2.611 13.442 3.954 1.00 94.62 355 LEU A O 1
ATOM 2850 N N . THR A 1 356 ? 1.853 15.110 5.260 1.00 94.44 356 THR A N 1
ATOM 2851 C CA . THR A 1 356 ? 2.634 16.202 4.657 1.00 94.44 356 THR A CA 1
ATOM 2852 C C . THR A 1 356 ? 4.130 15.916 4.678 1.00 94.44 356 THR A C 1
ATOM 2854 O O . THR A 1 356 ? 4.813 16.159 3.687 1.00 94.44 356 THR A O 1
ATOM 2857 N N . SER A 1 357 ? 4.658 15.350 5.768 1.00 92.50 357 SER A N 1
ATOM 2858 C CA . SER A 1 357 ? 6.084 15.008 5.858 1.00 92.50 357 SER A CA 1
ATOM 2859 C C . SER A 1 357 ? 6.518 13.964 4.823 1.00 92.50 357 SER A C 1
ATOM 2861 O O . SER A 1 357 ? 7.641 14.023 4.325 1.00 92.50 357 SER A O 1
ATOM 2863 N N . TYR A 1 358 ? 5.635 13.024 4.472 1.00 91.06 358 TYR A N 1
ATOM 2864 C CA . TYR A 1 358 ? 5.891 12.042 3.418 1.00 91.06 358 TYR A CA 1
ATOM 2865 C C . TYR A 1 358 ? 5.643 12.620 2.032 1.00 91.06 358 TYR A C 1
ATOM 2867 O O . TYR A 1 358 ? 6.449 12.393 1.135 1.00 91.06 358 TYR A O 1
ATOM 2875 N N . TYR A 1 359 ? 4.589 13.417 1.870 1.00 90.62 359 TYR A N 1
ATOM 2876 C CA . TYR A 1 359 ? 4.323 14.120 0.622 1.00 90.62 359 TYR A CA 1
ATOM 2877 C C . TYR A 1 359 ? 5.488 15.039 0.232 1.00 90.62 359 TYR A C 1
ATOM 2879 O O . TYR A 1 359 ? 5.915 15.042 -0.916 1.00 90.62 359 TYR A O 1
ATOM 2887 N N . ALA A 1 360 ? 6.098 15.744 1.188 1.00 88.31 360 ALA A N 1
ATOM 2888 C CA . ALA A 1 360 ? 7.266 16.588 0.938 1.00 88.31 360 ALA A CA 1
ATOM 2889 C C . ALA A 1 360 ? 8.461 15.812 0.354 1.00 88.31 360 ALA A C 1
ATOM 2891 O O . ALA A 1 360 ? 9.200 16.366 -0.460 1.00 88.31 360 ALA A O 1
ATOM 2892 N N . LYS A 1 361 ? 8.623 14.530 0.710 1.00 85.56 361 LYS A N 1
ATOM 2893 C CA . LYS A 1 361 ? 9.676 13.662 0.157 1.00 85.56 361 LYS A CA 1
ATOM 2894 C C . LYS A 1 361 ? 9.430 13.299 -1.303 1.00 85.56 361 LYS A C 1
ATOM 2896 O O . LYS A 1 361 ? 10.389 13.038 -2.011 1.00 85.56 361 LYS A O 1
ATOM 2901 N N . THR A 1 362 ? 8.195 13.387 -1.804 1.00 83.12 362 THR A N 1
ATOM 2902 C CA . THR A 1 362 ? 7.908 13.199 -3.241 1.00 83.12 362 THR A CA 1
ATOM 2903 C C . THR A 1 362 ? 8.552 14.277 -4.126 1.00 83.12 362 THR A C 1
ATOM 2905 O O . THR A 1 362 ? 8.594 14.145 -5.341 1.00 83.12 362 THR A O 1
ATOM 2908 N N . LYS A 1 363 ? 9.130 15.333 -3.545 1.00 77.75 363 LYS A N 1
ATOM 2909 C CA . LYS A 1 363 ? 9.986 16.271 -4.286 1.00 77.75 363 LYS A CA 1
ATOM 2910 C C . LYS A 1 363 ? 11.362 15.683 -4.638 1.00 77.75 363 LYS A C 1
ATOM 2912 O O . LYS A 1 363 ? 12.095 16.282 -5.418 1.00 77.75 363 LYS A O 1
ATOM 2917 N N . GLU A 1 364 ? 11.730 14.545 -4.051 1.00 79.44 364 GLU A N 1
ATOM 2918 C CA . GLU A 1 364 ? 12.948 13.797 -4.367 1.00 79.44 364 GLU A CA 1
ATOM 2919 C C . GLU A 1 364 ? 12.767 12.928 -5.632 1.00 79.44 364 GLU A C 1
ATOM 2921 O O . GLU A 1 364 ? 11.699 12.873 -6.242 1.00 79.44 364 GLU A O 1
ATOM 2926 N N . ILE A 1 365 ? 13.820 12.194 -6.012 1.00 73.94 365 ILE A N 1
ATOM 2927 C CA . ILE A 1 365 ? 13.907 11.399 -7.254 1.00 73.94 365 ILE A CA 1
ATOM 2928 C C . ILE A 1 365 ? 12.710 10.452 -7.450 1.00 73.94 365 ILE A C 1
ATOM 2930 O O . ILE A 1 365 ? 12.262 10.247 -8.575 1.00 73.94 365 ILE A O 1
ATOM 2934 N N . HIS A 1 366 ? 12.156 9.886 -6.379 1.00 75.69 366 HIS A N 1
ATOM 2935 C CA . HIS A 1 366 ? 11.047 8.939 -6.485 1.00 75.69 366 HIS A CA 1
ATOM 2936 C C . HIS A 1 366 ? 9.716 9.592 -6.871 1.00 75.69 366 HIS A C 1
ATOM 2938 O O . HIS A 1 366 ? 8.943 8.984 -7.609 1.00 75.69 366 HIS A O 1
ATOM 2944 N N . GLY A 1 367 ? 9.439 10.831 -6.452 1.00 74.19 367 GLY A N 1
ATOM 2945 C CA . GLY A 1 367 ? 8.193 11.478 -6.867 1.00 74.19 367 GLY A CA 1
ATOM 2946 C C . GLY A 1 367 ? 8.231 12.029 -8.288 1.00 74.19 367 GLY A C 1
ATOM 2947 O O . GLY A 1 367 ? 7.174 12.190 -8.895 1.00 74.19 367 GLY A O 1
ATOM 2948 N N . ASN A 1 368 ? 9.417 12.157 -8.891 1.00 87.06 368 ASN A N 1
ATOM 2949 C CA . ASN A 1 368 ? 9.528 12.301 -10.342 1.00 87.06 368 ASN A CA 1
ATOM 2950 C C . ASN A 1 368 ? 8.944 11.081 -11.072 1.00 87.06 368 ASN A C 1
ATOM 2952 O O . ASN A 1 368 ? 8.251 11.249 -12.072 1.00 87.06 368 ASN A O 1
ATOM 2956 N N . LEU A 1 369 ? 9.153 9.860 -10.560 1.00 92.19 369 LEU A N 1
ATOM 2957 C CA . LEU A 1 369 ? 8.576 8.645 -11.151 1.00 92.19 369 LEU A CA 1
ATOM 2958 C C . LEU A 1 369 ? 7.050 8.610 -10.988 1.00 92.19 369 LEU A C 1
ATOM 2960 O O . LEU A 1 369 ? 6.347 8.241 -11.927 1.00 92.19 369 LEU A O 1
ATOM 2964 N N . TYR A 1 370 ? 6.525 9.070 -9.847 1.00 92.94 370 TYR A N 1
ATOM 2965 C CA . TYR A 1 370 ? 5.077 9.231 -9.642 1.00 92.94 370 TYR A CA 1
ATOM 2966 C C . TYR A 1 370 ? 4.478 10.241 -10.620 1.00 92.94 370 TYR A C 1
ATOM 2968 O O . TYR A 1 370 ? 3.417 9.998 -11.201 1.00 92.94 370 TYR A O 1
ATOM 2976 N N . ALA A 1 371 ? 5.176 11.357 -10.842 1.00 91.75 371 ALA A N 1
ATOM 2977 C CA . ALA A 1 371 ? 4.735 12.394 -11.761 1.00 91.75 371 ALA A CA 1
ATOM 2978 C C . ALA A 1 371 ? 4.726 11.886 -13.199 1.00 91.75 371 ALA A C 1
ATOM 2980 O O . ALA A 1 371 ? 3.718 12.025 -13.889 1.00 91.75 371 ALA A O 1
ATOM 2981 N N . ILE A 1 372 ? 5.800 11.217 -13.622 1.00 93.50 372 ILE A N 1
ATOM 2982 C CA . ILE A 1 372 ? 5.882 10.593 -14.942 1.00 93.50 372 ILE A CA 1
ATOM 2983 C C . ILE A 1 372 ? 4.761 9.561 -15.118 1.00 93.50 372 ILE A C 1
ATOM 2985 O O . ILE A 1 372 ? 4.036 9.631 -16.106 1.00 93.50 372 ILE A O 1
ATOM 2989 N N . GLY A 1 373 ? 4.549 8.665 -14.149 1.00 94.31 373 GLY A N 1
ATOM 2990 C CA . GLY A 1 373 ? 3.463 7.681 -14.202 1.00 94.31 373 GLY A CA 1
ATOM 2991 C C . GLY A 1 373 ? 2.082 8.332 -14.320 1.00 94.31 373 GLY A C 1
ATOM 2992 O O . GLY A 1 373 ? 1.254 7.894 -15.113 1.00 94.31 373 GLY A O 1
ATOM 2993 N N . THR A 1 374 ? 1.859 9.434 -13.602 1.00 93.81 374 THR A N 1
ATOM 2994 C CA . THR A 1 374 ? 0.618 10.221 -13.683 1.00 93.81 374 THR A CA 1
ATOM 2995 C C . THR A 1 374 ? 0.456 10.892 -15.053 1.00 93.81 374 THR A C 1
ATOM 2997 O O . THR A 1 374 ? -0.642 10.904 -15.601 1.00 93.81 374 THR A O 1
ATOM 3000 N N . ILE A 1 375 ? 1.531 11.413 -15.655 1.00 94.00 375 ILE A N 1
ATOM 3001 C CA . ILE A 1 375 ? 1.490 12.022 -16.997 1.00 94.00 375 ILE A CA 1
ATOM 3002 C C . ILE A 1 375 ? 1.213 10.966 -18.075 1.00 94.00 375 ILE A C 1
ATOM 3004 O O . ILE A 1 375 ? 0.461 11.227 -19.016 1.00 94.00 375 ILE A O 1
ATOM 3008 N N . LEU A 1 376 ? 1.805 9.779 -17.946 1.00 94.38 376 LEU A N 1
ATOM 3009 C CA . LEU A 1 376 ? 1.638 8.661 -18.881 1.00 94.38 376 LEU A CA 1
ATOM 3010 C C . LEU A 1 376 ? 0.266 7.985 -18.773 1.00 94.38 376 LEU A C 1
ATOM 3012 O O . LEU A 1 376 ? -0.083 7.187 -19.638 1.00 94.38 376 LEU A O 1
ATOM 3016 N N . ALA A 1 377 ? -0.520 8.318 -17.749 1.00 92.81 377 ALA A N 1
ATOM 3017 C CA . ALA A 1 377 ? -1.911 7.915 -17.634 1.00 92.81 377 ALA A CA 1
ATOM 3018 C C . ALA A 1 377 ? -2.801 8.828 -18.515 1.00 92.81 377 ALA A C 1
ATOM 3020 O O . ALA A 1 377 ? -2.894 10.037 -18.244 1.00 92.81 377 ALA A O 1
ATOM 3021 N N . PRO A 1 378 ? -3.477 8.296 -19.556 1.00 89.62 378 PRO A N 1
ATOM 3022 C CA . PRO A 1 378 ? -4.252 9.092 -20.519 1.00 89.62 378 PRO A CA 1
ATOM 3023 C C . PRO A 1 378 ? -5.385 9.922 -19.903 1.00 89.62 378 PRO A C 1
ATOM 3025 O O . PRO A 1 378 ? -5.800 10.930 -20.487 1.00 89.62 378 PRO A O 1
ATOM 3028 N N . GLN A 1 379 ? -5.877 9.515 -18.733 1.00 88.62 379 GLN A N 1
ATOM 3029 C CA . GLN A 1 379 ? -6.935 10.178 -17.974 1.00 88.62 379 GLN A CA 1
ATOM 3030 C C . GLN A 1 379 ? -6.458 11.445 -17.248 1.00 88.62 379 GLN A C 1
ATOM 3032 O O . GLN A 1 379 ? -7.243 12.374 -17.039 1.00 88.62 379 GLN A O 1
ATOM 3037 N N . HIS A 1 380 ? -5.174 11.516 -16.889 1.00 86.44 380 HIS A N 1
ATOM 3038 C CA . HIS A 1 380 ? -4.610 12.594 -16.077 1.00 86.44 380 HIS A CA 1
ATOM 3039 C C . HIS A 1 380 ? -3.777 13.557 -16.927 1.00 86.44 380 HIS A C 1
ATOM 3041 O O . HIS A 1 380 ? -4.112 14.744 -17.020 1.00 86.44 380 HIS A O 1
ATOM 3047 N N . LYS A 1 381 ? -2.728 13.043 -17.588 1.00 88.50 381 LYS A N 1
ATOM 3048 C CA . LYS A 1 381 ? -1.724 13.828 -18.330 1.00 88.50 381 LYS A CA 1
ATOM 3049 C C . LYS A 1 381 ? -1.169 15.001 -17.497 1.00 88.50 381 LYS A C 1
ATOM 3051 O O . LYS A 1 381 ? -1.227 14.996 -16.270 1.00 88.50 381 LYS A O 1
ATOM 3056 N N . LEU A 1 382 ? -0.631 16.035 -18.153 1.00 86.38 382 LEU A N 1
ATOM 3057 C CA . LEU A 1 382 ? -0.140 17.247 -17.475 1.00 86.38 382 LEU A CA 1
ATOM 3058 C C . LEU A 1 382 ? -1.243 18.054 -16.776 1.00 86.38 382 LEU A C 1
ATOM 3060 O O . LEU A 1 382 ? -0.961 18.761 -15.814 1.00 86.38 382 LEU A O 1
ATOM 3064 N N . HIS A 1 383 ? -2.499 17.913 -17.212 1.00 84.62 383 HIS A N 1
ATOM 3065 C CA . HIS A 1 383 ? -3.629 18.643 -16.635 1.00 84.62 383 HIS A CA 1
ATOM 3066 C C . HIS A 1 383 ? -3.791 18.378 -15.130 1.00 84.62 383 HIS A C 1
ATOM 3068 O O . HIS A 1 383 ? -4.237 19.259 -14.399 1.00 84.62 383 HIS A O 1
ATOM 3074 N N . PHE A 1 384 ? -3.412 17.189 -14.649 1.00 85.00 384 PHE A N 1
ATOM 3075 C CA . PHE A 1 384 ? -3.433 16.869 -13.221 1.00 85.00 384 PHE A CA 1
ATOM 3076 C C . PHE A 1 384 ? -2.641 17.893 -12.385 1.00 85.00 384 PHE A C 1
ATOM 3078 O O . PHE A 1 384 ? -3.151 18.402 -11.386 1.00 85.00 384 PHE A O 1
ATOM 3085 N N . PHE A 1 385 ? -1.456 18.281 -12.866 1.00 84.69 385 PHE A N 1
ATOM 3086 C CA . PHE A 1 385 ? -0.548 19.246 -12.229 1.00 84.69 385 PHE A CA 1
ATOM 3087 C C . PHE A 1 385 ? -0.866 20.709 -12.561 1.00 84.69 385 PHE A C 1
ATOM 3089 O O . PHE A 1 385 ? -0.216 21.613 -12.051 1.00 84.69 385 PHE A O 1
ATOM 3096 N N . SER A 1 386 ? -1.848 20.956 -13.430 1.00 78.00 386 SER A N 1
ATOM 3097 C CA . SER A 1 386 ? -2.362 22.301 -13.726 1.00 78.00 386 SER A CA 1
ATOM 3098 C C . SER A 1 386 ? -3.594 22.658 -12.884 1.00 78.00 386 SER A C 1
ATOM 3100 O O . SER A 1 386 ? -4.166 23.733 -13.050 1.00 78.00 386 SER A O 1
ATOM 3102 N N . SER A 1 387 ? -4.054 21.744 -12.023 1.00 71.50 387 SER A N 1
ATOM 3103 C CA . SER A 1 387 ? -5.222 21.963 -11.169 1.00 71.50 387 SER A CA 1
ATOM 3104 C C . SER A 1 387 ? -4.910 22.905 -9.999 1.00 71.50 387 SER A C 1
ATOM 3106 O O . SER A 1 387 ? -3.754 23.094 -9.627 1.00 71.50 387 SER A O 1
ATOM 3108 N N . LYS A 1 388 ? -5.955 23.483 -9.384 1.00 65.19 388 LYS A N 1
ATOM 3109 C CA . LYS A 1 388 ? -5.827 24.433 -8.257 1.00 65.19 388 LYS A CA 1
ATOM 3110 C C . LYS A 1 388 ? -5.025 23.876 -7.073 1.00 65.19 388 LYS A C 1
ATOM 3112 O O . LYS A 1 388 ? -4.374 24.646 -6.380 1.00 65.19 388 LYS A O 1
ATOM 3117 N N . ALA A 1 389 ? -5.036 22.554 -6.884 1.00 63.56 389 ALA A N 1
ATOM 3118 C CA . ALA A 1 389 ? -4.253 21.859 -5.860 1.00 63.56 389 ALA A CA 1
ATOM 3119 C C . ALA A 1 389 ? -2.728 21.989 -6.062 1.00 63.56 389 ALA A C 1
ATOM 3121 O O . ALA A 1 389 ? -1.963 21.800 -5.123 1.00 63.56 389 ALA A O 1
ATOM 3122 N N . TRP A 1 390 ? -2.287 22.331 -7.276 1.00 68.38 390 TRP A N 1
ATOM 3123 C CA . TRP A 1 390 ? -0.880 22.452 -7.657 1.00 68.38 390 TRP A CA 1
ATOM 3124 C C . TRP A 1 390 ? -0.444 23.901 -7.949 1.00 68.38 390 TRP A C 1
ATOM 3126 O O . TRP A 1 390 ? 0.736 24.125 -8.214 1.00 68.38 390 TRP A O 1
ATOM 3136 N N . GLY A 1 391 ? -1.352 24.890 -7.869 1.00 53.03 391 GLY A N 1
ATOM 3137 C CA . GLY A 1 391 ? -0.986 26.308 -7.966 1.00 53.03 391 GLY A CA 1
ATOM 3138 C C . GLY A 1 391 ? -2.141 27.313 -7.818 1.00 53.03 391 GLY A C 1
ATOM 3139 O O . GLY A 1 391 ? -3.128 27.235 -8.543 1.00 53.03 391 GLY A O 1
ATOM 3140 N N . THR A 1 392 ? -1.980 28.270 -6.888 1.00 43.25 392 THR A N 1
ATOM 3141 C CA . THR A 1 392 ? -1.855 29.733 -7.123 1.00 43.25 392 THR A CA 1
ATOM 3142 C C . THR A 1 392 ? -1.565 30.441 -5.785 1.00 43.25 392 THR A C 1
ATOM 3144 O O . THR A 1 392 ? -2.476 30.938 -5.125 1.00 43.25 392 THR A O 1
ATOM 3147 N N . SER A 1 393 ? -0.291 30.510 -5.387 1.00 45.47 393 SER A N 1
ATOM 3148 C CA . SER A 1 393 ? 0.226 31.565 -4.500 1.00 45.47 393 SER A CA 1
ATOM 3149 C C . SER A 1 393 ? 1.407 32.245 -5.207 1.00 45.47 393 SER A C 1
ATOM 3151 O O . SER A 1 393 ? 2.089 31.602 -6.002 1.00 45.47 393 SER A O 1
ATOM 3153 N N . GLU A 1 394 ? 1.619 33.545 -4.989 1.00 46.69 394 GLU A N 1
ATOM 3154 C CA . GLU A 1 394 ? 2.473 34.435 -5.810 1.00 46.69 394 GLU A CA 1
ATOM 3155 C C . GLU A 1 394 ? 3.973 34.056 -5.916 1.00 46.69 394 GLU A C 1
ATOM 3157 O O . GLU A 1 394 ? 4.712 34.734 -6.622 1.00 46.69 394 GLU A O 1
ATOM 3162 N N . ASN A 1 395 ? 4.427 32.964 -5.286 1.00 52.09 395 ASN A N 1
ATOM 3163 C CA . ASN A 1 395 ? 5.823 32.499 -5.288 1.00 52.09 395 ASN A CA 1
ATOM 3164 C C . ASN A 1 395 ? 6.025 31.052 -5.797 1.00 52.09 395 ASN A C 1
ATOM 3166 O O . ASN A 1 395 ? 7.104 30.491 -5.598 1.00 52.09 395 ASN A O 1
ATOM 3170 N N . ASP A 1 396 ? 5.019 30.414 -6.407 1.00 56.88 396 ASP A N 1
ATOM 3171 C CA . ASP A 1 396 ? 5.054 28.960 -6.627 1.00 56.88 396 ASP A CA 1
ATOM 3172 C C . ASP A 1 396 ? 5.705 28.496 -7.942 1.00 56.88 396 ASP A C 1
ATOM 3174 O O . ASP A 1 396 ? 5.575 29.105 -9.005 1.00 56.88 396 ASP A O 1
ATOM 3178 N N . THR A 1 397 ? 6.407 27.366 -7.854 1.00 64.88 397 THR A N 1
ATOM 3179 C CA . THR A 1 397 ? 7.084 26.695 -8.975 1.00 64.88 397 THR A CA 1
ATOM 3180 C C . THR A 1 397 ? 6.045 26.094 -9.923 1.00 64.88 397 THR A C 1
ATOM 3182 O O . THR A 1 397 ? 5.111 25.437 -9.470 1.00 64.88 397 THR A O 1
ATOM 3185 N N . ASN A 1 398 ? 6.197 26.266 -11.243 1.00 78.69 398 ASN A N 1
ATOM 3186 C CA . ASN A 1 398 ? 5.306 25.614 -12.206 1.00 78.69 398 ASN A CA 1
ATOM 3187 C C . ASN A 1 398 ? 5.615 24.107 -12.294 1.00 78.69 398 ASN A C 1
ATOM 3189 O O . ASN A 1 398 ? 6.430 23.669 -13.110 1.00 78.69 398 ASN A O 1
ATOM 3193 N N . TRP A 1 399 ? 4.953 23.313 -11.448 1.00 81.88 399 TRP A N 1
ATOM 3194 C CA . TRP A 1 399 ? 5.122 21.858 -11.374 1.00 81.88 399 TRP A CA 1
ATOM 3195 C C . TRP A 1 399 ? 4.828 21.151 -12.697 1.00 81.88 399 TRP A C 1
ATOM 3197 O O . TRP A 1 399 ? 5.523 20.199 -13.047 1.00 81.88 399 TRP A O 1
ATOM 3207 N N . SER A 1 400 ? 3.849 21.633 -13.468 1.00 84.94 400 SER A N 1
ATOM 3208 C CA . SER A 1 400 ? 3.540 21.074 -14.789 1.00 84.94 400 SER A CA 1
ATOM 3209 C C . SER A 1 400 ? 4.746 21.168 -15.728 1.00 84.94 400 SER A C 1
ATOM 3211 O O . SER A 1 400 ? 5.107 20.182 -16.372 1.00 84.94 400 SER A O 1
ATOM 3213 N N . ASP A 1 401 ? 5.410 22.324 -15.777 1.00 85.50 401 ASP A N 1
ATOM 3214 C CA . ASP A 1 401 ? 6.599 22.511 -16.616 1.00 85.50 401 ASP A CA 1
ATOM 3215 C C . ASP A 1 401 ? 7.796 21.713 -16.087 1.00 85.50 401 ASP A C 1
ATOM 3217 O O . ASP A 1 401 ? 8.500 21.066 -16.865 1.00 85.50 401 ASP A O 1
ATOM 3221 N N . GLN A 1 402 ? 7.993 21.688 -14.766 1.00 87.31 402 GLN A N 1
ATOM 3222 C CA . GLN A 1 402 ? 9.070 20.928 -14.131 1.00 87.31 402 GLN A CA 1
ATOM 3223 C C . GLN A 1 402 ? 8.948 19.420 -14.392 1.00 87.31 402 GLN A C 1
ATOM 3225 O O . GLN A 1 402 ? 9.931 18.767 -14.750 1.00 87.31 402 GLN A O 1
ATOM 3230 N N . TYR A 1 403 ? 7.756 18.842 -14.240 1.00 89.62 403 TYR A N 1
ATOM 3231 C CA . TYR A 1 403 ? 7.546 17.414 -14.479 1.00 89.62 403 TYR A CA 1
ATOM 3232 C C . TYR A 1 403 ? 7.560 17.066 -15.965 1.00 89.62 403 TYR A C 1
ATOM 3234 O O . TYR A 1 403 ? 8.046 15.995 -16.333 1.00 89.62 403 TYR A O 1
ATOM 3242 N N . LYS A 1 404 ? 7.119 17.982 -16.836 1.00 89.56 404 LYS A N 1
ATOM 3243 C CA . LYS A 1 404 ? 7.303 17.840 -18.283 1.00 89.56 404 LYS A CA 1
ATOM 3244 C C . LYS A 1 404 ? 8.784 17.765 -18.648 1.00 89.56 404 LYS A C 1
ATOM 3246 O O . LYS A 1 404 ? 9.171 16.892 -19.420 1.00 89.56 404 LYS A O 1
ATOM 3251 N N . GLU A 1 405 ? 9.612 18.640 -18.084 1.00 89.19 405 GLU A N 1
ATOM 3252 C CA . GLU A 1 405 ? 11.055 18.630 -18.329 1.00 89.19 405 GLU A CA 1
ATOM 3253 C C . GLU A 1 405 ? 11.726 17.378 -17.758 1.00 89.19 405 GLU A C 1
ATOM 3255 O O . GLU A 1 405 ? 12.570 16.758 -18.399 1.00 89.19 405 GLU A O 1
ATOM 3260 N N . THR A 1 406 ? 11.273 16.933 -16.591 1.00 89.69 406 THR A N 1
ATOM 3261 C CA . THR A 1 406 ? 11.752 15.697 -15.971 1.00 89.69 406 THR A CA 1
ATOM 3262 C C . THR A 1 406 ? 11.436 14.470 -16.838 1.00 89.69 406 THR A C 1
ATOM 3264 O O . THR A 1 406 ? 12.296 13.611 -17.034 1.00 89.69 406 THR A O 1
ATOM 3267 N N . LEU A 1 407 ? 10.236 14.405 -17.428 1.00 91.06 407 LEU A N 1
ATOM 3268 C CA . LEU A 1 407 ? 9.869 13.376 -18.405 1.00 91.06 407 LEU A CA 1
ATOM 3269 C C . LEU A 1 407 ? 10.752 13.443 -19.661 1.00 91.06 407 LEU A C 1
ATOM 3271 O O . LEU A 1 407 ? 11.198 12.405 -20.149 1.00 91.06 407 LEU A O 1
ATOM 3275 N N . ARG A 1 408 ? 11.065 14.646 -20.162 1.00 89.50 408 ARG A N 1
ATOM 3276 C CA . ARG A 1 408 ? 11.992 14.814 -21.297 1.00 89.50 408 ARG A CA 1
ATOM 3277 C C . ARG A 1 408 ? 13.401 14.312 -20.989 1.00 89.50 408 ARG A C 1
ATOM 3279 O O . ARG A 1 408 ? 14.022 13.661 -21.824 1.00 89.50 408 ARG A O 1
ATOM 3286 N N . GLN A 1 409 ? 13.911 14.573 -19.792 1.00 88.62 409 GLN A N 1
ATOM 3287 C CA . GLN A 1 409 ? 15.219 14.059 -19.385 1.00 88.62 409 GLN A CA 1
ATOM 3288 C C . GLN A 1 409 ? 15.193 12.534 -19.252 1.00 88.62 409 GLN A C 1
ATOM 3290 O O . GLN A 1 409 ? 16.103 11.856 -19.728 1.00 88.62 409 GLN A O 1
ATOM 3295 N N . PHE A 1 410 ? 14.117 11.983 -18.685 1.00 88.38 410 PHE A N 1
ATOM 3296 C CA . PHE A 1 410 ? 13.956 10.540 -18.536 1.00 88.38 410 PHE A CA 1
ATOM 3297 C C . PHE A 1 410 ? 13.806 9.815 -19.880 1.00 88.38 410 PHE A C 1
ATOM 3299 O O . PHE A 1 410 ? 14.303 8.701 -20.022 1.00 88.38 410 PHE A O 1
ATOM 3306 N N . MET A 1 411 ? 13.170 10.429 -20.885 1.00 89.19 411 MET A N 1
ATOM 3307 C CA . MET A 1 411 ? 12.984 9.812 -22.206 1.00 89.19 411 MET A CA 1
ATOM 3308 C C . MET A 1 411 ? 14.243 9.851 -23.089 1.00 89.19 411 MET A C 1
ATOM 3310 O O . MET A 1 411 ? 14.339 9.077 -24.042 1.00 89.19 411 MET A O 1
ATOM 3314 N N . ALA A 1 412 ? 15.217 10.722 -22.799 1.00 87.44 412 ALA A N 1
ATOM 3315 C CA . ALA A 1 412 ? 16.384 10.930 -23.660 1.00 87.44 412 ALA A CA 1
ATOM 3316 C C . ALA A 1 412 ? 17.213 9.646 -23.916 1.00 87.44 412 ALA A C 1
ATOM 3318 O O . ALA A 1 412 ? 17.511 9.371 -25.082 1.00 87.44 412 ALA A O 1
ATOM 3319 N N . PRO A 1 413 ? 17.518 8.795 -22.912 1.00 85.75 413 PRO A N 1
ATOM 3320 C CA . PRO A 1 413 ? 18.201 7.519 -23.149 1.00 85.75 413 PRO A CA 1
ATOM 3321 C C . PRO A 1 413 ? 17.386 6.538 -24.008 1.00 85.75 413 PRO A C 1
ATOM 3323 O O . PRO A 1 413 ? 17.951 5.768 -24.782 1.00 85.75 413 PRO A O 1
ATOM 3326 N N . TYR A 1 414 ? 16.053 6.560 -23.909 1.00 87.19 414 TYR A N 1
ATOM 3327 C CA . TYR A 1 414 ? 15.172 5.704 -24.717 1.00 87.19 414 TYR A CA 1
ATOM 3328 C C . TYR A 1 414 ? 15.172 6.151 -26.180 1.00 87.19 414 TYR A C 1
ATOM 3330 O O . TYR A 1 414 ? 15.279 5.320 -27.079 1.00 87.19 414 TYR A O 1
ATOM 3338 N N . 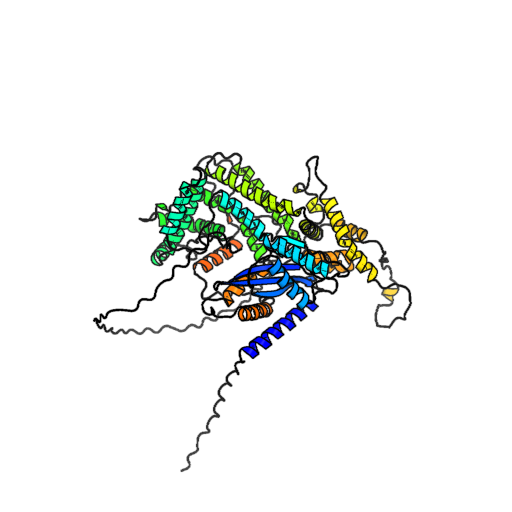ALA A 1 415 ? 15.149 7.463 -26.419 1.00 85.56 415 ALA A N 1
ATOM 3339 C CA . ALA A 1 415 ? 15.241 8.035 -27.757 1.00 85.56 415 ALA A CA 1
ATOM 3340 C C . ALA A 1 415 ? 16.575 7.698 -28.446 1.00 85.56 415 ALA A C 1
ATOM 3342 O O . ALA A 1 415 ? 16.598 7.356 -29.631 1.00 85.56 415 ALA A O 1
ATOM 3343 N N . GLN A 1 416 ? 17.684 7.743 -27.699 1.00 83.62 416 GLN A N 1
ATOM 3344 C CA . GLN A 1 416 ? 19.004 7.355 -28.205 1.00 83.62 416 GLN A CA 1
ATOM 3345 C C . GLN A 1 416 ? 19.038 5.879 -28.618 1.00 83.62 416 GLN A C 1
ATOM 3347 O O . GLN A 1 416 ? 19.462 5.577 -29.734 1.00 83.62 416 GLN A O 1
ATOM 3352 N N . ARG A 1 417 ? 18.528 4.972 -27.769 1.00 81.19 417 ARG A N 1
ATOM 3353 C CA . ARG A 1 417 ? 18.428 3.536 -28.087 1.00 81.19 417 ARG A CA 1
ATOM 3354 C C . ARG A 1 417 ? 17.562 3.278 -29.317 1.00 81.19 417 ARG A C 1
ATOM 3356 O O . ARG A 1 417 ? 17.980 2.559 -30.217 1.00 81.19 417 ARG A O 1
ATOM 3363 N N . HIS A 1 418 ? 16.398 3.918 -29.393 1.00 80.19 418 HIS A N 1
ATOM 3364 C CA . HIS A 1 418 ? 15.489 3.768 -30.527 1.00 80.19 418 HIS A CA 1
ATOM 3365 C C . HIS A 1 418 ? 16.124 4.241 -31.847 1.00 80.19 418 HIS A C 1
ATOM 3367 O O . HIS A 1 418 ? 15.983 3.589 -32.877 1.00 80.19 418 HIS A O 1
ATOM 3373 N N . THR A 1 419 ? 16.887 5.337 -31.812 1.00 77.19 419 THR A N 1
ATOM 3374 C CA . THR A 1 419 ? 17.602 5.858 -32.991 1.00 77.19 419 THR A CA 1
ATOM 3375 C C . THR A 1 419 ? 18.724 4.916 -33.445 1.00 77.19 419 THR A C 1
ATOM 3377 O O . THR A 1 419 ? 18.938 4.752 -34.641 1.00 77.19 419 THR A O 1
ATOM 3380 N N . GLN A 1 420 ? 19.425 4.269 -32.507 1.00 69.75 420 GLN A N 1
ATOM 3381 C CA . GLN A 1 420 ? 20.491 3.300 -32.808 1.00 69.75 420 GLN A CA 1
ATOM 3382 C C . GLN A 1 420 ? 19.959 1.944 -33.300 1.00 69.75 420 GLN A C 1
ATOM 3384 O O . GLN A 1 420 ? 20.644 1.262 -34.058 1.00 69.75 420 GLN A O 1
ATOM 3389 N N . ALA A 1 421 ? 18.752 1.553 -32.881 1.00 65.94 421 ALA A N 1
ATOM 3390 C CA . ALA A 1 421 ? 18.109 0.302 -33.284 1.00 65.94 421 ALA A CA 1
ATOM 3391 C C . ALA A 1 421 ? 17.476 0.360 -34.688 1.00 65.94 421 ALA A C 1
ATOM 3393 O O . ALA A 1 421 ? 17.202 -0.686 -35.280 1.00 65.94 421 ALA A O 1
ATOM 3394 N N . GLN A 1 422 ? 17.251 1.556 -35.247 1.00 59.41 422 GLN A N 1
ATOM 3395 C CA . GLN A 1 422 ? 16.785 1.692 -36.625 1.00 59.41 422 GLN A CA 1
ATOM 3396 C C . GLN A 1 422 ? 17.913 1.322 -37.603 1.00 59.41 422 GLN A C 1
ATOM 3398 O O . GLN A 1 422 ? 18.996 1.909 -37.542 1.00 59.41 422 GLN A O 1
ATOM 3403 N N . PRO A 1 423 ? 17.699 0.371 -38.532 1.00 45.00 423 PRO A N 1
ATOM 3404 C CA . PRO A 1 423 ? 18.710 0.043 -39.524 1.00 45.00 423 PRO A CA 1
ATOM 3405 C C . PRO A 1 423 ? 18.987 1.264 -40.407 1.00 45.00 423 PRO A C 1
ATOM 3407 O O . PRO A 1 423 ? 18.063 1.857 -40.965 1.00 45.00 423 PRO A O 1
ATOM 3410 N N . LEU A 1 424 ? 20.271 1.607 -40.557 1.00 41.69 424 LEU A N 1
ATOM 3411 C CA . LEU A 1 424 ? 20.773 2.544 -41.563 1.00 41.69 424 LEU A CA 1
ATOM 3412 C C . LEU A 1 424 ? 20.181 2.159 -42.928 1.00 41.69 424 LEU A C 1
ATOM 3414 O O . LEU A 1 424 ? 20.596 1.174 -43.540 1.00 41.69 424 LEU A O 1
ATOM 3418 N N . GLN A 1 425 ? 19.187 2.910 -43.406 1.00 43.31 425 GLN A N 1
ATOM 3419 C CA . GLN A 1 425 ? 18.690 2.765 -44.770 1.00 43.31 425 GLN A CA 1
ATOM 3420 C C . GLN A 1 425 ? 19.780 3.243 -45.726 1.00 43.31 425 GLN A C 1
ATOM 3422 O O . GLN A 1 425 ? 19.909 4.426 -46.029 1.00 43.31 425 GLN A O 1
ATOM 3427 N N . GLY A 1 426 ? 20.591 2.292 -46.170 1.00 39.41 426 GLY A N 1
ATOM 3428 C CA . GLY A 1 426 ? 21.719 2.552 -47.041 1.00 39.41 426 GLY A CA 1
ATOM 3429 C C . GLY A 1 426 ? 22.403 1.276 -47.500 1.00 39.41 426 GLY A C 1
ATOM 3430 O O . GLY A 1 426 ? 23.612 1.204 -47.396 1.00 39.41 426 GLY A O 1
ATOM 3431 N N . GLU A 1 427 ? 21.647 0.277 -47.966 1.00 31.33 427 GLU A N 1
ATOM 3432 C CA . GLU A 1 427 ? 22.041 -0.577 -49.098 1.00 31.33 427 GLU A CA 1
ATOM 3433 C C . GLU A 1 427 ? 20.896 -1.522 -49.489 1.00 31.33 427 GLU A C 1
ATOM 3435 O O . GLU A 1 427 ? 20.288 -2.215 -48.675 1.00 31.33 427 GLU A O 1
ATOM 3440 N N . GLN A 1 428 ? 20.558 -1.486 -50.775 1.00 39.06 428 GLN A N 1
ATOM 3441 C CA . GLN A 1 428 ? 19.479 -2.246 -51.389 1.00 39.06 428 GLN A CA 1
ATOM 3442 C C . GLN A 1 428 ? 19.777 -3.749 -51.326 1.00 39.06 428 GLN A C 1
ATOM 3444 O O . GLN A 1 428 ? 20.820 -4.193 -51.798 1.00 39.06 428 GLN A O 1
ATOM 3449 N N . THR A 1 429 ? 18.822 -4.553 -50.857 1.00 29.12 429 THR A N 1
ATOM 3450 C CA . THR A 1 429 ? 18.786 -5.993 -51.159 1.00 29.12 429 THR A CA 1
ATOM 3451 C C . THR A 1 429 ? 17.396 -6.413 -51.655 1.00 29.12 429 THR A C 1
ATOM 3453 O O . THR A 1 429 ? 16.391 -5.789 -51.303 1.00 29.12 429 THR A O 1
ATOM 3456 N N . PRO A 1 430 ? 17.322 -7.399 -52.572 1.00 35.50 430 PRO A N 1
ATOM 3457 C CA . PRO A 1 430 ? 16.171 -7.578 -53.448 1.00 35.50 430 PRO A CA 1
ATOM 3458 C C . PRO A 1 430 ? 14.987 -8.252 -52.747 1.00 35.50 430 PRO A C 1
ATOM 3460 O O . PRO A 1 430 ? 15.131 -9.215 -51.993 1.00 35.50 430 PRO A O 1
ATOM 3463 N N . LYS A 1 431 ? 13.796 -7.735 -53.062 1.00 34.25 431 LYS A N 1
ATOM 3464 C CA . LYS A 1 431 ? 12.479 -8.169 -52.583 1.00 34.25 431 LYS A CA 1
ATOM 3465 C C . LYS A 1 431 ? 12.276 -9.681 -52.759 1.00 34.25 431 LYS A C 1
ATOM 3467 O O . LYS A 1 431 ? 12.308 -10.190 -53.877 1.00 34.25 431 LYS A O 1
ATOM 3472 N N . ARG A 1 432 ? 11.972 -10.384 -51.662 1.00 30.48 432 ARG A N 1
ATOM 3473 C CA . ARG A 1 432 ? 11.311 -11.696 -51.707 1.00 30.48 432 ARG A CA 1
ATOM 3474 C C . ARG A 1 432 ? 9.808 -11.490 -51.887 1.00 30.48 432 ARG A C 1
ATOM 3476 O O . ARG A 1 432 ? 9.184 -10.740 -51.145 1.00 30.48 432 ARG A O 1
ATOM 3483 N N . HIS A 1 433 ? 9.254 -12.159 -52.890 1.00 39.81 433 HIS A N 1
ATOM 3484 C CA . HIS A 1 433 ? 7.829 -12.196 -53.189 1.00 39.81 433 HIS A CA 1
ATOM 3485 C C . HIS A 1 433 ? 7.046 -12.980 -52.125 1.00 39.81 433 HIS A C 1
ATOM 3487 O O . HIS A 1 433 ? 7.364 -14.141 -51.873 1.00 39.81 433 HIS A O 1
ATOM 3493 N N . SER A 1 434 ? 5.957 -12.401 -51.613 1.00 34.41 434 SER A N 1
ATOM 3494 C CA . SER A 1 434 ? 4.775 -13.161 -51.188 1.00 34.41 434 SER A CA 1
ATOM 3495 C C . SER A 1 434 ? 3.494 -12.318 -51.290 1.00 34.41 434 SER A C 1
ATOM 3497 O O . SER A 1 434 ? 3.341 -11.314 -50.608 1.00 34.41 434 SER A O 1
ATOM 3499 N N . ALA A 1 435 ? 2.646 -12.774 -52.212 1.00 40.75 435 ALA A N 1
ATOM 3500 C CA . ALA A 1 435 ? 1.198 -12.670 -52.408 1.00 40.75 435 ALA A CA 1
ATOM 3501 C C . ALA A 1 435 ? 0.314 -11.576 -51.749 1.00 40.75 435 ALA A C 1
ATOM 3503 O O . ALA A 1 435 ? 0.225 -11.441 -50.536 1.00 40.75 435 ALA A O 1
ATOM 3504 N N . SER A 1 436 ? -0.491 -11.005 -52.659 1.00 47.44 436 SER A N 1
ATOM 3505 C CA . SER A 1 436 ? -1.851 -10.441 -52.575 1.00 47.44 436 SER A CA 1
ATOM 3506 C C . SER A 1 436 ? -2.081 -9.083 -51.904 1.00 47.44 436 SER A C 1
ATOM 3508 O O . SER A 1 436 ? -2.585 -8.993 -50.789 1.00 47.44 436 SER A O 1
ATOM 3510 N N . THR A 1 437 ? -1.892 -8.030 -52.696 1.00 39.16 437 THR A N 1
ATOM 3511 C CA . THR A 1 437 ? -2.739 -6.827 -52.661 1.00 39.16 437 THR A CA 1
ATOM 3512 C C . THR A 1 437 ? -3.360 -6.660 -54.049 1.00 39.16 437 THR A C 1
ATOM 3514 O O . THR A 1 437 ? -2.689 -6.916 -55.048 1.00 39.16 437 THR A O 1
ATOM 3517 N N . SER A 1 438 ? -4.645 -6.315 -54.114 1.00 56.53 438 SER A N 1
ATOM 3518 C CA . SER A 1 438 ? -5.398 -6.121 -55.361 1.00 56.53 438 SER A CA 1
ATOM 3519 C C . SER A 1 438 ? -4.784 -4.990 -56.198 1.00 56.53 438 SER A C 1
ATOM 3521 O O . SER A 1 438 ? -4.405 -3.965 -55.637 1.00 56.53 438 SER A O 1
ATOM 3523 N N . ASP A 1 439 ? -4.737 -5.126 -57.530 1.00 55.84 439 ASP A N 1
ATOM 3524 C CA . ASP A 1 439 ? -4.253 -4.079 -58.457 1.00 55.84 439 ASP A CA 1
ATOM 3525 C C . ASP A 1 439 ? -5.019 -2.746 -58.310 1.00 55.84 439 ASP A C 1
ATOM 3527 O O . ASP A 1 439 ? -4.525 -1.685 -58.693 1.00 55.84 439 ASP A O 1
ATOM 3531 N N . LEU A 1 440 ? -6.213 -2.784 -57.709 1.00 51.44 440 LEU A N 1
ATOM 3532 C CA . LEU A 1 440 ? -7.009 -1.599 -57.402 1.00 51.44 440 LEU A CA 1
ATOM 3533 C C . LEU A 1 440 ? -6.468 -0.811 -56.192 1.00 51.44 440 LEU A C 1
ATOM 3535 O O . LEU A 1 440 ? -6.549 0.415 -56.196 1.00 51.44 440 LEU A O 1
ATOM 3539 N N . ASP A 1 441 ? -5.843 -1.479 -55.213 1.00 54.06 441 ASP A N 1
ATOM 3540 C CA . ASP A 1 441 ? -5.182 -0.827 -54.066 1.00 54.06 441 ASP A CA 1
ATOM 3541 C C . ASP A 1 441 ? -3.877 -0.131 -54.482 1.00 54.06 441 ASP A C 1
ATOM 3543 O O . ASP A 1 441 ? -3.461 0.839 -53.855 1.00 54.06 441 ASP A O 1
ATOM 3547 N N . ALA A 1 442 ? -3.245 -0.596 -55.566 1.00 51.06 442 ALA A N 1
ATOM 3548 C CA . ALA A 1 442 ? -2.058 0.033 -56.146 1.00 51.06 442 ALA A CA 1
ATOM 3549 C C . ALA A 1 442 ? -2.386 1.292 -56.976 1.00 51.06 442 ALA A C 1
ATOM 3551 O O . ALA A 1 442 ? -1.527 2.150 -57.162 1.00 51.06 442 ALA A O 1
ATOM 3552 N N . LEU A 1 443 ? -3.622 1.410 -57.479 1.00 46.62 443 LEU A N 1
ATOM 3553 C CA . LEU A 1 443 ? -4.110 2.560 -58.257 1.00 46.62 443 LEU A CA 1
ATOM 3554 C C . LEU A 1 443 ? -4.777 3.637 -57.390 1.00 46.62 443 LEU A C 1
ATOM 3556 O O . LEU A 1 443 ? -4.818 4.801 -57.786 1.00 46.62 443 LEU A O 1
ATOM 3560 N N . LEU A 1 444 ? -5.287 3.258 -56.217 1.00 46.25 444 LEU A N 1
ATOM 3561 C CA . LEU A 1 444 ? -5.925 4.142 -55.238 1.00 46.25 444 LEU A CA 1
ATOM 3562 C C . LEU A 1 444 ? -4.962 4.588 -54.133 1.00 46.25 444 LEU A C 1
ATOM 3564 O O . LEU A 1 444 ? -5.419 4.880 -53.031 1.00 46.25 444 LEU A O 1
ATOM 3568 N N . ASP A 1 445 ? -3.656 4.660 -54.412 1.00 43.12 445 ASP A N 1
ATOM 3569 C CA . ASP A 1 445 ? -2.624 5.085 -53.458 1.00 43.12 445 ASP A CA 1
ATOM 3570 C C . ASP A 1 445 ? -2.727 6.600 -53.154 1.00 43.12 445 ASP A C 1
ATOM 3572 O O . ASP A 1 445 ? -1.836 7.401 -53.409 1.00 43.12 445 ASP A O 1
ATOM 3576 N N . ILE A 1 446 ? -3.863 6.996 -52.582 1.00 44.16 446 ILE A N 1
ATOM 3577 C CA . ILE A 1 446 ? -4.002 8.062 -51.601 1.00 44.16 446 ILE A CA 1
ATOM 3578 C C . ILE A 1 446 ? -3.752 7.402 -50.239 1.00 44.16 446 ILE A C 1
ATOM 3580 O O . ILE A 1 446 ? -4.566 7.471 -49.319 1.00 44.16 446 ILE A O 1
ATOM 3584 N N . ARG A 1 447 ? -2.617 6.714 -50.083 1.00 38.97 447 ARG A N 1
ATOM 3585 C CA . ARG A 1 447 ? -2.032 6.621 -48.752 1.00 38.97 447 ARG A CA 1
ATOM 3586 C C . ARG A 1 447 ? -1.621 8.050 -48.424 1.00 38.97 447 ARG A C 1
ATOM 3588 O O . ARG A 1 447 ? -0.833 8.615 -49.188 1.00 38.97 447 ARG A O 1
ATOM 3595 N N . PRO A 1 448 ? -2.114 8.685 -47.344 1.00 35.94 448 PRO A N 1
ATOM 3596 C CA . PRO A 1 448 ? -1.347 9.790 -46.806 1.00 35.94 448 PRO A CA 1
ATOM 3597 C C . PRO A 1 448 ? 0.042 9.200 -46.596 1.00 35.94 448 PRO A C 1
ATOM 3599 O O . PRO A 1 448 ? 0.178 8.162 -45.944 1.00 35.94 448 PRO A O 1
ATOM 3602 N N . HIS A 1 449 ? 1.048 9.775 -47.249 1.00 35.69 449 HIS A N 1
ATOM 3603 C CA . HIS A 1 449 ? 2.419 9.511 -46.880 1.00 35.69 449 HIS A CA 1
ATOM 3604 C C . HIS A 1 449 ? 2.491 9.787 -45.377 1.00 35.69 449 HIS A C 1
ATOM 3606 O O . HIS A 1 449 ? 2.610 10.934 -44.952 1.00 35.69 449 HIS A O 1
ATOM 3612 N N . ILE A 1 450 ? 2.391 8.732 -44.564 1.00 38.56 450 ILE A N 1
ATOM 3613 C CA . ILE A 1 450 ? 2.988 8.702 -43.242 1.00 38.56 450 ILE A CA 1
ATOM 3614 C C . ILE A 1 450 ? 4.470 8.720 -43.578 1.00 38.56 450 ILE A C 1
ATOM 3616 O O . ILE A 1 450 ? 5.130 7.691 -43.688 1.00 38.56 450 ILE A O 1
ATOM 3620 N N . HIS A 1 451 ? 4.957 9.918 -43.899 1.00 34.62 451 HIS A N 1
ATOM 3621 C CA . HIS A 1 451 ? 6.351 10.230 -43.780 1.00 34.62 451 HIS A CA 1
ATOM 3622 C C . HIS A 1 451 ? 6.668 9.848 -42.340 1.00 34.62 451 HIS A C 1
ATOM 3624 O O . HIS A 1 451 ? 6.182 10.468 -41.395 1.00 34.62 451 HIS A O 1
ATOM 3630 N N . SER A 1 452 ? 7.394 8.744 -42.183 1.00 39.97 452 SER A N 1
ATOM 3631 C CA . SER A 1 452 ? 8.192 8.470 -41.003 1.00 39.97 452 SER A CA 1
ATOM 3632 C C . SER A 1 452 ? 9.212 9.598 -40.938 1.00 39.97 452 SER A C 1
ATOM 3634 O O . SER A 1 452 ? 10.331 9.465 -41.430 1.00 39.97 452 SER A O 1
ATOM 3636 N N . ASP A 1 453 ? 8.753 10.758 -40.483 1.00 38.78 453 ASP A N 1
ATOM 3637 C CA . ASP A 1 453 ? 9.578 11.934 -40.353 1.00 38.78 453 ASP A CA 1
ATOM 3638 C C . ASP A 1 453 ? 10.512 11.646 -39.173 1.00 38.78 453 ASP A C 1
ATOM 3640 O O . ASP A 1 453 ? 10.035 11.366 -38.067 1.00 38.78 453 ASP A O 1
ATOM 3644 N N . PRO A 1 454 ? 11.835 11.616 -39.386 1.00 46.16 454 PRO A N 1
ATOM 3645 C CA . PRO A 1 454 ? 12.793 11.393 -38.322 1.00 46.16 454 PRO A CA 1
ATOM 3646 C C . PRO A 1 454 ? 12.889 12.683 -37.501 1.00 46.16 454 PRO A C 1
ATOM 3648 O O . PRO A 1 454 ? 13.793 13.492 -37.690 1.00 46.16 454 PRO A O 1
ATOM 3651 N N . SER A 1 455 ? 11.931 12.913 -36.604 1.00 47.12 455 SER A N 1
ATOM 3652 C CA . SER A 1 455 ? 11.960 14.043 -35.677 1.00 47.12 455 SER A CA 1
ATOM 3653 C C . SER A 1 455 ? 11.596 13.614 -34.255 1.00 47.12 455 SER A C 1
ATOM 3655 O O . SER A 1 455 ? 10.443 13.390 -33.897 1.00 47.12 455 SER A O 1
ATOM 3657 N N . THR A 1 456 ? 12.683 13.472 -33.486 1.00 64.50 456 THR A N 1
ATOM 3658 C CA . THR A 1 456 ? 12.881 13.945 -32.109 1.00 64.50 456 THR A CA 1
ATOM 3659 C C . THR A 1 456 ? 11.791 13.587 -31.098 1.00 64.50 456 THR A C 1
ATOM 3661 O O . THR A 1 456 ? 10.667 14.057 -31.167 1.00 64.50 456 THR A O 1
ATOM 3664 N N . SER A 1 457 ? 12.156 12.829 -30.063 1.00 65.69 457 SER A N 1
ATOM 3665 C CA . SER A 1 457 ? 11.347 12.500 -28.872 1.00 65.69 457 SER A CA 1
ATOM 3666 C C . SER A 1 457 ? 10.426 13.617 -28.337 1.00 65.69 457 SER A C 1
ATOM 3668 O O . SER A 1 457 ? 9.371 13.337 -27.770 1.00 65.69 457 SER A O 1
ATOM 3670 N N . GLU A 1 458 ? 10.787 14.885 -28.538 1.00 73.06 458 GLU A N 1
ATOM 3671 C CA . GLU A 1 458 ? 9.960 16.055 -28.230 1.00 73.06 458 GLU A CA 1
ATOM 3672 C C . GLU A 1 458 ? 8.647 16.133 -29.021 1.00 73.06 458 GLU A C 1
ATOM 3674 O O . GLU A 1 458 ? 7.620 16.504 -28.451 1.00 73.06 458 GLU A O 1
ATOM 3679 N N . HIS A 1 459 ? 8.653 15.774 -30.306 1.00 81.19 459 HIS A N 1
ATOM 3680 C CA . HIS A 1 459 ? 7.457 15.759 -31.145 1.00 81.19 459 HIS A CA 1
ATOM 3681 C C . HIS A 1 459 ? 6.505 14.630 -30.728 1.00 81.19 459 HIS A C 1
ATOM 3683 O O . HIS A 1 459 ? 5.288 14.807 -30.708 1.00 81.19 459 HIS A O 1
ATOM 3689 N N . GLU A 1 460 ? 7.045 13.482 -30.313 1.00 88.12 460 GLU A N 1
ATOM 3690 C CA . GLU A 1 460 ? 6.256 12.381 -29.753 1.00 88.12 460 GLU A CA 1
ATOM 3691 C C . GLU A 1 460 ? 5.538 12.798 -28.462 1.00 88.12 460 GLU A C 1
ATOM 3693 O O . GLU A 1 460 ? 4.319 12.647 -28.347 1.00 88.12 460 GLU A O 1
ATOM 3698 N N . LEU A 1 461 ? 6.276 13.413 -27.531 1.00 88.19 461 LEU A N 1
ATOM 3699 C CA . LEU A 1 461 ? 5.723 13.949 -26.290 1.00 88.19 461 LEU A CA 1
ATOM 3700 C C . LEU A 1 461 ? 4.670 15.034 -26.543 1.00 88.19 461 LEU A C 1
ATOM 3702 O O . LEU A 1 461 ? 3.619 15.016 -25.904 1.00 88.19 461 LEU A O 1
ATOM 3706 N N . ALA A 1 462 ? 4.921 15.964 -27.468 1.00 86.81 462 ALA A N 1
ATOM 3707 C CA . ALA A 1 462 ? 3.961 17.011 -27.815 1.00 86.81 462 ALA A CA 1
ATOM 3708 C C . ALA A 1 462 ? 2.642 16.418 -28.338 1.00 86.81 462 ALA A C 1
ATOM 3710 O O . ALA A 1 462 ? 1.582 16.725 -27.792 1.00 86.81 462 ALA A O 1
ATOM 3711 N N . ARG A 1 463 ? 2.709 15.483 -29.298 1.00 88.75 463 ARG A N 1
ATOM 3712 C CA . ARG A 1 463 ? 1.527 14.804 -29.858 1.00 88.75 463 ARG A CA 1
ATOM 3713 C C . ARG A 1 463 ? 0.724 14.051 -28.796 1.00 88.75 463 ARG A C 1
ATOM 3715 O O . ARG A 1 463 ? -0.503 14.149 -28.768 1.00 88.75 463 ARG A O 1
ATOM 3722 N N . TYR A 1 464 ? 1.390 13.324 -27.896 1.00 90.56 464 TYR A N 1
ATOM 3723 C CA . TYR A 1 464 ? 0.707 12.621 -26.806 1.00 90.56 464 TYR A CA 1
ATOM 3724 C C . TYR A 1 464 ? -0.037 13.590 -25.872 1.00 90.56 464 TYR A C 1
ATOM 3726 O O . TYR A 1 464 ? -1.188 13.337 -25.495 1.00 90.56 464 TYR A O 1
ATOM 3734 N N . LEU A 1 465 ? 0.597 14.709 -25.512 1.00 88.31 465 LEU A N 1
ATOM 3735 C CA . LEU A 1 465 ? 0.018 15.714 -24.619 1.00 88.31 465 LEU A CA 1
ATOM 3736 C C . LEU A 1 465 ? -1.134 16.498 -25.264 1.00 88.31 465 LEU A C 1
ATOM 3738 O O . LEU A 1 465 ? -2.059 16.883 -24.552 1.00 88.31 465 LEU A O 1
ATOM 3742 N N . GLU A 1 466 ? -1.109 16.696 -26.583 1.00 87.56 466 GLU A N 1
ATOM 3743 C CA . GLU A 1 466 ? -2.182 17.352 -27.343 1.00 87.56 466 GLU A CA 1
ATOM 3744 C C . GLU A 1 466 ? -3.436 16.482 -27.492 1.00 87.56 466 GLU A C 1
ATOM 3746 O O . GLU A 1 466 ? -4.549 17.011 -27.566 1.00 87.56 466 GLU A O 1
ATOM 3751 N N . LYS A 1 467 ? -3.299 15.145 -27.503 1.00 87.62 467 LYS A N 1
ATOM 3752 C CA . LYS A 1 467 ? -4.470 14.256 -27.562 1.00 87.62 467 LYS A CA 1
ATOM 3753 C C . LYS A 1 467 ? -5.411 14.510 -26.373 1.00 87.62 467 LYS A C 1
ATOM 3755 O O . LYS A 1 467 ? -4.939 14.653 -25.239 1.00 87.62 467 LYS A O 1
ATOM 3760 N N . PRO A 1 468 ? -6.742 14.465 -26.571 1.00 85.38 468 PRO A N 1
ATOM 3761 C CA . PRO A 1 468 ? -7.691 14.644 -25.479 1.00 85.38 468 PRO A CA 1
ATOM 3762 C C . PRO A 1 468 ? -7.507 13.567 -24.405 1.00 85.38 468 PRO A C 1
ATOM 3764 O O . PRO A 1 468 ? -7.090 12.441 -24.695 1.00 85.38 468 PRO A O 1
ATOM 3767 N N . ARG A 1 469 ? -7.823 13.921 -23.157 1.00 86.31 469 ARG A N 1
ATOM 3768 C CA . ARG A 1 469 ? -7.844 12.966 -22.045 1.00 86.31 469 ARG A CA 1
ATOM 3769 C C . ARG A 1 469 ? -8.921 11.919 -22.303 1.00 86.31 469 ARG A C 1
ATOM 3771 O O . ARG A 1 469 ? -10.023 12.258 -22.733 1.00 86.31 469 ARG A O 1
ATOM 3778 N N . ARG A 1 470 ? -8.595 10.657 -22.046 1.00 85.88 470 ARG A N 1
ATOM 3779 C CA . ARG A 1 470 ? -9.523 9.531 -22.177 1.00 85.88 470 ARG A CA 1
ATOM 3780 C C . ARG A 1 470 ? -9.479 8.715 -20.906 1.00 85.88 470 ARG A C 1
ATOM 3782 O O . ARG A 1 470 ? -8.406 8.486 -20.358 1.00 85.88 470 ARG A O 1
ATOM 3789 N N . LYS A 1 471 ? -10.652 8.295 -20.457 1.00 85.94 471 LYS A N 1
ATOM 3790 C CA . LYS A 1 471 ? -10.799 7.452 -19.284 1.00 85.94 471 LYS A CA 1
ATOM 3791 C C . LYS A 1 471 ? -10.794 5.993 -19.730 1.00 85.94 471 LYS A C 1
ATOM 3793 O O . LYS A 1 471 ? -11.833 5.441 -20.081 1.00 85.94 471 LYS A O 1
ATOM 3798 N N . VAL A 1 472 ? -9.584 5.471 -19.867 1.00 89.12 472 VAL A N 1
ATOM 3799 C CA . VAL A 1 472 ? -9.261 4.132 -20.366 1.00 89.12 472 VAL A CA 1
ATOM 3800 C C . VAL A 1 472 ? -8.144 3.563 -19.504 1.00 89.12 472 VAL A C 1
ATOM 3802 O O . VAL A 1 472 ? -7.392 4.333 -18.897 1.00 89.12 472 VAL A O 1
ATOM 3805 N N . ASP A 1 473 ? -8.030 2.239 -19.462 1.00 90.06 473 ASP A N 1
ATOM 3806 C CA . ASP A 1 473 ? -6.894 1.589 -18.818 1.00 90.06 473 ASP A CA 1
ATOM 3807 C C . ASP A 1 473 ? -5.587 2.051 -19.502 1.00 90.06 473 ASP A C 1
ATOM 3809 O O . ASP A 1 473 ? -5.496 2.015 -20.737 1.00 90.06 473 ASP A O 1
ATOM 3813 N N . PRO A 1 474 ? -4.575 2.531 -18.749 1.00 93.62 474 PRO A N 1
ATOM 3814 C CA . PRO A 1 474 ? -3.325 2.974 -19.352 1.00 93.62 474 PRO A CA 1
ATOM 3815 C C . PRO A 1 474 ? -2.628 1.885 -20.181 1.00 93.62 474 PRO A C 1
ATOM 3817 O O . PRO A 1 474 ? -2.077 2.203 -21.231 1.00 93.62 474 PRO A O 1
ATOM 3820 N N . LEU A 1 475 ? -2.654 0.620 -19.753 1.00 94.44 475 LEU A N 1
ATOM 3821 C CA . LEU A 1 475 ? -2.033 -0.494 -20.476 1.00 94.44 475 LEU A CA 1
ATOM 3822 C C . LEU A 1 475 ? -2.739 -0.758 -21.805 1.00 94.44 475 LEU A C 1
ATOM 3824 O O . LEU A 1 475 ? -2.070 -0.945 -22.818 1.00 94.44 475 LEU A O 1
ATOM 3828 N N . GLU A 1 476 ? -4.073 -0.715 -21.822 1.00 93.31 476 GLU A N 1
ATOM 3829 C CA . GLU A 1 476 ? -4.861 -0.858 -23.053 1.00 93.31 476 GLU A CA 1
ATOM 3830 C C . GLU A 1 476 ? -4.569 0.288 -24.030 1.00 93.31 476 GLU A C 1
ATOM 3832 O O . GLU A 1 476 ? -4.290 0.053 -25.206 1.00 93.31 476 GLU A O 1
ATOM 3837 N N . PHE A 1 477 ? -4.523 1.527 -23.533 1.00 94.38 477 PHE A N 1
ATOM 3838 C CA . PHE A 1 477 ? -4.166 2.681 -24.355 1.00 94.38 477 PHE A CA 1
ATOM 3839 C C . PHE A 1 477 ? -2.783 2.531 -24.990 1.00 94.38 477 PHE A C 1
ATOM 3841 O O . PHE A 1 477 ? -2.631 2.742 -26.195 1.00 94.38 477 PHE A O 1
ATOM 3848 N N . TRP A 1 478 ? -1.770 2.183 -24.193 1.00 95.56 478 TRP A N 1
ATOM 3849 C CA . TRP A 1 478 ? -0.405 2.069 -24.696 1.00 95.56 478 TRP A CA 1
ATOM 3850 C C . TRP A 1 478 ? -0.217 0.863 -25.616 1.00 95.56 478 TRP A C 1
ATOM 3852 O O . TRP A 1 478 ? 0.574 0.959 -26.549 1.00 95.56 478 TRP A O 1
ATOM 3862 N N . LYS A 1 479 ? -0.989 -0.212 -25.429 1.00 94.56 479 LYS A N 1
ATOM 3863 C CA . LYS A 1 479 ? -1.054 -1.340 -26.364 1.00 94.56 479 LYS A CA 1
ATOM 3864 C C . LYS A 1 479 ? -1.554 -0.919 -27.741 1.00 94.56 479 LYS A C 1
ATOM 3866 O O . LYS A 1 479 ? -0.975 -1.303 -28.749 1.00 94.56 479 LYS A O 1
ATOM 3871 N N . GLU A 1 480 ? -2.614 -0.116 -27.793 1.00 93.75 480 GLU A N 1
ATOM 3872 C CA . GLU A 1 480 ? -3.172 0.385 -29.055 1.00 93.75 480 GLU A CA 1
ATOM 3873 C C . GLU A 1 480 ? -2.269 1.415 -29.749 1.00 93.75 480 GLU A C 1
ATOM 3875 O O . GLU A 1 480 ? -2.324 1.567 -30.967 1.00 93.75 480 GLU A O 1
ATOM 3880 N N . HIS A 1 481 ? -1.460 2.145 -28.977 1.00 91.56 481 HIS A N 1
ATOM 3881 C CA . HIS A 1 481 ? -0.671 3.281 -29.456 1.00 91.56 481 HIS A CA 1
ATOM 3882 C C . HIS A 1 481 ? 0.845 3.020 -29.449 1.00 91.56 481 HIS A C 1
ATOM 3884 O O . HIS A 1 481 ? 1.623 3.963 -29.609 1.00 91.56 481 HIS A O 1
ATOM 3890 N N . GLU A 1 482 ? 1.279 1.766 -29.282 1.00 90.88 482 GLU A N 1
ATOM 3891 C CA . GLU A 1 482 ? 2.700 1.392 -29.227 1.00 90.88 482 GLU A CA 1
ATOM 3892 C C . GLU A 1 482 ? 3.443 1.801 -30.505 1.00 90.88 482 GLU A C 1
ATOM 3894 O O . GLU A 1 482 ? 4.522 2.387 -30.418 1.00 90.88 482 GLU A O 1
ATOM 3899 N N . ASP A 1 483 ? 2.827 1.580 -31.671 1.00 88.44 483 ASP A N 1
ATOM 3900 C CA . ASP A 1 483 ? 3.387 1.950 -32.977 1.00 88.44 483 ASP A CA 1
ATOM 3901 C C . ASP A 1 483 ? 3.364 3.470 -33.232 1.00 88.44 483 ASP A C 1
ATOM 3903 O O . ASP A 1 483 ? 4.195 4.000 -33.972 1.00 88.44 483 ASP A O 1
ATOM 3907 N N . GLU A 1 484 ? 2.413 4.198 -32.632 1.00 89.38 484 GLU A N 1
ATOM 3908 C CA . GLU A 1 484 ? 2.301 5.659 -32.778 1.00 89.38 484 GLU A CA 1
ATOM 3909 C C . GLU A 1 484 ? 3.348 6.401 -31.928 1.00 89.38 484 GLU A C 1
ATOM 3911 O O . GLU A 1 484 ? 3.845 7.469 -32.324 1.00 89.38 484 GLU A O 1
ATOM 3916 N N . PHE A 1 485 ? 3.669 5.824 -30.766 1.00 90.94 485 PHE A N 1
ATOM 3917 C CA . PHE A 1 485 ? 4.518 6.398 -29.727 1.00 90.94 485 PHE A CA 1
ATOM 3918 C C . PHE A 1 485 ? 5.567 5.387 -29.211 1.00 90.94 485 PHE A C 1
ATOM 3920 O O . PHE A 1 485 ? 5.491 4.965 -28.054 1.00 90.94 485 PHE A O 1
ATOM 3927 N N . PRO A 1 486 ? 6.557 4.979 -30.027 1.00 90.00 486 PRO A N 1
ATOM 3928 C CA . PRO A 1 486 ? 7.489 3.905 -29.669 1.00 90.00 486 PRO A CA 1
ATOM 3929 C C . PRO A 1 486 ? 8.456 4.255 -28.520 1.00 90.00 486 PRO A C 1
ATOM 3931 O O . PRO A 1 486 ? 8.892 3.372 -27.774 1.00 90.00 486 PRO A O 1
ATOM 3934 N N . ILE A 1 487 ? 8.811 5.534 -28.342 1.00 91.19 487 ILE A N 1
ATOM 3935 C CA . ILE A 1 487 ? 9.718 5.961 -27.265 1.00 91.19 487 ILE A CA 1
ATOM 3936 C C . ILE A 1 487 ? 8.940 6.065 -25.951 1.00 91.19 487 ILE A C 1
ATOM 3938 O O . ILE A 1 487 ? 9.391 5.564 -24.919 1.00 91.19 487 ILE A O 1
ATOM 3942 N N . LEU A 1 488 ? 7.766 6.699 -25.970 1.00 92.88 488 LEU A N 1
ATOM 3943 C CA . LEU A 1 488 ? 6.917 6.858 -24.793 1.00 92.88 488 LEU A CA 1
ATOM 3944 C C . LEU A 1 488 ? 6.316 5.536 -24.337 1.00 92.88 488 LEU A C 1
ATOM 3946 O O . LEU A 1 488 ? 6.222 5.329 -23.133 1.00 92.88 488 LEU A O 1
ATOM 3950 N N . SER A 1 489 ? 5.954 4.637 -25.253 1.00 93.69 489 SER A N 1
ATOM 3951 C CA . SER A 1 489 ? 5.464 3.303 -24.903 1.00 93.69 489 SER A CA 1
ATOM 3952 C C . SER A 1 489 ? 6.542 2.507 -24.157 1.00 93.69 489 SER A C 1
ATOM 3954 O O . SER A 1 489 ? 6.261 1.899 -23.126 1.00 93.69 489 SER A O 1
ATOM 3956 N N . SER A 1 490 ? 7.808 2.620 -24.573 1.00 92.75 490 SER A N 1
ATOM 3957 C CA . SER A 1 490 ? 8.946 2.036 -23.852 1.00 92.75 490 SER A CA 1
ATOM 3958 C C . SER A 1 490 ? 9.110 2.627 -22.444 1.00 92.75 490 SER A C 1
ATOM 3960 O O . SER A 1 490 ? 9.324 1.890 -21.483 1.00 92.75 490 SER A O 1
ATOM 3962 N N . VAL A 1 491 ? 8.959 3.949 -22.293 1.00 94.31 491 VAL A N 1
ATOM 3963 C CA . VAL A 1 491 ? 8.993 4.617 -20.978 1.00 94.31 491 VAL A CA 1
ATOM 3964 C C . VAL A 1 491 ? 7.796 4.207 -20.110 1.00 94.31 491 VAL A C 1
ATOM 3966 O O . VAL A 1 491 ? 7.957 3.969 -18.914 1.00 94.31 491 VAL A O 1
ATOM 3969 N N . ALA A 1 492 ? 6.601 4.103 -20.693 1.00 95.44 492 ALA A N 1
ATOM 3970 C CA . ALA A 1 492 ? 5.384 3.687 -20.007 1.00 95.44 492 ALA A CA 1
ATOM 3971 C C . ALA A 1 492 ? 5.486 2.254 -19.493 1.00 95.44 492 ALA A C 1
ATOM 3973 O O . ALA A 1 492 ? 5.108 2.002 -18.350 1.00 95.44 492 ALA A O 1
ATOM 3974 N N . ARG A 1 493 ? 6.072 1.346 -20.279 1.00 95.25 493 ARG A N 1
ATOM 3975 C CA . ARG A 1 493 ? 6.316 -0.043 -19.880 1.00 95.25 493 ARG A CA 1
ATOM 3976 C C . ARG A 1 493 ? 7.188 -0.138 -18.623 1.00 95.25 493 ARG A C 1
ATOM 3978 O O . ARG A 1 493 ? 6.885 -0.913 -17.720 1.00 95.25 493 ARG A O 1
ATOM 3985 N N . ASP A 1 494 ? 8.221 0.694 -18.536 1.00 95.00 494 ASP A N 1
ATOM 3986 C CA . ASP A 1 494 ? 9.135 0.724 -17.394 1.00 95.00 494 ASP A CA 1
ATOM 3987 C C . ASP A 1 494 ? 8.498 1.413 -16.174 1.00 95.00 494 ASP A C 1
ATOM 3989 O O . ASP A 1 494 ? 8.500 0.860 -15.074 1.00 95.00 494 ASP A O 1
ATOM 3993 N N . ILE A 1 495 ? 7.907 2.599 -16.351 1.00 95.88 495 ILE A N 1
ATOM 3994 C CA . ILE A 1 495 ? 7.382 3.407 -15.240 1.00 95.88 495 ILE A CA 1
ATOM 3995 C C . ILE A 1 495 ? 6.095 2.826 -14.665 1.00 95.88 495 ILE A C 1
ATOM 3997 O O . ILE A 1 495 ? 5.986 2.697 -13.448 1.00 95.88 495 ILE A O 1
ATOM 4001 N N . LEU A 1 496 ? 5.119 2.466 -15.504 1.00 96.00 496 LEU A N 1
ATOM 4002 C CA . LEU A 1 496 ? 3.831 1.959 -15.019 1.00 96.00 496 LEU A CA 1
ATOM 4003 C C . LEU A 1 496 ? 3.987 0.612 -14.305 1.00 96.00 496 LEU A C 1
ATOM 4005 O O . LEU A 1 496 ? 3.138 0.269 -13.487 1.00 96.00 496 LEU A O 1
ATOM 4009 N N . SER A 1 497 ? 5.093 -0.105 -14.545 1.00 95.12 497 SER A N 1
ATOM 4010 C CA . SER A 1 497 ? 5.400 -1.345 -13.835 1.00 95.12 497 SER A CA 1
ATOM 4011 C C . SER A 1 497 ? 5.677 -1.160 -12.335 1.00 95.12 497 SER A C 1
ATOM 4013 O O . SER A 1 497 ? 5.589 -2.123 -11.569 1.00 95.12 497 SER A O 1
ATOM 4015 N N . ILE A 1 498 ? 6.024 0.059 -11.909 1.00 95.69 498 ILE A N 1
ATOM 4016 C CA . ILE A 1 498 ? 6.396 0.359 -10.527 1.00 95.69 498 ILE A CA 1
ATOM 4017 C C . ILE A 1 498 ? 5.172 0.148 -9.621 1.00 95.69 498 ILE A C 1
ATOM 4019 O O . ILE A 1 498 ? 4.157 0.833 -9.782 1.00 95.69 498 ILE A O 1
ATOM 4023 N N . PRO A 1 499 ? 5.237 -0.759 -8.634 1.00 94.06 499 PRO A N 1
ATOM 4024 C CA . PRO A 1 499 ? 4.168 -0.879 -7.660 1.00 94.06 499 PRO A CA 1
ATOM 4025 C C . PRO A 1 499 ? 4.263 0.271 -6.647 1.00 94.06 499 PRO A C 1
ATOM 4027 O O . PRO A 1 499 ? 5.330 0.575 -6.121 1.00 94.06 499 PRO A O 1
ATOM 4030 N N . ALA A 1 500 ? 3.138 0.906 -6.322 1.00 90.75 500 ALA A N 1
ATOM 4031 C CA . ALA A 1 500 ? 3.077 1.903 -5.251 1.00 90.75 500 ALA A CA 1
ATOM 4032 C C . ALA A 1 500 ? 3.141 1.263 -3.850 1.00 90.75 500 ALA A C 1
ATOM 4034 O O . ALA A 1 500 ? 3.311 1.967 -2.851 1.00 90.75 500 ALA A O 1
ATOM 4035 N N . THR A 1 501 ? 2.961 -0.059 -3.751 1.00 88.81 501 THR A N 1
ATOM 4036 C CA . THR A 1 501 ? 2.874 -0.796 -2.485 1.00 88.81 501 THR A CA 1
ATOM 4037 C C . THR A 1 501 ? 3.593 -2.139 -2.535 1.00 88.81 501 THR A C 1
ATOM 4039 O O . THR A 1 501 ? 3.793 -2.730 -3.591 1.00 88.81 501 THR A O 1
ATOM 4042 N N . GLY A 1 502 ? 3.949 -2.657 -1.357 1.00 82.88 502 GLY A N 1
ATOM 4043 C CA . GLY A 1 502 ? 4.455 -4.020 -1.177 1.00 82.88 502 GLY A CA 1
ATOM 4044 C C . GLY A 1 502 ? 3.359 -5.092 -1.166 1.00 82.88 502 GLY A C 1
ATOM 4045 O O . GLY A 1 502 ? 3.600 -6.184 -0.667 1.00 82.88 502 GLY A O 1
ATOM 4046 N N . ALA A 1 503 ? 2.162 -4.805 -1.692 1.00 76.94 503 ALA A N 1
ATOM 4047 C CA . ALA A 1 503 ? 0.978 -5.658 -1.563 1.00 76.94 503 ALA A CA 1
ATOM 4048 C C . ALA A 1 503 ? 1.192 -7.101 -2.046 1.00 76.94 503 ALA A C 1
ATOM 4050 O O . ALA A 1 503 ? 0.734 -8.041 -1.398 1.00 76.94 503 ALA A O 1
ATOM 4051 N N . GLY A 1 504 ? 1.926 -7.295 -3.147 1.00 77.25 504 GLY A N 1
ATOM 4052 C CA . GLY A 1 504 ? 2.300 -8.633 -3.612 1.00 77.25 504 GLY A CA 1
ATOM 4053 C C . GLY A 1 504 ? 3.079 -9.418 -2.561 1.00 77.25 504 GLY A C 1
ATOM 4054 O O . GLY A 1 504 ? 2.771 -10.573 -2.282 1.00 77.25 504 GLY A O 1
ATOM 4055 N N . VAL A 1 505 ? 4.008 -8.752 -1.873 1.00 81.88 505 VAL A N 1
ATOM 4056 C CA . VAL A 1 505 ? 4.807 -9.355 -0.805 1.00 81.88 505 VAL A CA 1
ATOM 4057 C C . VAL A 1 505 ? 3.967 -9.657 0.442 1.00 81.88 505 VAL A C 1
ATOM 4059 O O . VAL A 1 505 ? 4.081 -10.738 1.018 1.00 81.88 505 VAL A O 1
ATOM 4062 N N . GLU A 1 506 ? 3.052 -8.764 0.819 1.00 77.31 506 GLU A N 1
ATOM 4063 C CA . GLU A 1 506 ? 2.125 -8.992 1.937 1.00 77.31 506 GLU A CA 1
ATOM 4064 C C . GLU A 1 506 ? 1.232 -10.227 1.696 1.00 77.31 506 GLU A C 1
ATOM 4066 O O . GLU A 1 506 ? 1.052 -11.061 2.592 1.00 77.31 506 GLU A O 1
ATOM 4071 N N . ARG A 1 507 ? 0.729 -10.412 0.464 1.00 79.56 507 ARG A N 1
ATOM 4072 C CA . ARG A 1 507 ? -0.042 -11.610 0.072 1.00 79.56 507 ARG A CA 1
ATOM 4073 C C . ARG A 1 507 ? 0.774 -12.896 0.215 1.00 79.56 507 ARG A C 1
ATOM 4075 O O . ARG A 1 507 ? 0.242 -13.922 0.656 1.00 79.56 507 ARG A O 1
ATOM 4082 N N . LEU A 1 508 ? 2.070 -12.843 -0.098 1.00 79.25 508 LEU A N 1
ATOM 4083 C CA . LEU A 1 508 ? 2.979 -13.973 0.102 1.00 79.25 508 LEU A CA 1
ATOM 4084 C C . LEU A 1 508 ? 3.118 -14.332 1.579 1.00 79.25 508 LEU A C 1
ATOM 4086 O O . LEU A 1 508 ? 3.159 -15.515 1.909 1.00 79.25 508 LEU A O 1
ATOM 4090 N N . PHE A 1 509 ? 3.155 -13.351 2.480 1.00 78.69 509 PHE A N 1
ATOM 4091 C CA . PHE A 1 509 ? 3.246 -13.624 3.914 1.00 78.69 509 PHE A CA 1
ATOM 4092 C C . PHE A 1 509 ? 1.978 -14.228 4.496 1.00 78.69 509 PHE A C 1
ATOM 4094 O O . PHE A 1 509 ? 2.079 -15.078 5.381 1.00 78.69 509 PHE A O 1
ATOM 4101 N N . ASN A 1 510 ? 0.805 -13.871 3.974 1.00 74.38 510 ASN A N 1
ATOM 4102 C CA . ASN A 1 510 ? -0.430 -14.570 4.329 1.00 74.38 510 ASN A CA 1
ATOM 4103 C C . ASN A 1 510 ? -0.332 -16.053 3.942 1.00 74.38 510 ASN A C 1
ATOM 4105 O O . ASN A 1 510 ? -0.455 -16.916 4.804 1.00 74.38 510 ASN A O 1
ATOM 4109 N N . SER A 1 511 ? 0.075 -16.348 2.705 1.00 74.81 511 SER A N 1
ATOM 4110 C CA . SER A 1 511 ? 0.302 -17.733 2.257 1.00 74.81 511 SER A CA 1
ATOM 4111 C C . SER A 1 511 ? 1.401 -18.453 3.060 1.00 74.81 511 SER A C 1
ATOM 4113 O O . SER A 1 511 ? 1.325 -19.659 3.317 1.00 74.81 511 SER A O 1
ATOM 4115 N N . ALA A 1 512 ? 2.442 -17.726 3.479 1.00 76.00 512 ALA A N 1
ATOM 4116 C CA . ALA A 1 512 ? 3.528 -18.264 4.293 1.00 76.00 512 ALA A CA 1
ATOM 4117 C C . ALA A 1 512 ? 3.071 -18.627 5.708 1.00 76.00 512 ALA A C 1
ATOM 4119 O O . ALA A 1 512 ? 3.573 -19.606 6.265 1.00 76.00 512 ALA A O 1
ATOM 4120 N N . ARG A 1 513 ? 2.108 -17.899 6.289 1.00 74.50 513 ARG A N 1
ATOM 4121 C CA . ARG A 1 513 ? 1.503 -18.256 7.583 1.00 74.50 513 ARG A CA 1
ATOM 4122 C C . ARG A 1 513 ? 0.806 -19.615 7.509 1.00 74.50 513 ARG A C 1
ATOM 4124 O O . ARG A 1 513 ? 1.005 -20.425 8.415 1.00 74.50 513 ARG A O 1
ATOM 4131 N N . ASP A 1 514 ? 0.130 -19.919 6.403 1.00 71.19 514 ASP A N 1
ATOM 4132 C CA . ASP A 1 514 ? -0.526 -21.220 6.194 1.00 71.19 514 ASP A CA 1
ATOM 4133 C C . ASP A 1 514 ? 0.489 -22.361 6.065 1.00 71.19 514 ASP A C 1
ATOM 4135 O O . ASP A 1 514 ? 0.269 -23.492 6.509 1.00 71.19 514 ASP A O 1
ATOM 4139 N N . VAL A 1 515 ? 1.643 -22.088 5.445 1.00 75.44 515 VAL A N 1
ATOM 4140 C CA . VAL A 1 515 ? 2.742 -23.062 5.351 1.00 75.44 515 VAL A CA 1
ATOM 4141 C C . VAL A 1 515 ? 3.381 -23.283 6.724 1.00 75.44 515 VAL A C 1
ATOM 4143 O O . VAL A 1 515 ? 3.594 -24.432 7.125 1.00 75.44 515 VAL A O 1
ATOM 4146 N N . CYS A 1 516 ? 3.635 -22.199 7.456 1.00 69.94 516 CYS A N 1
ATOM 4147 C CA . CYS A 1 516 ? 4.251 -22.155 8.782 1.00 69.94 516 CYS A CA 1
ATOM 4148 C C . CYS A 1 516 ? 3.247 -22.417 9.921 1.00 69.94 516 CYS A C 1
ATOM 4150 O O . CYS A 1 516 ? 3.353 -21.855 11.009 1.00 69.94 516 CYS A O 1
ATOM 4152 N N . HIS A 1 517 ? 2.274 -23.294 9.695 1.00 66.50 517 HIS A N 1
ATOM 4153 C CA . HIS A 1 517 ? 1.228 -23.610 10.661 1.00 66.50 517 HIS A CA 1
ATOM 4154 C C . HIS A 1 517 ? 1.748 -24.375 11.898 1.00 66.50 517 HIS A C 1
ATOM 4156 O O . HIS A 1 517 ? 2.740 -25.107 11.818 1.00 66.50 517 HIS A O 1
ATOM 4162 N N . TYR A 1 518 ? 1.040 -24.310 13.039 1.00 57.75 518 TYR A N 1
ATOM 4163 C CA . TYR A 1 518 ? 1.440 -24.964 14.305 1.00 57.75 518 TYR A CA 1
ATOM 4164 C C . TYR A 1 518 ? 1.620 -26.488 14.181 1.00 57.75 518 TYR A C 1
ATOM 4166 O O . TYR A 1 518 ? 2.499 -27.068 14.819 1.00 57.75 518 TYR A O 1
ATOM 4174 N N . ARG A 1 519 ? 0.860 -27.144 13.290 1.00 54.31 519 ARG A N 1
ATOM 4175 C CA . ARG A 1 519 ? 1.012 -28.585 12.986 1.00 54.31 519 ARG A CA 1
ATOM 4176 C C . ARG A 1 519 ? 2.261 -28.911 12.142 1.00 54.31 519 ARG A C 1
ATOM 4178 O O . ARG A 1 519 ? 2.596 -30.080 11.984 1.00 54.31 519 ARG A O 1
ATOM 4185 N N . ARG A 1 520 ? 2.956 -27.897 11.609 1.00 64.69 520 ARG A N 1
ATOM 4186 C CA . ARG A 1 520 ? 4.164 -27.986 10.764 1.00 64.69 520 ARG A CA 1
ATOM 4187 C C . ARG A 1 520 ? 5.371 -27.246 11.373 1.00 64.69 520 ARG A C 1
ATOM 4189 O O . ARG A 1 520 ? 6.317 -26.922 10.663 1.00 64.69 520 ARG A O 1
ATOM 4196 N N . GLY A 1 521 ? 5.399 -27.034 12.691 1.00 58.72 521 GLY A N 1
ATOM 4197 C CA . GLY A 1 521 ? 6.403 -26.202 13.384 1.00 58.72 521 GLY A CA 1
ATOM 4198 C C . GLY A 1 521 ? 7.853 -26.705 13.441 1.00 58.72 521 GLY A C 1
ATOM 4199 O O . GLY A 1 521 ? 8.634 -26.227 14.257 1.00 58.72 521 GLY A O 1
ATOM 4200 N N . ARG A 1 522 ? 8.234 -27.687 12.616 1.00 69.12 522 ARG A N 1
ATOM 4201 C CA . ARG A 1 522 ? 9.615 -28.199 12.497 1.00 69.12 522 ARG A CA 1
ATOM 4202 C C . ARG A 1 522 ? 10.167 -28.147 11.071 1.00 69.12 522 ARG A C 1
ATOM 4204 O O . ARG A 1 522 ? 11.190 -28.773 10.793 1.00 69.12 522 ARG A O 1
ATOM 4211 N N . LEU A 1 523 ? 9.508 -27.435 10.157 1.00 78.94 523 LEU A N 1
ATOM 4212 C CA . LEU A 1 523 ? 10.059 -27.234 8.820 1.00 78.94 523 LEU A CA 1
ATOM 4213 C C . LEU A 1 523 ? 11.328 -26.376 8.903 1.00 78.94 523 LEU A C 1
ATOM 4215 O O . LEU A 1 523 ? 11.378 -25.363 9.598 1.00 78.94 523 LEU A O 1
ATOM 4219 N N . SER A 1 524 ? 12.381 -26.797 8.203 1.00 85.75 524 SER A N 1
ATOM 4220 C CA . SER A 1 524 ? 13.570 -25.957 8.072 1.00 85.75 524 SER A CA 1
ATOM 4221 C C . SER A 1 524 ? 13.242 -24.734 7.217 1.00 85.75 524 SER A C 1
ATOM 4223 O O . SER A 1 524 ? 12.411 -24.819 6.311 1.00 85.75 524 SER A O 1
ATOM 4225 N N . ALA A 1 525 ? 13.937 -23.619 7.451 1.00 86.69 525 ALA A N 1
ATOM 4226 C CA . ALA A 1 525 ? 13.724 -22.386 6.692 1.00 86.69 525 ALA A CA 1
ATOM 4227 C C . ALA A 1 525 ? 13.885 -22.615 5.176 1.00 86.69 525 ALA A C 1
ATOM 4229 O O . ALA A 1 525 ? 13.075 -22.149 4.382 1.00 86.69 525 ALA A O 1
ATOM 4230 N N . LYS A 1 526 ? 14.843 -23.469 4.787 1.00 85.38 526 LYS A N 1
ATOM 4231 C CA . LYS A 1 526 ? 15.027 -23.913 3.399 1.00 85.38 526 LYS A CA 1
ATOM 4232 C C . LYS A 1 526 ? 13.806 -24.644 2.830 1.00 85.38 526 LYS A C 1
ATOM 4234 O O . LYS A 1 526 ? 13.455 -24.444 1.676 1.00 85.38 526 LYS A O 1
ATOM 4239 N N . THR A 1 527 ? 13.154 -25.485 3.632 1.00 83.94 527 THR A N 1
ATOM 4240 C CA . THR A 1 527 ? 11.944 -26.199 3.196 1.00 83.94 527 THR A CA 1
ATOM 4241 C C . THR A 1 527 ? 10.774 -25.234 3.020 1.00 83.94 527 THR A C 1
ATOM 4243 O O . THR A 1 527 ? 10.021 -25.372 2.063 1.00 83.94 527 THR A O 1
ATOM 4246 N N . ILE A 1 528 ? 10.637 -24.248 3.913 1.00 85.31 528 ILE A N 1
ATOM 4247 C CA . ILE A 1 528 ? 9.613 -23.198 3.809 1.00 85.31 528 ILE A CA 1
ATOM 4248 C C . ILE A 1 528 ? 9.835 -22.378 2.538 1.00 85.31 528 ILE A C 1
ATOM 4250 O O . ILE A 1 528 ? 8.904 -22.245 1.752 1.00 85.31 528 ILE A O 1
ATOM 4254 N N . GLN A 1 529 ? 11.065 -21.921 2.295 1.00 88.44 529 GLN A N 1
ATOM 4255 C CA . GLN A 1 529 ? 11.452 -21.249 1.054 1.00 88.44 529 GLN A CA 1
ATOM 4256 C C . GLN A 1 529 ? 11.057 -22.070 -0.173 1.00 88.44 529 GLN A C 1
ATOM 4258 O O . GLN A 1 529 ? 10.339 -21.572 -1.031 1.00 88.44 529 GLN A O 1
ATOM 4263 N N . ASP A 1 530 ? 11.484 -23.332 -0.251 1.00 83.88 530 ASP A N 1
ATOM 4264 C CA . ASP A 1 530 ? 11.213 -24.177 -1.413 1.00 83.88 530 ASP A CA 1
ATOM 4265 C C . ASP A 1 530 ? 9.692 -24.330 -1.645 1.00 83.88 530 ASP A C 1
ATOM 4267 O O . ASP A 1 530 ? 9.218 -24.169 -2.771 1.00 83.88 530 ASP A O 1
ATOM 4271 N N . ILE A 1 531 ? 8.908 -24.565 -0.581 1.00 83.19 531 ILE A N 1
ATOM 4272 C CA . ILE A 1 531 ? 7.439 -24.649 -0.655 1.00 83.19 531 ILE A CA 1
ATOM 4273 C C . ILE A 1 531 ? 6.831 -23.325 -1.124 1.00 83.19 531 ILE A C 1
ATOM 4275 O O . ILE A 1 531 ? 5.960 -23.351 -1.988 1.00 83.19 531 ILE A O 1
ATOM 4279 N N . MET A 1 532 ? 7.265 -22.190 -0.574 1.00 85.69 532 MET A N 1
ATOM 4280 C CA . MET A 1 532 ? 6.746 -20.871 -0.943 1.00 85.69 532 MET A CA 1
ATOM 4281 C C . MET A 1 532 ? 7.015 -20.563 -2.410 1.00 85.69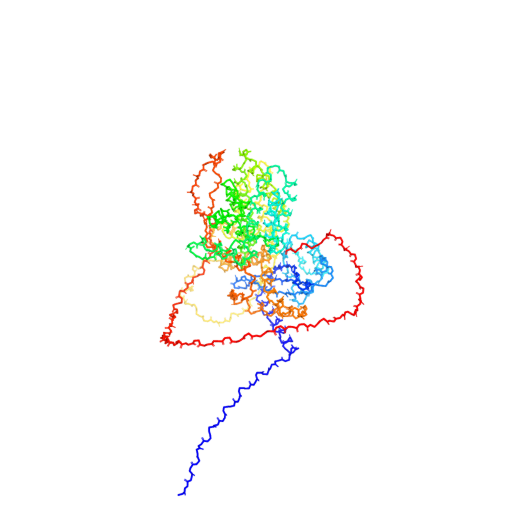 532 MET A C 1
ATOM 4283 O O . MET A 1 532 ? 6.081 -20.245 -3.144 1.00 85.69 532 MET A O 1
ATOM 4287 N N . MET A 1 533 ? 8.255 -20.765 -2.860 1.00 85.44 533 MET A N 1
ATOM 4288 C CA . MET A 1 533 ? 8.631 -20.591 -4.262 1.00 85.44 533 MET A CA 1
ATOM 4289 C C . MET A 1 533 ? 7.775 -21.462 -5.197 1.00 85.44 533 MET A C 1
ATOM 4291 O O . MET A 1 533 ? 7.380 -21.019 -6.272 1.00 85.44 533 MET A O 1
ATOM 4295 N N . PHE A 1 534 ? 7.432 -22.687 -4.783 1.00 80.88 534 PHE A N 1
ATOM 4296 C CA . PHE A 1 534 ? 6.583 -23.582 -5.572 1.00 80.88 534 PHE A CA 1
ATOM 4297 C C . PHE A 1 534 ? 5.083 -23.265 -5.507 1.00 80.88 534 PHE A C 1
ATOM 4299 O O . PHE A 1 534 ? 4.394 -23.402 -6.512 1.00 80.88 534 PHE A O 1
ATOM 4306 N N . ARG A 1 535 ? 4.536 -22.863 -4.355 1.00 76.94 535 ARG A N 1
ATOM 4307 C CA . ARG A 1 535 ? 3.103 -22.528 -4.254 1.00 76.94 535 ARG A CA 1
ATOM 4308 C C . ARG A 1 535 ? 2.767 -21.322 -5.118 1.00 76.94 535 ARG A C 1
ATOM 4310 O O . ARG A 1 535 ? 1.785 -21.368 -5.856 1.00 76.94 535 ARG A O 1
ATOM 4317 N N . CYS A 1 536 ? 3.637 -20.315 -5.104 1.00 70.00 536 CYS A N 1
ATOM 4318 C CA . CYS A 1 536 ? 3.464 -19.111 -5.908 1.00 70.00 536 CYS A CA 1
ATOM 4319 C C . CYS A 1 536 ? 3.438 -19.431 -7.405 1.00 70.00 536 CYS A C 1
ATOM 4321 O O . CYS A 1 536 ? 2.600 -18.893 -8.117 1.00 70.00 536 CYS A O 1
ATOM 4323 N N . LYS A 1 537 ? 4.237 -20.409 -7.861 1.00 65.50 537 LYS A N 1
ATOM 4324 C CA . LYS A 1 537 ? 4.155 -20.940 -9.231 1.00 65.50 537 LYS A CA 1
ATOM 4325 C C . LYS A 1 537 ? 2.737 -21.388 -9.617 1.00 65.50 537 LYS A C 1
ATOM 4327 O O . LYS A 1 537 ? 2.312 -21.145 -10.734 1.00 65.50 537 LYS A O 1
ATOM 4332 N N . THR A 1 538 ? 2.020 -22.084 -8.735 1.00 52.09 538 THR A N 1
ATOM 4333 C CA . THR A 1 538 ? 0.689 -22.644 -9.049 1.00 52.09 538 THR A CA 1
ATOM 4334 C C . THR A 1 538 ? -0.473 -21.674 -8.820 1.00 52.09 538 THR A C 1
ATOM 4336 O O . THR A 1 538 ? -1.583 -21.966 -9.247 1.00 52.09 538 THR A O 1
ATOM 4339 N N . GLN A 1 539 ? -0.242 -20.560 -8.117 1.00 54.59 539 GLN A N 1
ATOM 4340 C CA . GLN A 1 539 ? -1.294 -19.693 -7.569 1.00 54.59 539 GLN A CA 1
ATOM 4341 C C . GLN A 1 539 ? -1.397 -18.312 -8.235 1.00 54.59 539 GLN A C 1
ATOM 4343 O O . GLN A 1 539 ? -2.375 -17.616 -7.990 1.00 54.59 539 GLN A O 1
ATOM 4348 N N . PHE A 1 540 ? -0.455 -17.899 -9.093 1.00 53.78 540 PHE A N 1
ATOM 4349 C CA . PHE A 1 540 ? -0.653 -16.676 -9.888 1.00 53.78 540 PHE A CA 1
ATOM 4350 C C . PHE A 1 540 ? -1.706 -16.851 -11.008 1.00 53.78 540 PHE A C 1
ATOM 4352 O O . PHE A 1 540 ? -2.318 -15.859 -11.393 1.00 53.78 540 PHE A O 1
ATOM 4359 N N . ASP A 1 541 ? -2.000 -18.095 -11.420 1.00 39.44 541 ASP A N 1
ATOM 4360 C CA . ASP A 1 541 ? -3.065 -18.455 -12.383 1.00 39.44 541 ASP A CA 1
ATOM 4361 C C . ASP A 1 541 ? -4.350 -19.013 -11.737 1.00 39.44 541 ASP A C 1
ATOM 4363 O O . ASP A 1 541 ? -5.374 -19.159 -12.403 1.00 39.44 541 ASP A O 1
ATOM 4367 N N . ILE A 1 542 ? -4.323 -19.344 -10.445 1.00 36.47 542 ILE A N 1
ATOM 4368 C CA . ILE A 1 542 ? -5.498 -19.821 -9.710 1.00 36.47 542 ILE A CA 1
ATOM 4369 C C . ILE A 1 542 ? -5.899 -18.682 -8.787 1.00 36.47 542 ILE A C 1
ATOM 4371 O O . ILE A 1 542 ? -5.190 -18.397 -7.822 1.00 36.47 542 ILE A O 1
ATOM 4375 N N . GLU A 1 543 ? -7.018 -18.017 -9.102 1.00 37.72 543 GLU A N 1
ATOM 4376 C CA . GLU A 1 543 ? -7.762 -17.224 -8.124 1.00 37.72 543 GLU A CA 1
ATOM 4377 C C . GLU A 1 543 ? -7.715 -17.995 -6.813 1.00 37.72 543 GLU A C 1
ATOM 4379 O O . GLU A 1 543 ? -8.125 -19.156 -6.765 1.00 37.72 543 GLU A O 1
ATOM 4384 N N . ILE A 1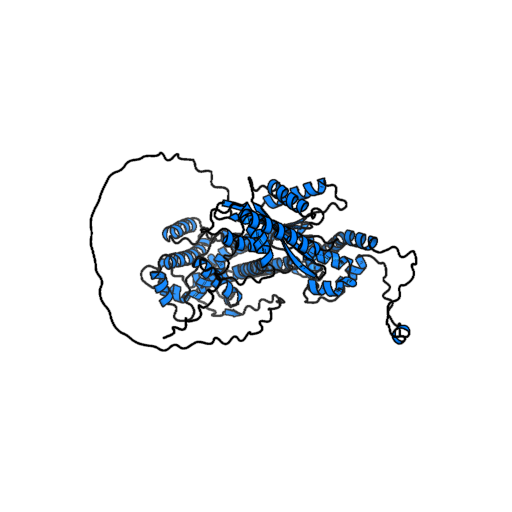 544 ? -7.125 -17.398 -5.779 1.00 39.00 544 ILE A N 1
ATOM 4385 C CA . ILE A 1 544 ? -7.255 -17.940 -4.440 1.00 39.00 544 ILE A CA 1
ATOM 4386 C C . ILE A 1 544 ? -8.757 -17.838 -4.164 1.00 39.00 544 ILE A C 1
ATOM 4388 O O . ILE A 1 544 ? -9.232 -16.819 -3.673 1.00 39.00 544 ILE A O 1
ATOM 4392 N N . GLU A 1 545 ? -9.521 -18.875 -4.529 1.00 35.72 545 GLU A N 1
ATOM 4393 C CA . GLU A 1 545 ? -10.624 -19.308 -3.698 1.00 35.72 545 GLU A CA 1
ATOM 4394 C C . GLU A 1 545 ? -9.974 -19.373 -2.329 1.00 35.72 545 GLU A C 1
ATOM 4396 O O . GLU A 1 545 ? -9.083 -20.197 -2.091 1.00 35.72 545 GLU A O 1
ATOM 4401 N N . GLU A 1 546 ? -10.310 -18.389 -1.497 1.00 40.53 546 GLU A N 1
ATOM 4402 C CA . GLU A 1 546 ? -10.134 -18.441 -0.062 1.00 40.53 546 GLU A CA 1
ATOM 4403 C C . GLU A 1 546 ? -10.767 -19.769 0.355 1.00 40.53 546 GLU A C 1
ATOM 4405 O O . GLU A 1 546 ? -11.963 -19.842 0.637 1.00 40.53 546 GLU A O 1
ATOM 4410 N N . LEU A 1 547 ? -10.000 -20.862 0.276 1.00 34.72 547 LEU A N 1
ATOM 4411 C CA . LEU A 1 547 ? -10.380 -22.119 0.881 1.00 34.72 547 LEU A CA 1
ATOM 4412 C C . LEU A 1 547 ? -10.638 -21.713 2.322 1.00 34.72 547 LEU A C 1
ATOM 4414 O O . LEU A 1 547 ? -9.721 -21.159 2.933 1.00 34.72 547 LEU A O 1
ATOM 4418 N N . PRO A 1 548 ? -11.874 -21.863 2.825 1.00 36.72 548 PRO A N 1
ATOM 4419 C CA . PRO A 1 548 ? -12.178 -21.440 4.171 1.00 36.72 548 PRO A CA 1
ATOM 4420 C C . PRO A 1 548 ? -11.187 -22.168 5.062 1.00 36.72 548 PRO A C 1
ATOM 4422 O O . PRO A 1 548 ? -11.178 -23.398 5.105 1.00 36.72 548 PRO A O 1
ATOM 4425 N N . ASP A 1 549 ? -10.294 -21.405 5.681 1.00 43.94 549 ASP A N 1
ATOM 4426 C CA . ASP A 1 549 ? -9.346 -21.924 6.642 1.00 43.94 549 ASP A CA 1
ATOM 4427 C C . ASP A 1 549 ? -10.160 -22.636 7.717 1.00 43.94 549 ASP A C 1
ATOM 4429 O O . ASP A 1 549 ? -10.767 -21.997 8.580 1.00 43.94 549 ASP A O 1
ATOM 4433 N N . GLU A 1 550 ? -10.202 -23.966 7.662 1.00 40.19 550 GLU A N 1
ATOM 4434 C CA . GLU A 1 550 ? -11.005 -24.767 8.588 1.00 40.19 550 GLU A CA 1
ATOM 4435 C C . GLU A 1 550 ? -10.569 -24.557 10.058 1.00 40.19 550 GLU A C 1
ATOM 4437 O O . GLU A 1 550 ? -11.320 -24.898 10.965 1.00 40.19 550 GLU A O 1
ATOM 4442 N N . ASP A 1 551 ? -9.406 -23.927 10.297 1.00 45.59 551 ASP A N 1
ATOM 4443 C CA . ASP A 1 551 ? -8.806 -23.675 11.614 1.00 45.59 551 ASP A CA 1
ATOM 4444 C C . ASP A 1 551 ? -8.387 -22.189 11.851 1.00 45.59 551 ASP A C 1
ATOM 4446 O O . ASP A 1 551 ? -7.542 -21.920 12.714 1.00 45.59 551 ASP A O 1
ATOM 4450 N N . MET A 1 552 ? -8.946 -21.193 11.136 1.00 52.88 552 MET A N 1
ATOM 4451 C CA . MET A 1 552 ? -8.757 -19.769 11.504 1.00 52.88 552 MET A CA 1
ATOM 4452 C C . MET A 1 552 ? -9.312 -19.508 12.913 1.00 52.88 552 MET A C 1
ATOM 4454 O O . MET A 1 552 ? -10.376 -20.012 13.284 1.00 52.88 552 MET A O 1
ATOM 4458 N N . SER A 1 553 ? -8.616 -18.693 13.724 1.00 66.19 553 SER A N 1
ATOM 4459 C CA . SER A 1 553 ? -9.189 -18.280 15.009 1.00 66.19 553 SER A CA 1
ATOM 4460 C C . SER A 1 553 ? -10.527 -17.599 14.745 1.00 66.19 553 SER A C 1
ATOM 4462 O O . SER A 1 553 ? -10.653 -16.811 13.809 1.00 66.19 553 SER A O 1
ATOM 4464 N N . LEU A 1 554 ? -11.527 -17.893 15.571 1.00 67.75 554 LEU A N 1
ATOM 4465 C CA . LEU A 1 554 ? -12.863 -17.342 15.371 1.00 67.75 554 LEU A CA 1
ATOM 4466 C C . LEU A 1 554 ? -12.860 -15.809 15.255 1.00 67.75 554 LEU A C 1
ATOM 4468 O O . LEU A 1 554 ? -13.636 -15.251 14.489 1.00 67.75 554 LEU A O 1
ATOM 4472 N N . ASP A 1 555 ? -11.959 -15.145 15.977 1.00 67.12 555 ASP A N 1
ATOM 4473 C CA . ASP A 1 555 ? -11.795 -13.694 15.924 1.00 67.12 555 ASP A CA 1
ATOM 4474 C C . ASP A 1 555 ? -11.305 -13.236 14.534 1.00 67.12 555 ASP A C 1
ATOM 4476 O O . ASP A 1 555 ? -11.815 -12.263 13.989 1.00 67.12 555 ASP A O 1
ATOM 4480 N N . SER A 1 556 ? -10.390 -13.985 13.905 1.00 71.56 556 SER A N 1
ATOM 4481 C CA . SER A 1 556 ? -9.909 -13.691 12.545 1.00 71.56 556 SER A CA 1
ATOM 4482 C C . SER A 1 556 ? -10.984 -13.951 11.484 1.00 71.56 556 SER A C 1
ATOM 4484 O O . SER A 1 556 ? -11.068 -13.204 10.514 1.00 71.56 556 SER A O 1
ATOM 4486 N N . ILE A 1 557 ? -11.844 -14.959 11.684 1.00 75.50 557 ILE A N 1
ATOM 4487 C CA . ILE A 1 557 ? -13.015 -15.199 10.820 1.00 75.50 557 ILE A CA 1
ATOM 4488 C C . ILE A 1 557 ? -13.991 -14.024 10.925 1.00 75.50 557 ILE A C 1
ATOM 4490 O O . ILE A 1 557 ? -14.429 -13.491 9.913 1.00 75.50 557 ILE A O 1
ATOM 4494 N N . GLN A 1 558 ? -14.297 -13.578 12.146 1.00 80.06 558 GLN A N 1
ATOM 4495 C CA . GLN A 1 558 ? -15.208 -12.453 12.364 1.00 80.06 558 GLN A CA 1
ATOM 4496 C C . GLN A 1 558 ? -14.682 -11.142 11.775 1.00 80.06 558 GLN A C 1
ATOM 4498 O O . GLN A 1 558 ? -15.478 -10.368 11.242 1.00 80.06 558 GLN A O 1
ATOM 4503 N N . GLU A 1 559 ? -13.372 -10.898 11.862 1.00 79.50 559 GLU A N 1
ATOM 4504 C CA . GLU A 1 559 ? -12.710 -9.769 11.202 1.00 79.50 559 GLU A CA 1
ATOM 4505 C C . GLU A 1 559 ? -12.806 -9.863 9.674 1.00 79.50 559 GLU A C 1
ATOM 4507 O O . GLU A 1 559 ? -13.179 -8.881 9.037 1.00 79.50 559 GLU A O 1
ATOM 4512 N N . ALA A 1 560 ? -12.538 -11.034 9.086 1.00 80.38 560 ALA A N 1
ATOM 4513 C CA . ALA A 1 560 ? -12.646 -11.245 7.642 1.00 80.38 560 ALA A CA 1
ATOM 4514 C C . ALA A 1 560 ? -14.092 -11.089 7.136 1.00 80.38 560 ALA A C 1
ATOM 4516 O O . ALA A 1 560 ? -14.326 -10.467 6.101 1.00 80.38 560 ALA A O 1
ATOM 4517 N N . ASP A 1 561 ? -15.078 -11.596 7.880 1.00 82.19 561 ASP A N 1
ATOM 4518 C CA . ASP A 1 561 ? -16.502 -11.394 7.592 1.00 82.19 561 ASP A CA 1
ATOM 4519 C C . ASP A 1 561 ? -16.878 -9.911 7.625 1.00 82.19 561 ASP A C 1
ATOM 4521 O O . ASP A 1 561 ? -17.602 -9.434 6.752 1.00 82.19 561 ASP A O 1
ATOM 4525 N N . GLU A 1 562 ? -16.377 -9.172 8.621 1.00 86.62 562 GLU A N 1
ATOM 4526 C CA . GLU A 1 562 ? -16.607 -7.731 8.715 1.00 86.62 562 GLU A CA 1
ATOM 4527 C C . GLU A 1 562 ? -15.976 -6.978 7.552 1.00 86.62 562 GLU A C 1
ATOM 4529 O O . GLU A 1 562 ? -16.606 -6.082 7.005 1.00 86.62 562 GLU A O 1
ATOM 4534 N N . GLN A 1 563 ? -14.761 -7.350 7.159 1.00 83.62 563 GLN A N 1
ATOM 4535 C CA . GLN A 1 563 ? -14.077 -6.749 6.023 1.00 83.62 563 GLN A CA 1
ATOM 4536 C C . GLN A 1 563 ? -14.831 -6.996 4.712 1.00 83.62 563 GLN A C 1
ATOM 4538 O O . GLN A 1 563 ? -15.052 -6.058 3.953 1.00 83.62 563 GLN A O 1
ATOM 4543 N N . ARG A 1 564 ? -15.286 -8.231 4.466 1.00 83.31 564 ARG A N 1
ATOM 4544 C CA . ARG A 1 564 ? -16.077 -8.555 3.268 1.00 83.31 564 ARG A CA 1
ATOM 4545 C C . ARG A 1 564 ? -17.365 -7.748 3.197 1.00 83.31 564 ARG A C 1
ATOM 4547 O O . ARG A 1 564 ? -17.740 -7.283 2.128 1.00 83.31 564 ARG A O 1
ATOM 4554 N N . GLU A 1 565 ? -18.043 -7.565 4.322 1.00 84.00 565 GLU A N 1
ATOM 4555 C CA . GLU A 1 565 ? -19.275 -6.784 4.339 1.00 84.00 565 GLU A CA 1
ATOM 4556 C C . GLU A 1 565 ? -19.015 -5.264 4.320 1.00 84.00 565 GLU A C 1
ATOM 4558 O O . GLU A 1 565 ? -19.793 -4.545 3.701 1.00 84.00 565 GLU A O 1
ATOM 4563 N N . ALA A 1 566 ? -17.884 -4.777 4.846 1.00 80.38 566 ALA A N 1
ATOM 4564 C CA . ALA A 1 566 ? -17.420 -3.394 4.659 1.00 80.38 566 ALA A CA 1
ATOM 4565 C C . ALA A 1 566 ? -17.158 -3.033 3.201 1.00 80.38 566 ALA A C 1
ATOM 4567 O O . ALA A 1 566 ? -17.358 -1.892 2.806 1.00 80.38 566 ALA A O 1
ATOM 4568 N N . GLU A 1 567 ? -16.736 -4.002 2.398 1.00 78.50 567 GLU A N 1
ATOM 4569 C CA . GLU A 1 567 ? -16.532 -3.811 0.964 1.00 78.50 567 GLU A CA 1
ATOM 4570 C C . GLU A 1 567 ? -17.852 -3.797 0.176 1.00 78.50 567 GLU A C 1
ATOM 4572 O O . GLU A 1 567 ? -17.907 -3.225 -0.910 1.00 78.50 567 GLU A O 1
ATOM 4577 N N . LEU A 1 568 ? -18.915 -4.405 0.717 1.00 76.25 568 LEU A N 1
ATOM 4578 C CA . LEU A 1 568 ? -20.228 -4.506 0.069 1.00 76.25 568 LEU A CA 1
ATOM 4579 C C . LEU A 1 568 ? -21.174 -3.352 0.413 1.00 76.25 568 LEU A C 1
ATOM 4581 O O . LEU A 1 568 ? -22.093 -3.078 -0.356 1.00 76.25 568 LEU A O 1
ATOM 4585 N N . THR A 1 569 ? -20.998 -2.709 1.567 1.00 68.56 569 THR A N 1
ATOM 4586 C CA . THR A 1 569 ? -21.887 -1.636 2.033 1.00 68.56 569 THR A CA 1
ATOM 4587 C C . THR A 1 569 ? -21.151 -0.304 2.082 1.00 68.56 569 THR A C 1
ATOM 4589 O O . THR A 1 569 ? -20.078 -0.227 2.679 1.00 68.56 569 THR A O 1
ATOM 4592 N N . THR A 1 570 ? -21.777 0.753 1.576 1.00 61.34 570 THR A N 1
ATOM 4593 C CA . THR A 1 570 ? -21.228 2.121 1.615 1.00 61.34 570 THR A CA 1
ATOM 4594 C C . THR A 1 570 ? -21.947 3.020 2.630 1.00 61.34 570 THR A C 1
ATOM 4596 O O . THR A 1 570 ? -21.780 4.236 2.604 1.00 61.34 570 THR A O 1
ATOM 4599 N N . ASP A 1 571 ? -22.755 2.435 3.521 1.00 62.09 571 ASP A N 1
ATOM 4600 C CA . ASP A 1 571 ? -23.502 3.173 4.541 1.00 62.09 571 ASP A CA 1
ATOM 4601 C C . ASP A 1 571 ? -22.545 3.726 5.596 1.00 62.09 571 ASP A C 1
ATOM 4603 O O . ASP A 1 571 ? -22.030 2.986 6.442 1.00 62.09 571 ASP A O 1
ATOM 4607 N N . MET A 1 572 ? -22.329 5.039 5.557 1.00 64.12 572 MET A N 1
ATOM 4608 C CA . MET A 1 572 ? -21.460 5.733 6.499 1.00 64.12 572 MET A CA 1
ATOM 4609 C C . MET A 1 572 ? -22.225 6.817 7.264 1.00 64.12 572 MET A C 1
ATOM 4611 O O . MET A 1 572 ? -23.181 7.396 6.736 1.00 64.12 572 MET A O 1
ATOM 4615 N N . PRO A 1 573 ? -21.847 7.081 8.530 1.00 63.44 573 PRO A N 1
ATOM 4616 C CA . PRO A 1 573 ? -22.506 8.099 9.335 1.00 63.44 573 PRO A CA 1
ATOM 4617 C C . PRO A 1 573 ? -22.358 9.487 8.710 1.00 63.44 573 PRO A C 1
ATOM 4619 O O . PRO A 1 573 ? -21.311 9.814 8.147 1.00 63.44 573 PRO A O 1
ATOM 4622 N N . GLU A 1 574 ? -23.390 10.316 8.863 1.00 61.31 574 GLU A N 1
ATOM 4623 C CA . GLU A 1 574 ? -23.343 11.713 8.442 1.00 61.31 574 GLU A CA 1
ATOM 4624 C C . GLU A 1 574 ? -22.167 12.475 9.086 1.00 61.31 574 GLU A C 1
ATOM 4626 O O . GLU A 1 574 ? -21.896 12.321 10.286 1.00 61.31 574 GLU A O 1
ATOM 4631 N N . PRO A 1 575 ? -21.460 13.327 8.318 1.00 61.31 575 PRO A N 1
ATOM 4632 C CA . PRO A 1 575 ? -20.446 14.207 8.878 1.00 61.31 575 PRO A CA 1
ATOM 4633 C C . PRO A 1 575 ? -21.085 15.198 9.859 1.00 61.31 575 PRO A C 1
ATOM 4635 O O . PRO A 1 575 ? -22.219 15.631 9.672 1.00 61.31 575 PRO A O 1
ATOM 4638 N N . ILE A 1 576 ? -20.327 15.594 10.891 1.00 65.31 576 ILE A N 1
ATOM 4639 C CA . ILE A 1 576 ? -20.789 16.507 11.954 1.00 65.31 576 ILE A CA 1
ATOM 4640 C C . ILE A 1 576 ? -21.488 17.736 11.346 1.00 65.31 576 ILE A C 1
ATOM 4642 O O . ILE A 1 576 ? -20.870 18.477 10.576 1.00 65.31 576 ILE A O 1
ATOM 4646 N N . SER A 1 577 ? -22.746 17.963 11.739 1.00 58.22 577 SER A N 1
ATOM 4647 C CA . SER A 1 577 ? -23.556 19.102 11.299 1.00 58.22 577 SER A CA 1
ATOM 4648 C C . SER A 1 577 ? -23.231 20.386 12.077 1.00 58.22 577 SER A C 1
ATOM 4650 O O . SER A 1 577 ? -22.931 20.387 13.282 1.00 58.22 577 SER A O 1
ATOM 4652 N N . ASP A 1 578 ? -23.314 21.525 11.387 1.00 52.16 578 ASP A N 1
ATOM 4653 C CA . ASP A 1 578 ? -22.982 22.845 11.930 1.00 52.16 578 ASP A CA 1
ATOM 4654 C C . ASP A 1 578 ? -23.900 23.263 13.092 1.00 52.16 578 ASP A C 1
ATOM 4656 O O . ASP A 1 578 ? -23.462 24.006 13.971 1.00 52.16 578 ASP A O 1
ATOM 4660 N N . GLY A 1 579 ? -25.119 22.713 13.176 1.00 51.56 579 GLY A N 1
ATOM 4661 C CA . GLY A 1 579 ? -26.109 23.013 14.223 1.00 51.56 579 GLY A CA 1
ATOM 4662 C C . GLY A 1 579 ? -25.942 22.264 15.556 1.00 51.56 579 GLY A C 1
ATOM 4663 O O . GLY A 1 579 ? -26.758 22.439 16.462 1.00 51.56 579 GLY A O 1
ATOM 4664 N N . GLU A 1 580 ? -24.921 21.417 15.701 1.00 54.34 580 GLU A N 1
ATOM 4665 C CA . GLU A 1 580 ? -24.802 20.451 16.808 1.00 54.34 580 GLU A CA 1
ATOM 4666 C C . GLU A 1 580 ? -23.810 20.861 17.907 1.00 54.34 580 GLU A C 1
ATOM 4668 O O . GLU A 1 580 ? -22.878 20.125 18.266 1.00 54.34 580 GLU A O 1
ATOM 4673 N N . ASP A 1 581 ? -24.007 22.054 18.461 1.00 50.59 581 ASP A N 1
ATOM 4674 C CA . ASP A 1 581 ? -23.342 22.461 19.707 1.00 50.59 581 ASP A CA 1
ATOM 4675 C C . ASP A 1 581 ? -24.146 22.037 20.957 1.00 50.59 581 ASP A C 1
ATOM 4677 O O . ASP A 1 581 ? -23.765 22.354 22.082 1.00 50.59 581 ASP A O 1
ATOM 4681 N N . SER A 1 582 ? -25.236 21.279 20.773 1.00 50.09 582 SER A N 1
ATOM 4682 C CA . SER A 1 582 ? -26.050 20.694 21.845 1.00 50.09 582 SER A CA 1
ATOM 4683 C C . SER A 1 582 ? -26.027 19.163 21.795 1.00 50.09 582 SER A C 1
ATOM 4685 O O . SER A 1 582 ? -26.005 18.558 20.724 1.00 50.09 582 SER A O 1
ATOM 4687 N N . GLU A 1 583 ? -26.035 18.522 22.966 1.00 49.94 583 GLU A N 1
ATOM 4688 C CA . GLU A 1 583 ? -25.986 17.059 23.107 1.00 49.94 583 GLU A CA 1
ATOM 4689 C C . GLU A 1 583 ? -27.244 16.341 22.567 1.00 49.94 583 GLU A C 1
ATOM 4691 O O . GLU A 1 583 ? -27.232 15.116 22.447 1.00 49.94 583 GLU A O 1
ATOM 4696 N N . ASP A 1 584 ? -28.277 17.071 22.131 1.00 42.22 584 ASP A N 1
ATOM 4697 C CA . ASP A 1 584 ? -29.628 16.539 21.903 1.00 42.22 584 ASP A CA 1
ATOM 4698 C C . ASP A 1 584 ? -30.153 16.584 20.456 1.00 42.22 584 ASP A C 1
ATOM 4700 O O . ASP A 1 584 ? -31.231 16.047 20.211 1.00 42.22 584 ASP A O 1
ATOM 4704 N N . ASN A 1 585 ? -29.430 17.147 19.480 1.00 40.81 585 ASN A N 1
ATOM 4705 C CA . ASN A 1 585 ? -29.921 17.163 18.092 1.00 40.81 585 ASN A CA 1
ATOM 4706 C C . ASN A 1 585 ? -29.532 15.899 17.315 1.00 40.81 585 ASN A C 1
ATOM 4708 O O . ASN A 1 585 ? -28.366 15.511 17.269 1.00 40.81 585 ASN A O 1
ATOM 4712 N N . ASP A 1 586 ? -30.537 15.252 16.737 1.00 38.75 586 ASP A N 1
ATOM 4713 C CA . ASP A 1 586 ? -30.448 14.007 15.979 1.00 38.75 586 ASP A CA 1
ATOM 4714 C C . ASP A 1 586 ? -30.772 14.305 14.508 1.00 38.75 586 ASP A C 1
ATOM 4716 O O . ASP A 1 586 ? -31.910 14.684 14.213 1.00 38.75 586 ASP A O 1
ATOM 4720 N N . PRO A 1 587 ? -29.828 14.135 13.572 1.00 39.84 587 PRO A N 1
ATOM 4721 C CA . PRO A 1 587 ? -30.155 13.749 12.218 1.00 39.84 587 PRO A CA 1
ATOM 4722 C C . PRO A 1 587 ? -29.947 12.237 12.093 1.00 39.84 587 PRO A C 1
ATOM 4724 O O . PRO A 1 587 ? -28.832 11.716 12.098 1.00 39.84 587 PRO A O 1
ATOM 4727 N N . VAL A 1 588 ? -31.064 11.522 11.980 1.00 38.34 588 VAL A N 1
ATOM 4728 C CA . VAL A 1 588 ? -31.089 10.128 11.538 1.00 38.34 588 VAL A CA 1
ATOM 4729 C C . VAL A 1 588 ? -30.934 10.145 10.022 1.00 38.34 588 VAL A C 1
ATOM 4731 O O . VAL A 1 588 ? -31.924 10.216 9.295 1.00 38.34 588 VAL A O 1
ATOM 4734 N N . GLY A 1 589 ? -29.696 10.109 9.548 1.00 37.28 589 GLY A N 1
ATOM 4735 C CA . GLY A 1 589 ? -29.392 9.961 8.133 1.00 37.28 589 GLY A CA 1
ATOM 4736 C C . GLY A 1 589 ? -28.127 9.138 7.952 1.00 37.28 589 GLY A C 1
ATOM 4737 O O . GLY A 1 589 ? -27.081 9.437 8.523 1.00 37.28 589 GLY A O 1
ATOM 4738 N N . LEU A 1 590 ? -28.248 8.037 7.215 1.00 36.62 590 LEU A N 1
ATOM 4739 C CA . LEU A 1 590 ? -27.112 7.399 6.564 1.00 36.62 590 LEU A CA 1
ATOM 4740 C C . LEU A 1 590 ? -26.995 8.091 5.209 1.00 36.62 590 LEU A C 1
ATOM 4742 O O . LEU A 1 590 ? -27.982 8.148 4.474 1.00 36.62 590 LEU A O 1
ATOM 4746 N N . ILE A 1 591 ? -25.827 8.644 4.896 1.00 34.78 591 ILE A N 1
ATOM 4747 C CA . ILE A 1 591 ? -25.564 9.114 3.537 1.00 34.78 591 ILE A CA 1
ATOM 4748 C C . ILE A 1 591 ? -25.147 7.889 2.729 1.00 34.78 591 ILE A C 1
ATOM 4750 O O . ILE A 1 591 ? -24.178 7.215 3.083 1.00 34.78 591 ILE A O 1
ATOM 4754 N N . GLU A 1 592 ? -25.840 7.631 1.619 1.00 29.69 592 GLU A N 1
ATOM 4755 C CA . GLU A 1 592 ? -25.250 6.871 0.519 1.00 29.69 592 GLU A CA 1
ATOM 4756 C C . GLU A 1 592 ? -24.060 7.681 0.008 1.00 29.69 592 GLU A C 1
ATOM 4758 O O . GLU A 1 592 ? -24.211 8.687 -0.690 1.00 29.69 592 GLU A O 1
ATOM 4763 N N . TYR A 1 593 ? -22.857 7.289 0.418 1.00 34.62 593 TYR A N 1
ATOM 4764 C CA . TYR A 1 593 ? -21.649 7.886 -0.118 1.00 34.62 593 TYR A CA 1
ATOM 4765 C C . TYR A 1 593 ? -21.469 7.406 -1.562 1.00 34.62 593 TYR A C 1
ATOM 4767 O O . TYR A 1 593 ? -20.782 6.420 -1.831 1.00 34.62 593 TYR A O 1
ATOM 4775 N N . GLU A 1 594 ? -22.005 8.157 -2.525 1.00 28.08 594 GLU A N 1
ATOM 4776 C CA . GLU A 1 594 ? -21.363 8.265 -3.836 1.00 28.08 594 GLU A CA 1
ATOM 4777 C C . GLU A 1 594 ? -20.080 9.077 -3.646 1.00 28.08 594 GLU A C 1
ATOM 4779 O O . GLU A 1 594 ? -19.983 10.265 -3.954 1.00 28.08 594 GLU A O 1
ATOM 4784 N N . PHE A 1 595 ? -19.055 8.424 -3.096 1.00 32.50 595 PHE A N 1
ATOM 4785 C CA . PHE A 1 595 ? -17.706 8.913 -3.300 1.00 32.50 595 PHE A CA 1
ATOM 4786 C C . PHE A 1 595 ? -17.446 8.799 -4.796 1.00 32.50 595 PHE A C 1
ATOM 4788 O O . PHE A 1 595 ? -17.192 7.705 -5.304 1.00 32.50 595 PHE A O 1
ATOM 4795 N N . ILE A 1 596 ? -17.504 9.929 -5.501 1.00 29.30 596 ILE A N 1
ATOM 4796 C CA . ILE A 1 596 ? -16.968 10.051 -6.853 1.00 29.30 596 ILE A CA 1
ATOM 4797 C C . ILE A 1 596 ? -15.431 10.000 -6.734 1.00 29.30 596 ILE A C 1
ATOM 4799 O O . ILE A 1 596 ? -14.717 10.929 -7.088 1.00 29.30 596 ILE A O 1
ATOM 4803 N N . MET A 1 597 ? -14.885 8.857 -6.305 1.00 33.50 597 MET A N 1
ATOM 4804 C CA . MET A 1 597 ? -13.964 8.236 -7.233 1.00 33.50 597 MET A CA 1
ATOM 4805 C C . MET A 1 597 ? -14.848 7.891 -8.398 1.00 33.50 597 MET A C 1
ATOM 4807 O O . MET A 1 597 ? -15.766 7.087 -8.283 1.00 33.50 597 MET A O 1
ATOM 4811 N N . GLU A 1 598 ? -14.602 8.556 -9.504 1.00 30.59 598 GLU A N 1
ATOM 4812 C CA . GLU A 1 598 ? -15.066 8.129 -10.796 1.00 30.59 598 GLU A CA 1
ATOM 4813 C C . GLU A 1 598 ? -14.516 6.693 -10.992 1.00 30.59 598 GLU A C 1
ATOM 4815 O O . GLU A 1 598 ? -13.461 6.485 -11.587 1.00 30.59 598 GLU A O 1
ATOM 4820 N N . SER A 1 599 ? -15.173 5.699 -10.397 1.00 29.38 599 SER A N 1
ATOM 4821 C CA . SER A 1 599 ? -14.712 4.326 -10.305 1.00 29.38 599 SER A CA 1
ATOM 4822 C C . SER A 1 599 ? -14.796 3.737 -11.703 1.00 29.38 599 SER A C 1
ATOM 4824 O O . SER A 1 599 ? -15.845 3.678 -12.336 1.00 29.38 599 SER A O 1
ATOM 4826 N N . GLN A 1 600 ? -13.633 3.396 -12.236 1.00 35.53 600 GLN A N 1
ATOM 4827 C CA . GLN A 1 600 ? -13.483 2.574 -13.426 1.00 35.53 600 GLN A CA 1
ATOM 4828 C C . GLN A 1 600 ? -12.562 1.416 -13.067 1.00 35.53 600 GLN A C 1
ATOM 4830 O O . GLN A 1 600 ? -11.487 1.260 -13.625 1.00 35.53 600 GLN A O 1
ATOM 4835 N N . LEU A 1 601 ? -12.992 0.621 -12.091 1.00 32.06 601 LEU A N 1
ATOM 4836 C CA . LEU A 1 601 ? -12.542 -0.758 -11.985 1.00 32.06 601 LEU A CA 1
ATOM 4837 C C . LEU A 1 601 ? -13.653 -1.609 -12.612 1.00 32.06 601 LEU A C 1
ATOM 4839 O O . LEU A 1 601 ? -14.799 -1.515 -12.157 1.00 32.06 601 LEU A O 1
ATOM 4843 N N . PRO A 1 602 ? -13.389 -2.382 -13.678 1.00 24.11 602 PRO A N 1
ATOM 4844 C CA . PRO A 1 602 ? -14.386 -3.288 -14.220 1.00 24.11 602 PRO A CA 1
ATOM 4845 C C . PRO A 1 602 ? -14.696 -4.377 -13.187 1.00 24.11 602 PRO A C 1
ATOM 4847 O O . PRO A 1 602 ? -13.830 -5.147 -12.781 1.00 24.11 602 PRO A O 1
ATOM 4850 N N . CYS A 1 603 ? -15.959 -4.460 -12.769 1.00 24.17 603 CYS A N 1
ATOM 4851 C CA . CYS A 1 603 ? -16.471 -5.650 -12.097 1.00 24.17 603 CYS A CA 1
ATOM 4852 C C . CYS A 1 603 ? -16.352 -6.839 -13.070 1.00 24.17 603 CYS A C 1
ATOM 4854 O O . CYS A 1 603 ? -16.845 -6.728 -14.200 1.00 24.17 603 CYS A O 1
ATOM 4856 N N . PRO A 1 604 ? -15.751 -7.979 -12.683 1.00 25.45 604 PRO A N 1
ATOM 4857 C CA . PRO A 1 604 ? -15.788 -9.169 -13.517 1.00 25.45 604 PRO A CA 1
ATOM 4858 C C . PRO A 1 604 ? -17.244 -9.612 -13.687 1.00 25.45 604 PRO A C 1
ATOM 4860 O O . PRO A 1 604 ? -18.026 -9.688 -12.737 1.00 25.45 604 PRO A O 1
ATOM 4863 N N . SER A 1 605 ? -17.623 -9.877 -14.932 1.00 23.22 605 SER A N 1
ATOM 4864 C CA . SER A 1 605 ? -18.948 -10.361 -15.295 1.00 23.22 605 SER A CA 1
ATOM 4865 C C . SER A 1 605 ? -19.143 -11.769 -14.730 1.00 23.22 605 SER A C 1
ATOM 4867 O O . SER A 1 605 ? -18.707 -12.762 -15.307 1.00 23.22 605 SER A O 1
ATOM 4869 N N . ILE A 1 606 ? -19.820 -11.866 -13.585 1.00 24.39 606 ILE A N 1
ATOM 4870 C CA . ILE A 1 606 ? -20.276 -13.145 -13.043 1.00 24.39 606 ILE A CA 1
ATOM 4871 C C . ILE A 1 606 ? -21.378 -13.667 -13.969 1.00 24.39 606 ILE A C 1
ATOM 4873 O O . ILE A 1 606 ? -22.532 -13.243 -13.909 1.00 24.39 606 ILE A O 1
ATOM 4877 N N . VAL A 1 607 ? -21.018 -14.607 -14.839 1.00 23.38 607 VAL A N 1
ATOM 4878 C CA . VAL A 1 607 ? -21.982 -15.456 -15.542 1.00 23.38 607 VAL A CA 1
ATOM 4879 C C . VAL A 1 607 ? -22.644 -16.352 -14.484 1.00 23.38 607 VAL A C 1
ATOM 4881 O O . VAL A 1 607 ? -21.940 -17.132 -13.837 1.00 23.38 607 VAL A O 1
ATOM 4884 N N . PRO A 1 608 ? -23.972 -16.298 -14.267 1.00 22.14 608 PRO A N 1
ATOM 4885 C CA . PRO A 1 608 ? -24.613 -17.162 -13.288 1.00 22.14 608 PRO A CA 1
ATOM 4886 C C . PRO A 1 608 ? -24.612 -18.611 -13.794 1.00 22.14 608 PRO A C 1
ATOM 4888 O O . PRO A 1 608 ? -25.437 -19.015 -14.616 1.00 22.14 608 PRO A O 1
ATOM 4891 N N . SER A 1 609 ? -23.680 -19.416 -13.284 1.00 23.83 609 SER A N 1
ATOM 4892 C CA . SER A 1 609 ? -23.685 -20.870 -13.441 1.00 23.83 609 SER A CA 1
ATOM 4893 C C . SER A 1 609 ? -24.824 -21.461 -12.609 1.00 23.83 609 SER A C 1
ATOM 4895 O O . SER A 1 609 ? -24.743 -21.632 -11.392 1.00 23.83 609 SER A O 1
ATOM 4897 N N . THR A 1 610 ? -25.932 -21.764 -13.276 1.00 23.80 610 THR A N 1
ATOM 4898 C CA . THR A 1 610 ? -27.077 -22.471 -12.702 1.00 23.80 610 THR A CA 1
ATOM 4899 C C . THR A 1 610 ? -26.736 -23.949 -12.496 1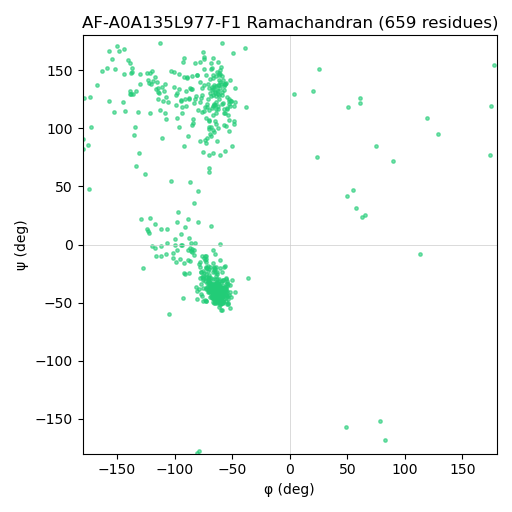.00 23.80 610 THR A C 1
ATOM 4901 O O . THR A 1 610 ? -27.029 -24.801 -13.332 1.00 23.80 610 THR A O 1
ATOM 4904 N N . ARG A 1 611 ? -26.157 -24.304 -11.341 1.00 24.69 611 ARG A N 1
ATOM 4905 C CA . ARG A 1 611 ? -26.129 -25.701 -10.873 1.00 24.69 611 ARG A CA 1
ATOM 4906 C C . ARG A 1 611 ? -27.268 -25.963 -9.892 1.00 24.69 611 ARG A C 1
ATOM 4908 O O . ARG A 1 611 ? -27.197 -25.642 -8.709 1.00 24.69 611 ARG A O 1
ATOM 4915 N N . LYS A 1 612 ? -28.328 -26.593 -10.410 1.00 23.06 612 LYS A N 1
ATOM 4916 C CA . LYS A 1 612 ? -29.401 -27.231 -9.634 1.00 23.06 612 LYS A CA 1
ATOM 4917 C C . LYS A 1 612 ? -28.792 -28.222 -8.631 1.00 23.06 612 LYS A C 1
ATOM 4919 O O . LYS A 1 612 ? -28.288 -29.269 -9.028 1.00 23.06 612 LYS A O 1
ATOM 4924 N N . ARG A 1 613 ? -28.879 -27.912 -7.334 1.00 23.03 613 ARG A N 1
ATOM 4925 C CA . ARG A 1 613 ? -28.714 -28.888 -6.246 1.00 23.03 613 ARG A CA 1
ATOM 4926 C C . ARG A 1 613 ? -29.855 -29.907 -6.340 1.00 23.03 613 ARG A C 1
ATOM 4928 O O . ARG A 1 613 ? -30.993 -29.584 -6.012 1.00 23.03 613 ARG A O 1
ATOM 4935 N N . GLN A 1 614 ? -29.560 -31.128 -6.785 1.00 22.39 614 GLN A N 1
ATOM 4936 C CA . GLN A 1 614 ? -30.427 -32.277 -6.523 1.00 22.39 614 GLN A CA 1
ATOM 4937 C C . GLN A 1 614 ? -30.318 -32.612 -5.034 1.00 22.39 614 GLN A C 1
ATOM 4939 O O . GLN A 1 614 ? -29.298 -33.109 -4.563 1.00 22.39 614 GLN A O 1
ATOM 4944 N N . ARG A 1 615 ? -31.369 -32.272 -4.289 1.00 23.05 615 ARG A N 1
ATOM 4945 C CA . ARG A 1 615 ? -31.591 -32.700 -2.910 1.00 23.05 615 ARG A CA 1
ATOM 4946 C C . ARG A 1 615 ? -32.251 -34.076 -2.989 1.00 23.05 615 ARG A C 1
ATOM 4948 O O . ARG A 1 615 ? -33.392 -34.170 -3.423 1.00 23.05 615 ARG A O 1
ATOM 4955 N N . SER A 1 616 ? -31.516 -35.132 -2.651 1.00 24.14 616 SER A N 1
ATOM 4956 C CA . SER A 1 616 ? -32.092 -36.464 -2.469 1.00 24.14 616 SER A CA 1
ATOM 4957 C C . SER A 1 616 ? -32.848 -36.495 -1.142 1.00 24.14 616 SER A C 1
ATOM 4959 O O . SER A 1 616 ? -32.250 -36.337 -0.077 1.00 24.14 616 SER A O 1
ATOM 4961 N N . GLU A 1 617 ? -34.161 -36.662 -1.230 1.00 23.91 617 GLU A N 1
ATOM 4962 C CA . GLU A 1 617 ? -35.044 -37.010 -0.122 1.00 23.91 617 GLU A CA 1
ATOM 4963 C C . GLU A 1 617 ? -34.751 -38.446 0.331 1.00 23.91 617 GLU A C 1
ATOM 4965 O O . GLU A 1 617 ? -34.774 -39.364 -0.486 1.00 23.91 617 GLU A O 1
ATOM 4970 N N . LEU A 1 618 ? -34.506 -38.648 1.627 1.00 25.89 618 LEU A N 1
ATOM 4971 C CA . LEU A 1 618 ? -34.680 -39.941 2.287 1.00 25.89 618 LEU A CA 1
ATOM 4972 C C . LEU A 1 618 ? -35.404 -39.716 3.621 1.00 25.89 618 LEU A C 1
ATOM 4974 O O . LEU A 1 618 ? -34.818 -39.301 4.614 1.00 25.89 618 LEU A O 1
ATOM 4978 N N . VAL A 1 619 ? -36.719 -39.878 3.497 1.00 26.20 619 VAL A N 1
ATOM 4979 C CA . VAL A 1 619 ? -37.751 -40.415 4.397 1.00 26.20 619 VAL A CA 1
ATOM 4980 C C . VAL A 1 619 ? -37.324 -40.836 5.814 1.00 26.20 619 VAL A C 1
ATOM 4982 O O . VAL A 1 619 ? -36.423 -41.653 5.993 1.00 26.20 619 VAL A O 1
ATOM 4985 N N . ASP A 1 620 ? -38.092 -40.317 6.778 1.00 24.06 620 ASP A N 1
ATOM 4986 C CA . ASP A 1 620 ? -38.199 -40.705 8.187 1.00 24.06 620 ASP A CA 1
ATOM 4987 C C . ASP A 1 620 ? -38.450 -42.206 8.406 1.00 24.06 620 ASP A C 1
ATOM 4989 O O . ASP A 1 620 ? -39.306 -42.815 7.761 1.00 24.06 620 ASP A O 1
ATOM 4993 N N . SER A 1 621 ? -37.815 -42.763 9.434 1.00 25.36 621 SER A N 1
ATOM 4994 C CA . SER A 1 621 ? -38.406 -43.853 10.211 1.00 25.36 621 SER A CA 1
ATOM 4995 C C . SER A 1 621 ? -38.025 -43.694 11.679 1.00 25.36 621 SER A C 1
ATOM 4997 O O . SER A 1 621 ? -36.848 -43.758 12.039 1.00 25.36 621 SER A O 1
ATOM 4999 N N . GLU A 1 622 ? -39.050 -43.457 12.490 1.00 26.62 622 GLU A N 1
ATOM 5000 C CA . GLU A 1 622 ? -39.057 -43.537 13.946 1.00 26.62 622 GLU A CA 1
ATOM 5001 C C . GLU A 1 622 ? -38.584 -44.923 14.409 1.00 26.62 622 GLU A C 1
ATOM 5003 O O . GLU A 1 622 ? -39.000 -45.928 13.837 1.00 26.62 622 GLU A O 1
ATOM 5008 N N . ASP A 1 623 ? -37.767 -44.984 15.464 1.00 25.38 623 ASP A N 1
ATOM 5009 C CA . ASP A 1 623 ? -37.850 -46.097 16.412 1.00 25.38 623 ASP A CA 1
ATOM 5010 C C . ASP A 1 623 ? -37.273 -45.701 17.780 1.00 25.38 623 ASP A C 1
ATOM 5012 O O . ASP A 1 623 ? -36.131 -45.249 17.915 1.00 25.38 623 ASP A O 1
ATOM 5016 N N . GLU A 1 624 ? -38.112 -45.844 18.804 1.00 27.58 624 GLU A N 1
ATOM 5017 C CA . GLU A 1 624 ? -37.781 -45.693 20.216 1.00 27.58 624 GLU A CA 1
ATOM 5018 C C . GLU A 1 624 ? -36.903 -46.857 20.697 1.00 27.58 624 GLU A C 1
ATOM 5020 O O . GLU A 1 624 ? -37.203 -48.016 20.423 1.00 27.58 624 GLU A O 1
ATOM 5025 N N . SER A 1 625 ? -35.874 -46.583 21.507 1.00 25.89 625 SER A N 1
ATOM 5026 C CA . SER A 1 625 ? -35.575 -47.345 22.741 1.00 25.89 625 SER A CA 1
ATOM 5027 C C . SER A 1 625 ? -34.262 -46.898 23.406 1.00 25.89 625 SER A C 1
ATOM 5029 O O . SER A 1 625 ? -33.170 -47.018 22.860 1.00 25.89 625 SER A O 1
ATOM 5031 N N . SER A 1 626 ? -34.369 -46.411 24.647 1.00 26.89 626 SER A N 1
ATOM 5032 C CA . SER A 1 626 ? -33.268 -46.400 25.631 1.00 26.89 626 SER A CA 1
ATOM 5033 C C . SER A 1 626 ? -32.925 -47.838 26.055 1.00 26.89 626 SER A C 1
ATOM 5035 O O . SER A 1 626 ? -33.835 -48.672 26.070 1.00 26.89 626 SER A O 1
ATOM 5037 N N . PRO A 1 627 ? -31.675 -48.152 26.470 1.00 32.84 627 PRO A N 1
ATOM 5038 C CA . PRO A 1 627 ? -31.383 -48.114 27.914 1.00 32.84 627 PRO A CA 1
ATOM 5039 C C . PRO A 1 627 ? -29.924 -47.817 28.360 1.00 32.84 627 PRO A C 1
ATOM 5041 O O . PRO A 1 627 ? -28.949 -48.218 27.740 1.00 32.84 627 PRO A O 1
ATOM 5044 N N . HIS A 1 628 ? -29.850 -47.216 29.555 1.00 25.67 628 HIS A N 1
ATOM 5045 C CA . HIS A 1 628 ? -28.925 -47.444 30.684 1.00 25.67 628 HIS A CA 1
ATOM 5046 C C . HIS A 1 628 ? -27.386 -47.258 30.589 1.00 25.67 628 HIS A C 1
ATOM 5048 O O . HIS A 1 628 ? -26.653 -47.969 29.913 1.00 25.67 628 HIS A O 1
ATOM 5054 N N . LEU A 1 629 ? -26.925 -46.358 31.475 1.00 28.58 629 LEU A N 1
ATOM 5055 C CA . LEU A 1 629 ? -25.593 -46.220 32.095 1.00 28.58 629 LEU A CA 1
ATOM 5056 C C . LEU A 1 629 ? -25.043 -47.528 32.706 1.00 28.58 629 LEU A C 1
ATOM 5058 O O . LEU A 1 629 ? -25.819 -48.403 33.094 1.00 28.58 629 LEU A O 1
ATOM 5062 N N . PRO A 1 630 ? -23.726 -47.565 32.998 1.00 30.17 630 PRO A N 1
ATOM 5063 C CA . PRO A 1 630 ? -23.352 -47.627 34.415 1.00 30.17 630 PRO A CA 1
ATOM 5064 C C . PRO A 1 630 ? -22.187 -46.714 34.846 1.00 30.17 630 PRO A C 1
ATOM 5066 O O . PRO A 1 630 ? -21.234 -46.454 34.115 1.00 30.17 630 PRO A O 1
ATOM 5069 N N . LEU A 1 631 ? -22.307 -46.280 36.103 1.00 26.84 631 LEU A N 1
ATOM 5070 C CA . LEU A 1 631 ? -21.333 -45.617 36.974 1.00 26.84 631 LEU A CA 1
ATOM 5071 C C . LEU A 1 631 ? -20.368 -46.634 37.611 1.00 26.84 631 LEU A C 1
ATOM 5073 O O . LEU A 1 631 ? -20.825 -47.699 38.001 1.00 26.84 631 LEU A O 1
ATOM 5077 N N . TYR A 1 632 ? -19.105 -46.246 37.817 1.00 29.02 632 TYR A N 1
ATOM 5078 C CA . TYR A 1 632 ? -18.162 -46.648 38.891 1.00 29.02 632 TYR A CA 1
ATOM 5079 C C . TYR A 1 632 ? -16.982 -45.646 38.801 1.00 29.02 632 TYR A C 1
ATOM 5081 O O . TYR A 1 632 ? -16.582 -45.309 37.693 1.00 29.02 632 TYR A O 1
ATOM 5089 N N . GLY A 1 633 ? -16.383 -45.055 39.838 1.00 27.31 633 GLY A N 1
ATOM 5090 C CA . GLY A 1 633 ? -16.322 -45.361 41.266 1.00 27.31 633 GLY A CA 1
ATOM 5091 C C . GLY A 1 633 ? -14.846 -45.361 41.708 1.00 27.31 633 GLY A C 1
ATOM 5092 O O . GLY A 1 633 ? -14.166 -46.349 41.477 1.00 27.31 633 GLY A O 1
ATOM 5093 N N . ASP A 1 634 ? -14.399 -44.216 42.237 1.00 27.27 634 ASP A N 1
ATOM 5094 C CA . ASP A 1 634 ? -13.328 -43.874 43.201 1.00 27.27 634 ASP A CA 1
ATOM 5095 C C . ASP A 1 634 ? -12.042 -44.711 43.477 1.00 27.27 634 ASP A C 1
ATOM 5097 O O . ASP A 1 634 ? -12.013 -45.935 43.501 1.00 27.27 634 ASP A O 1
ATOM 5101 N N . GLU A 1 635 ? -11.017 -43.927 43.871 1.00 28.67 635 GLU A N 1
ATOM 5102 C CA . GLU A 1 635 ? -10.003 -44.134 44.936 1.00 28.67 635 GLU A CA 1
ATOM 5103 C C . GLU A 1 635 ? -8.485 -44.194 44.601 1.00 28.67 635 GLU A C 1
ATOM 5105 O O . GLU A 1 635 ? -7.939 -45.170 44.103 1.00 28.67 635 GLU A O 1
ATOM 5110 N N . VAL A 1 636 ? -7.815 -43.102 45.021 1.00 28.83 636 VAL A N 1
ATOM 5111 C CA . VAL A 1 636 ? -6.618 -42.983 45.896 1.00 28.83 636 VAL A CA 1
ATOM 5112 C C . VAL A 1 636 ? -5.271 -43.622 45.495 1.00 28.83 636 VAL A C 1
ATOM 5114 O O . VAL A 1 636 ? -5.109 -44.831 45.397 1.00 28.83 636 VAL A O 1
ATOM 5117 N N . GLY A 1 637 ? -4.217 -42.785 45.484 1.00 26.69 637 GLY A N 1
ATOM 5118 C CA . GLY A 1 637 ? -2.822 -43.244 45.553 1.00 26.69 637 GLY A CA 1
ATOM 5119 C C . GLY A 1 637 ? -1.762 -42.134 45.545 1.00 26.69 637 GLY A C 1
ATOM 5120 O O . GLY A 1 637 ? -1.161 -41.836 44.520 1.00 26.69 637 GLY A O 1
ATOM 5121 N N . THR A 1 638 ? -1.497 -41.530 46.704 1.00 27.80 638 THR A N 1
ATOM 5122 C CA . THR A 1 638 ? -0.336 -40.662 46.993 1.00 27.80 638 THR A CA 1
ATOM 5123 C C . THR A 1 638 ? 1.009 -41.386 46.848 1.00 27.80 638 THR A C 1
ATOM 5125 O O . THR A 1 638 ? 1.169 -42.439 47.457 1.00 27.80 638 THR A O 1
ATOM 5128 N N . GLN A 1 639 ? 2.029 -40.758 46.239 1.00 28.38 639 GLN A N 1
ATOM 5129 C CA . GLN A 1 639 ? 3.434 -40.930 46.657 1.00 28.38 639 GLN A CA 1
ATOM 5130 C C . GLN A 1 639 ? 4.365 -39.778 46.219 1.00 28.38 639 GLN A C 1
ATOM 5132 O O . GLN A 1 639 ? 4.111 -39.044 45.270 1.00 28.38 639 GLN A O 1
ATOM 5137 N N . ARG A 1 640 ? 5.412 -39.585 47.029 1.00 25.84 640 ARG A N 1
ATOM 5138 C CA . ARG A 1 640 ? 6.290 -38.412 47.177 1.00 25.84 640 ARG A CA 1
ATOM 5139 C C . ARG A 1 640 ? 7.427 -38.316 46.126 1.00 25.84 640 ARG A C 1
ATOM 5141 O O . ARG A 1 640 ? 7.899 -39.321 45.620 1.00 25.84 640 ARG A O 1
ATOM 5148 N N . ARG A 1 641 ? 7.886 -37.065 45.923 1.00 27.86 641 ARG A N 1
ATOM 5149 C CA . ARG A 1 641 ? 9.145 -36.504 45.329 1.00 27.86 641 ARG A CA 1
ATOM 5150 C C . ARG A 1 641 ? 10.456 -37.272 45.679 1.00 27.86 641 ARG A C 1
ATOM 5152 O O . ARG A 1 641 ? 10.392 -38.002 46.666 1.00 27.86 641 ARG A O 1
ATOM 5159 N N . PRO A 1 642 ? 11.655 -37.039 45.049 1.00 35.84 642 PRO A N 1
ATOM 5160 C CA . PRO A 1 642 ? 12.169 -35.738 44.543 1.00 35.84 642 PRO A CA 1
ATOM 5161 C C . PRO A 1 642 ? 13.120 -35.722 43.310 1.00 35.84 642 PRO A C 1
ATOM 5163 O O . PRO A 1 642 ? 13.668 -36.733 42.890 1.00 35.84 642 PRO A O 1
ATOM 5166 N N . GLY A 1 643 ? 13.401 -34.517 42.789 1.00 25.53 643 GLY A N 1
ATOM 5167 C CA . GLY A 1 643 ? 14.505 -34.266 41.852 1.00 25.53 643 GLY A CA 1
ATOM 5168 C C . GLY A 1 643 ? 14.615 -32.799 41.427 1.00 25.53 643 GLY A C 1
ATOM 5169 O O . GLY A 1 643 ? 13.978 -32.385 40.465 1.00 25.53 643 GLY A O 1
ATOM 5170 N N . LEU A 1 644 ? 15.401 -32.009 42.166 1.00 26.80 644 LEU A N 1
ATOM 5171 C CA . LEU A 1 644 ? 15.779 -30.633 41.826 1.00 26.80 644 LEU A CA 1
ATOM 5172 C C . LEU A 1 644 ? 16.648 -30.591 40.557 1.00 26.80 644 LEU A C 1
ATOM 5174 O O . LEU A 1 644 ? 17.629 -31.327 40.458 1.00 26.80 644 LEU A O 1
ATOM 5178 N N . ARG A 1 645 ? 16.381 -29.635 39.659 1.00 27.28 645 ARG A N 1
ATOM 5179 C CA . ARG A 1 645 ? 17.410 -29.041 38.795 1.00 27.28 645 ARG A CA 1
ATOM 5180 C C . ARG A 1 645 ? 17.210 -27.532 38.704 1.00 27.28 645 ARG A C 1
ATOM 5182 O O . ARG A 1 645 ? 16.106 -27.046 38.485 1.00 27.28 645 ARG A O 1
ATOM 5189 N N . GLU A 1 646 ? 18.306 -26.830 38.954 1.00 26.83 646 GLU A N 1
ATOM 5190 C CA . GLU A 1 646 ? 18.436 -25.385 39.105 1.00 26.83 646 GLU A CA 1
ATOM 5191 C C . GLU A 1 646 ? 17.973 -24.604 37.868 1.00 26.83 646 GLU A C 1
ATOM 5193 O O . GLU A 1 646 ? 18.414 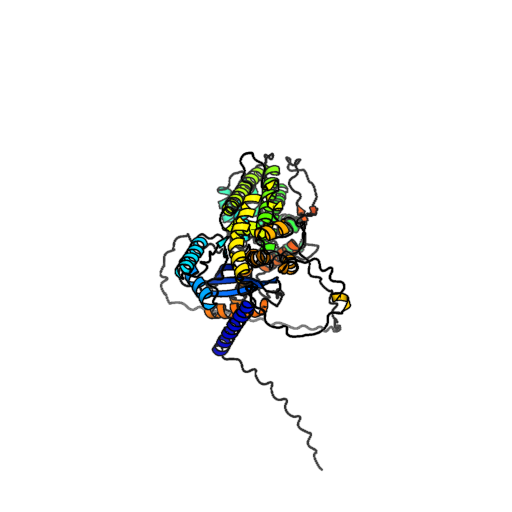-24.853 36.745 1.00 26.83 646 GLU A O 1
ATOM 5198 N N . VAL A 1 647 ? 17.142 -23.586 38.092 1.00 26.36 647 VAL A N 1
ATOM 5199 C CA . VAL A 1 647 ? 16.832 -22.555 37.098 1.00 26.36 647 VAL A CA 1
ATOM 5200 C C . VAL A 1 647 ? 17.929 -21.492 37.164 1.00 26.36 647 VAL A C 1
ATOM 5202 O O . VAL A 1 647 ? 17.963 -20.662 38.073 1.00 26.36 647 VAL A O 1
ATOM 5205 N N . ARG A 1 648 ? 18.839 -21.501 36.184 1.00 25.20 648 ARG A N 1
ATOM 5206 C CA . ARG A 1 648 ? 19.744 -20.373 35.928 1.00 25.20 648 ARG A CA 1
ATOM 5207 C C . ARG A 1 648 ? 18.921 -19.177 35.443 1.00 25.20 648 ARG A C 1
ATOM 5209 O O . ARG A 1 648 ? 18.416 -19.181 34.324 1.00 25.20 648 ARG A O 1
ATOM 5216 N N . LYS A 1 649 ? 18.840 -18.135 36.274 1.00 28.45 649 LYS A N 1
ATOM 5217 C CA . LYS A 1 649 ? 18.429 -16.784 35.868 1.00 28.45 649 LYS A CA 1
ATOM 5218 C C . LYS A 1 649 ? 19.366 -16.296 34.754 1.00 28.45 649 LYS A C 1
ATOM 5220 O O . LYS A 1 649 ? 20.546 -16.068 35.010 1.00 28.45 649 LYS A O 1
ATOM 5225 N N . ARG A 1 650 ? 18.854 -16.126 33.533 1.00 26.91 650 ARG A N 1
ATOM 5226 C CA . ARG A 1 650 ? 19.465 -15.255 32.519 1.00 26.91 650 ARG A CA 1
ATOM 5227 C C . ARG A 1 650 ? 18.720 -13.926 32.537 1.00 26.91 650 ARG A C 1
ATOM 5229 O O . ARG A 1 650 ? 17.493 -13.908 32.562 1.00 26.91 650 ARG A O 1
ATOM 5236 N N . GLY A 1 651 ? 19.489 -12.847 32.645 1.00 25.56 651 GLY A N 1
ATOM 5237 C CA . GLY A 1 651 ? 18.992 -11.482 32.759 1.00 25.56 651 GLY A CA 1
ATOM 5238 C C . GLY A 1 651 ? 18.174 -11.061 31.542 1.00 25.56 651 GLY A C 1
ATOM 5239 O O . GLY A 1 651 ? 18.434 -11.507 30.426 1.00 25.56 651 GLY A O 1
ATOM 5240 N N . LYS A 1 652 ? 17.187 -10.200 31.800 1.00 23.80 652 LYS A N 1
ATOM 5241 C CA . LYS A 1 652 ? 16.438 -9.456 30.787 1.00 23.80 652 LYS A CA 1
ATOM 5242 C C . LYS A 1 652 ? 17.413 -8.672 29.892 1.00 23.80 652 LYS A C 1
ATOM 5244 O O . LYS A 1 652 ? 18.199 -7.901 30.447 1.00 23.80 652 LYS A O 1
ATOM 5249 N N . PRO A 1 653 ? 17.361 -8.809 28.559 1.00 24.22 653 PRO A N 1
ATOM 5250 C CA . PRO A 1 653 ? 17.791 -7.745 27.668 1.00 24.22 653 PRO A CA 1
ATOM 5251 C C . PRO A 1 653 ? 16.741 -6.628 27.699 1.00 24.22 653 PRO A C 1
ATOM 5253 O O . PRO A 1 653 ? 15.555 -6.885 27.896 1.00 24.22 653 PRO A O 1
ATOM 5256 N N . SER A 1 654 ? 17.218 -5.397 27.573 1.00 23.31 654 SER A N 1
ATOM 5257 C CA . SER A 1 654 ? 16.460 -4.149 27.567 1.00 23.31 654 SER A CA 1
ATOM 5258 C C . SER A 1 654 ? 15.375 -4.104 26.490 1.00 23.31 654 SER A C 1
ATOM 5260 O O . SER A 1 654 ? 15.618 -4.494 25.349 1.00 23.31 654 SER A O 1
ATOM 5262 N N . ASP A 1 655 ? 14.216 -3.572 26.880 1.00 26.03 655 ASP A N 1
ATOM 5263 C CA . ASP A 1 655 ? 13.139 -3.100 26.012 1.00 26.03 655 ASP A CA 1
ATOM 5264 C C . ASP A 1 655 ? 13.687 -2.028 25.057 1.00 26.03 655 ASP A C 1
ATOM 5266 O O . ASP A 1 655 ? 13.970 -0.922 25.499 1.00 26.03 655 ASP A O 1
ATOM 5270 N N . ASP A 1 656 ? 13.926 -2.395 23.797 1.00 24.47 656 ASP A N 1
ATOM 5271 C CA . ASP A 1 656 ? 13.981 -1.510 22.620 1.00 24.47 656 ASP A CA 1
ATOM 5272 C C . ASP A 1 656 ? 14.431 -2.342 21.412 1.00 24.47 656 ASP A C 1
ATOM 5274 O O . ASP A 1 656 ? 15.597 -2.323 21.027 1.00 24.47 656 ASP A O 1
ATOM 5278 N N . GLN A 1 657 ? 13.523 -3.143 20.851 1.00 25.88 657 GLN A N 1
ATOM 5279 C CA . GLN A 1 657 ? 13.552 -3.659 19.474 1.00 25.88 657 GLN A CA 1
ATOM 5280 C C . GLN A 1 657 ? 12.353 -4.594 19.276 1.00 25.88 657 GLN A C 1
ATOM 5282 O O . GLN A 1 657 ? 11.874 -5.188 20.234 1.00 25.88 657 GLN A O 1
ATOM 5287 N N . PHE A 1 658 ? 11.909 -4.734 18.025 1.00 22.75 658 PHE A N 1
ATOM 5288 C CA . PHE A 1 658 ? 10.798 -5.573 17.548 1.00 22.75 658 PHE A CA 1
ATOM 5289 C C . PHE A 1 658 ? 9.418 -4.900 17.532 1.00 22.75 658 PHE A C 1
ATOM 5291 O O . PHE A 1 658 ? 8.502 -5.228 18.277 1.00 22.75 658 PHE A O 1
ATOM 5298 N N . VAL A 1 659 ? 9.271 -3.978 16.580 1.00 23.17 659 VAL A N 1
ATOM 5299 C CA . VAL A 1 659 ? 8.004 -3.760 15.873 1.00 23.17 659 VAL A CA 1
ATOM 5300 C C . VAL A 1 659 ? 7.970 -4.803 14.752 1.00 23.17 659 VAL A C 1
ATOM 5302 O O . VAL A 1 659 ? 8.906 -4.845 13.953 1.00 23.17 659 VAL A O 1
ATOM 5305 N N . SER A 1 660 ? 6.954 -5.674 14.717 1.00 24.56 660 SER A N 1
ATOM 5306 C CA . SER A 1 660 ? 6.606 -6.356 13.467 1.00 24.56 660 SER A CA 1
ATOM 5307 C C . SER A 1 660 ? 6.073 -5.277 12.535 1.00 24.56 660 SER A C 1
ATOM 5309 O O . SER A 1 660 ? 5.107 -4.598 12.903 1.00 24.56 660 SER A O 1
ATOM 5311 N N . TYR A 1 661 ? 6.762 -5.061 11.422 1.00 28.98 661 TYR A N 1
ATOM 5312 C CA . TYR A 1 661 ? 6.286 -4.163 10.380 1.00 28.98 661 TYR A CA 1
ATOM 5313 C C . TYR A 1 661 ? 5.077 -4.782 9.685 1.00 28.98 661 TYR A C 1
ATOM 5315 O O . TYR A 1 661 ? 5.066 -6.031 9.537 1.00 28.98 661 TYR A O 1
#

Nearest PDB structures (foldseek):
  4d1q-assembly1_H-2  TM=7.919E-01  e=1.009E-16  Musca domestica
  4d1q-assembly1_A-2  TM=8.051E-01  e=1.574E-15  Musca domestica
  6dww-assembly1_A  TM=8.288E-01  e=7.702E-15  Musca domestica
  4d1q-assembly1_B  TM=7.833E-01  e=3.127E-15  Musca domestica
  6dwz-assembly1_E  TM=7.919E-01  e=1.405E-14  Musca domestica

Organism: Penicillium patulum (NCBI:txid5078)